Protein AF-A0A3P7KK10-F1 (afdb_monomer_lite)

Radius of gyration: 30.86 Å; chains: 1; bounding box: 73×50×95 Å

Sequence (434 aa):
MRDIYKSFGITVSHNCDEDVDKRKNAYKCNVVYGDITRFERDYLLHNFYKRNILGSRVRRNVIVDEVDSMLLDNGSNMLYLSHNIPGLELLESLFVFIHKHVNMPTFAGGEQFSSQELRKKVLMDMCGLITKKDVGGLVDDDRKNSDIGVIWRLLLKNSIINEDGVVGLPDAADIKSLAKELRNECGTNLAGRVLAMITIVLNRTKEITMPRYLRNFALAHLDEFIDSAQKAMFLKPNDEYVVDLDHTGTSGDLQPLVTIIDRGTGTDLTSSQWSGGLHQFLQLKHGCRLSPLSLKAVFVSNVSYLKGYTRLNGFSGTLGSKEESRSLITLYNADLVRIPTWKAKAFNENAPVLAATVQEWIKEIYNETCDQVLALRSVLIICRSIADVEILHEGLLHSYEAEQKSEKANLKETFENITVYKREFDEFDFSTTG

Foldseek 3Di:
DCVVCVVVVFFAEELPDPDLVSLLVRLVGPYYDDDLLSVFVQVLCCPPVVPCSNPPDAQAEDADEACCCQCPVQQQPKRFDWDFDPQLVLCLLVLVLLLVVCPDPVNVPPDDRDLPVSVVVSLCQQFRADDLVNLQVLDDDPCRPPVSVVLVVLCCVLQQAPPRRGGDDHDPVSLVVSLVSCCVPPNNSSSVVVSVVSVCSVPDDHSRDGDPVCSVVCNVLVSLSNVLLNVLVPDDAFAQWHFDQPLVVPDPRSFTATWGADLVPRDTPRVDADASCNRQSNCVVVVGDGDRHTDRPDMDGSLRSQLSYNYYHYDYPDCDDPVSVVVCCVSNVDDDDDDDDPDDDPDDDDDDDDDPDPLRVLVVVLVVVVVCVVVVHDDDDDDSTSVNLVSSLVSNLVVVVVCVVPDPPSCVVVNVPPPRPPDDPPPPPPVVVD

Organism: Strongylus vulgaris (NCBI:txid40348)

Structure (mmCIF, N/CA/C/O backbone):
data_AF-A0A3P7KK10-F1
#
_entry.id   AF-A0A3P7KK10-F1
#
loop_
_atom_site.group_PDB
_atom_site.id
_atom_site.type_symbol
_atom_site.label_atom_id
_atom_site.label_alt_id
_atom_site.label_comp_id
_atom_site.label_asym_id
_atom_site.label_entity_id
_atom_site.label_seq_id
_atom_site.pdbx_PDB_ins_code
_atom_site.Cartn_x
_atom_site.Cartn_y
_atom_site.Cartn_z
_atom_site.occupancy
_atom_site.B_iso_or_equiv
_atom_site.auth_seq_id
_atom_site.auth_comp_id
_atom_site.auth_asym_id
_atom_site.auth_atom_id
_atom_site.pdbx_PDB_model_num
ATOM 1 N N . MET A 1 1 ? -21.428 -15.539 17.050 1.00 82.38 1 MET A N 1
ATOM 2 C CA . MET A 1 1 ? -22.790 -15.775 16.493 1.00 82.38 1 MET A CA 1
ATOM 3 C C . MET A 1 1 ? -23.010 -17.172 15.896 1.00 82.38 1 MET A C 1
ATOM 5 O O . MET A 1 1 ? -24.150 -17.491 15.573 1.00 82.38 1 MET A O 1
ATOM 9 N N . ARG A 1 2 ? -21.980 -18.022 15.744 1.00 84.12 2 ARG A N 1
ATOM 10 C CA . ARG A 1 2 ? -22.106 -19.339 15.093 1.00 84.12 2 ARG A CA 1
ATOM 11 C C . ARG A 1 2 ? -23.189 -20.225 15.718 1.00 84.12 2 ARG A C 1
ATOM 13 O O . ARG A 1 2 ? -23.966 -20.814 14.974 1.00 84.12 2 ARG A O 1
ATOM 20 N N . ASP A 1 3 ? -23.289 -20.257 17.045 1.00 90.00 3 ASP A N 1
ATOM 21 C CA . ASP A 1 3 ? -24.272 -21.096 17.748 1.00 90.00 3 ASP A CA 1
ATOM 22 C C . ASP A 1 3 ? -25.713 -20.669 17.493 1.00 90.00 3 ASP A C 1
ATOM 24 O O . ASP A 1 3 ? -26.588 -21.517 17.332 1.00 90.00 3 ASP A O 1
ATOM 28 N N . ILE A 1 4 ? -25.946 -19.359 17.369 1.00 93.88 4 ILE A N 1
ATOM 29 C CA . ILE A 1 4 ? -27.257 -18.812 17.009 1.00 93.88 4 ILE A CA 1
ATOM 30 C C . ILE A 1 4 ? -27.638 -19.295 15.611 1.00 93.88 4 ILE A C 1
ATOM 32 O O . ILE A 1 4 ? -28.718 -19.827 15.415 1.00 93.88 4 ILE A O 1
ATOM 36 N N . TYR A 1 5 ? -26.752 -19.179 14.623 1.00 94.06 5 TYR A N 1
ATOM 37 C CA . TYR A 1 5 ? -27.062 -19.678 13.281 1.00 94.06 5 TYR A CA 1
ATOM 38 C C . TYR A 1 5 ? -27.252 -21.198 13.253 1.00 94.06 5 TYR A C 1
ATOM 40 O O . TYR A 1 5 ? -28.167 -21.696 12.594 1.00 94.06 5 TYR A O 1
ATOM 48 N N . LYS A 1 6 ? -26.430 -21.931 14.010 1.00 93.19 6 LYS A N 1
ATOM 49 C CA . LYS A 1 6 ? -26.508 -23.388 14.129 1.00 93.19 6 LYS A CA 1
ATOM 50 C C . LYS A 1 6 ? -27.842 -23.839 14.728 1.00 93.19 6 LYS A C 1
ATOM 52 O O . LYS A 1 6 ? -28.387 -24.830 14.249 1.00 93.19 6 LYS A O 1
ATOM 57 N N . SER A 1 7 ? -28.397 -23.114 15.703 1.00 95.69 7 SER A N 1
ATOM 58 C CA . SER A 1 7 ? -29.705 -23.442 16.289 1.00 95.69 7 SER A CA 1
ATOM 59 C C . SER A 1 7 ? -30.859 -23.312 15.286 1.00 95.69 7 SER A C 1
ATOM 61 O O . SER A 1 7 ? -31.840 -24.044 15.392 1.00 95.69 7 SER A O 1
ATOM 63 N N . PHE A 1 8 ? -30.708 -22.468 14.260 1.00 95.81 8 PHE A N 1
ATOM 64 C CA . PHE A 1 8 ? -31.647 -22.340 13.139 1.00 95.81 8 PHE A CA 1
ATOM 65 C C . PHE A 1 8 ? -31.273 -23.187 11.906 1.00 95.81 8 PHE A C 1
ATOM 67 O O . PHE A 1 8 ? -31.907 -23.056 10.861 1.00 95.81 8 PHE A O 1
ATOM 74 N N . GLY A 1 9 ? -30.246 -24.043 11.988 1.00 94.75 9 GLY A N 1
ATOM 75 C CA . GLY A 1 9 ? -29.795 -24.870 10.861 1.00 94.75 9 GLY A CA 1
ATOM 76 C C . GLY A 1 9 ? -29.136 -24.081 9.719 1.00 94.75 9 GLY A C 1
ATOM 77 O O . GLY A 1 9 ? -29.078 -24.563 8.589 1.00 94.75 9 GLY A O 1
ATOM 78 N N . ILE A 1 10 ? -28.644 -22.871 9.994 1.00 96.19 10 ILE A N 1
ATOM 79 C CA . ILE A 1 10 ? -27.997 -21.989 9.017 1.00 96.19 10 ILE A CA 1
ATOM 80 C C . ILE A 1 10 ? -26.481 -22.201 9.066 1.00 96.19 10 ILE A C 1
ATOM 82 O O . ILE A 1 10 ? -25.850 -22.103 10.119 1.00 96.19 10 ILE A O 1
ATOM 86 N N . THR A 1 11 ? -25.876 -22.464 7.907 1.00 95.75 11 THR A N 1
ATOM 87 C CA . THR A 1 11 ? -24.420 -22.637 7.783 1.00 95.75 11 THR A CA 1
ATOM 88 C C . THR A 1 11 ? -23.706 -21.293 7.655 1.00 95.75 11 THR A C 1
ATOM 90 O O . THR A 1 11 ? -24.142 -20.409 6.909 1.00 95.75 11 THR A O 1
ATOM 93 N N . VAL A 1 12 ? -22.586 -21.143 8.366 1.00 95.12 12 VAL A N 1
ATOM 94 C CA . VAL A 1 12 ? -21.808 -19.897 8.428 1.00 95.12 12 VAL A CA 1
ATOM 95 C C . VAL A 1 12 ? -20.321 -20.189 8.310 1.00 95.12 12 VAL A C 1
ATOM 97 O O . VAL A 1 12 ? -19.832 -21.153 8.896 1.00 95.12 12 VAL A O 1
ATOM 100 N N . SER A 1 13 ? -19.610 -19.342 7.569 1.00 94.56 13 SER A N 1
ATOM 101 C CA . SER A 1 13 ? -18.151 -19.384 7.426 1.00 94.56 13 SER A CA 1
ATOM 102 C C . SER A 1 13 ? -17.586 -17.975 7.177 1.00 94.56 13 SER A C 1
ATOM 104 O O . SER A 1 13 ? -18.336 -16.997 7.225 1.00 94.56 13 SER A O 1
ATOM 106 N N . HIS A 1 14 ? -16.283 -17.858 6.919 1.00 92.75 14 HIS A N 1
ATOM 107 C CA . HIS A 1 14 ? -15.605 -16.605 6.588 1.00 92.75 14 HIS A CA 1
ATOM 108 C C . HIS A 1 14 ? -14.648 -16.772 5.400 1.00 92.75 14 HIS A C 1
ATOM 110 O O . HIS A 1 14 ? -14.146 -17.865 5.148 1.00 92.75 14 HIS A O 1
ATOM 116 N N . ASN A 1 15 ? -14.374 -15.692 4.667 1.00 90.56 15 ASN A N 1
ATOM 117 C CA . ASN A 1 15 ? -13.437 -15.699 3.530 1.00 90.56 15 ASN A CA 1
ATOM 118 C C . ASN A 1 15 ? -11.996 -15.281 3.906 1.00 90.56 15 ASN A C 1
ATOM 120 O O . ASN A 1 15 ? -11.165 -15.052 3.024 1.00 90.56 15 ASN A O 1
ATOM 124 N N . CYS A 1 16 ? -11.714 -15.200 5.210 1.00 86.69 16 CYS A N 1
ATOM 125 C CA . CYS A 1 16 ? -10.441 -14.749 5.771 1.00 86.69 16 CYS A CA 1
ATOM 126 C C . CYS A 1 16 ? -9.250 -15.703 5.594 1.00 86.69 16 CYS A C 1
ATOM 128 O O . CYS A 1 16 ? -8.124 -15.303 5.853 1.00 86.69 16 CYS A O 1
ATOM 130 N N . ASP A 1 17 ? -9.473 -16.936 5.141 1.00 85.75 17 ASP A N 1
ATOM 131 C CA . ASP A 1 17 ? -8.401 -17.926 4.991 1.00 85.75 17 ASP A CA 1
ATOM 132 C C . ASP A 1 17 ? -7.593 -17.709 3.694 1.00 85.75 17 ASP A C 1
ATOM 134 O O . ASP A 1 17 ? -8.157 -17.375 2.645 1.00 85.75 17 ASP A O 1
ATOM 138 N N . GLU A 1 18 ? -6.278 -17.922 3.732 1.00 82.56 18 GLU A N 1
ATOM 139 C CA . GLU A 1 18 ? -5.408 -17.814 2.553 1.00 82.56 18 GLU A CA 1
ATOM 140 C C . GLU A 1 18 ? -5.475 -19.053 1.643 1.00 82.56 18 GLU A C 1
ATOM 142 O O . GLU A 1 18 ? -5.215 -18.959 0.436 1.00 82.56 18 GLU A O 1
ATOM 147 N N . ASP A 1 19 ? -5.973 -20.182 2.152 1.00 86.62 19 ASP A N 1
ATOM 148 C CA . ASP A 1 19 ? -6.240 -21.382 1.363 1.00 86.62 19 ASP A CA 1
ATOM 149 C C . ASP A 1 19 ? -7.463 -21.195 0.443 1.00 86.62 19 ASP A C 1
ATOM 151 O O . ASP A 1 19 ? -8.590 -20.912 0.866 1.00 86.62 19 ASP A O 1
ATOM 155 N N . VAL A 1 20 ? -7.243 -21.380 -0.861 1.00 89.12 20 VAL A N 1
ATOM 156 C CA . VAL A 1 20 ? -8.267 -21.190 -1.899 1.00 89.12 20 VAL A CA 1
ATOM 157 C C . VAL A 1 20 ? -9.437 -22.166 -1.745 1.00 89.12 20 VAL A C 1
ATOM 159 O O . VAL A 1 20 ? -10.584 -21.793 -2.006 1.00 89.12 20 VAL A O 1
ATOM 162 N N . ASP A 1 21 ? -9.181 -23.410 -1.357 1.00 90.81 21 ASP A N 1
ATOM 163 C CA . ASP A 1 21 ? -10.203 -24.447 -1.262 1.00 90.81 21 ASP A CA 1
ATOM 164 C C . ASP A 1 21 ? -11.057 -24.279 -0.006 1.00 90.81 21 ASP A C 1
ATOM 166 O O . ASP A 1 21 ? -12.283 -24.437 -0.072 1.00 90.81 21 ASP A O 1
ATOM 170 N N . LYS A 1 22 ? -10.464 -23.829 1.105 1.00 92.88 22 LYS A N 1
ATOM 171 C CA . LYS A 1 22 ? -11.237 -23.380 2.271 1.00 92.88 22 LYS A CA 1
ATOM 172 C C . LYS A 1 22 ? -12.146 -22.204 1.919 1.00 92.88 22 LYS A C 1
ATOM 174 O O . LYS A 1 22 ? -13.332 -22.246 2.248 1.00 92.88 22 LYS A O 1
ATOM 179 N N . ARG A 1 23 ? -11.662 -21.213 1.156 1.00 93.62 23 ARG A N 1
ATOM 180 C CA . ARG A 1 23 ? -12.510 -20.100 0.682 1.00 93.62 23 ARG A CA 1
ATOM 181 C C . ARG A 1 23 ? -13.638 -20.555 -0.234 1.00 93.62 23 ARG A C 1
ATOM 183 O O . ARG A 1 23 ? -14.780 -20.139 -0.044 1.00 93.62 23 ARG A O 1
ATOM 190 N N . LYS A 1 24 ? -13.369 -21.452 -1.189 1.00 94.38 24 LYS A N 1
ATOM 191 C CA . LYS A 1 24 ? -14.425 -22.057 -2.026 1.00 94.38 24 LYS A CA 1
ATOM 192 C C . LYS A 1 24 ? -15.500 -22.725 -1.172 1.00 94.38 24 LYS A C 1
ATOM 194 O O . LYS A 1 24 ? -16.688 -22.602 -1.467 1.00 94.38 24 LYS A O 1
ATOM 199 N N . ASN A 1 25 ? -15.099 -23.436 -0.119 1.00 93.88 25 ASN A N 1
ATOM 200 C CA . ASN A 1 25 ? -16.034 -24.070 0.804 1.00 93.88 25 ASN A CA 1
ATOM 201 C C . ASN A 1 25 ? -16.808 -23.044 1.644 1.00 93.88 25 ASN A C 1
ATOM 203 O O . ASN A 1 25 ? -18.011 -23.222 1.836 1.00 93.88 25 ASN A O 1
ATOM 207 N N . ALA A 1 26 ? -16.180 -21.939 2.054 1.00 94.75 26 ALA A N 1
ATOM 208 C CA . ALA A 1 26 ? -16.856 -20.854 2.759 1.00 94.75 26 ALA A CA 1
ATOM 209 C C . ALA A 1 26 ? -18.026 -20.287 1.939 1.00 94.75 26 ALA A C 1
ATOM 211 O O . ALA A 1 26 ? -19.140 -20.168 2.448 1.00 94.75 26 ALA A O 1
ATOM 212 N N . TYR A 1 27 ? -17.831 -20.043 0.638 1.00 95.94 27 TYR A N 1
ATOM 213 C CA . TYR A 1 27 ? -18.884 -19.517 -0.242 1.00 95.94 27 TYR A CA 1
ATOM 214 C C . TYR A 1 27 ? -20.062 -20.477 -0.495 1.00 95.94 27 TYR A C 1
ATOM 216 O O . TYR A 1 27 ? -21.104 -20.026 -0.983 1.00 95.94 27 TYR A O 1
ATOM 224 N N . LYS A 1 28 ? -19.953 -21.760 -0.116 1.00 94.75 28 LYS A N 1
ATOM 225 C CA . LYS A 1 28 ? -21.081 -22.713 -0.117 1.00 94.75 28 LYS A CA 1
ATOM 226 C C . LYS A 1 28 ? -22.027 -22.520 1.073 1.00 94.75 28 LYS A C 1
ATOM 228 O O . LYS A 1 28 ? -23.160 -22.991 1.013 1.00 94.75 28 LYS A O 1
ATOM 233 N N . CYS A 1 29 ? -21.583 -21.844 2.135 1.00 94.19 29 CYS A N 1
ATOM 234 C CA . CYS A 1 29 ? -22.404 -21.592 3.317 1.00 94.19 29 CYS A CA 1
ATOM 235 C C . CYS A 1 29 ? -23.537 -20.600 3.021 1.00 94.19 29 CYS A C 1
ATOM 237 O O . CYS A 1 29 ? -23.516 -19.886 2.016 1.00 94.19 29 CYS A O 1
ATOM 239 N N . ASN A 1 30 ? -24.529 -20.518 3.907 1.00 94.94 30 ASN A N 1
ATOM 240 C CA . ASN A 1 30 ? -25.626 -19.558 3.784 1.00 94.94 30 ASN A CA 1
ATOM 241 C C . ASN A 1 30 ? -25.141 -18.128 4.067 1.00 94.94 30 ASN A C 1
ATOM 243 O O . ASN A 1 30 ? -25.410 -17.218 3.281 1.00 94.94 30 ASN A O 1
ATOM 247 N N . VAL A 1 31 ? -24.360 -17.943 5.134 1.00 95.19 31 VAL A N 1
ATOM 248 C CA . VAL A 1 31 ? -23.782 -16.650 5.529 1.00 95.19 31 VAL A CA 1
ATOM 249 C C . VAL A 1 31 ? -22.259 -16.727 5.457 1.00 95.19 31 VAL A C 1
ATOM 251 O O . VAL A 1 31 ? -21.662 -17.726 5.853 1.00 95.19 31 VAL A O 1
ATOM 254 N N . VAL A 1 32 ? -21.635 -15.677 4.924 1.00 95.38 32 VAL A N 1
ATOM 255 C CA . VAL A 1 32 ? -20.174 -15.559 4.847 1.00 95.38 32 VAL A CA 1
ATOM 256 C C . VAL A 1 32 ? -19.783 -14.215 5.433 1.00 95.38 32 VAL A C 1
ATOM 258 O O . VAL A 1 32 ? -20.261 -13.193 4.946 1.00 95.38 32 VAL A O 1
ATOM 261 N N . TYR A 1 33 ? -18.950 -14.243 6.467 1.00 94.81 33 TYR A N 1
ATOM 262 C CA . TYR A 1 33 ? -18.330 -13.065 7.071 1.00 94.81 33 TYR A CA 1
ATOM 263 C C . TYR A 1 33 ? -16.954 -12.795 6.454 1.00 94.81 33 TYR A C 1
ATOM 265 O O . TYR A 1 33 ? -16.360 -13.675 5.825 1.00 94.81 33 TYR A O 1
ATOM 273 N N . GLY A 1 34 ? -16.442 -11.589 6.661 1.00 91.06 34 GLY A N 1
ATOM 274 C CA . GLY A 1 34 ? -15.058 -11.244 6.370 1.00 91.06 34 GLY A CA 1
ATOM 275 C C . GLY A 1 34 ? -14.897 -9.821 5.866 1.00 91.06 34 GLY A C 1
ATOM 276 O O . GLY A 1 34 ? -15.850 -9.041 5.844 1.00 91.06 34 GLY A O 1
ATOM 277 N N . ASP A 1 35 ? -13.677 -9.519 5.448 1.00 86.94 35 ASP A N 1
ATOM 278 C CA . ASP A 1 35 ? -13.263 -8.167 5.093 1.00 86.94 35 ASP A CA 1
ATOM 279 C C . ASP A 1 35 ? -13.626 -7.849 3.638 1.00 86.94 35 ASP A C 1
ATOM 281 O O . ASP A 1 35 ? -13.572 -8.722 2.760 1.00 86.94 35 ASP A O 1
ATOM 285 N N . ILE A 1 36 ? -13.954 -6.584 3.348 1.00 87.56 36 ILE A N 1
ATOM 286 C CA . ILE A 1 36 ? -14.288 -6.156 1.978 1.00 87.56 36 ILE A CA 1
ATOM 287 C C . ILE A 1 36 ? -13.166 -6.470 0.996 1.00 87.56 36 ILE A C 1
ATOM 289 O O . ILE A 1 36 ? -13.431 -7.008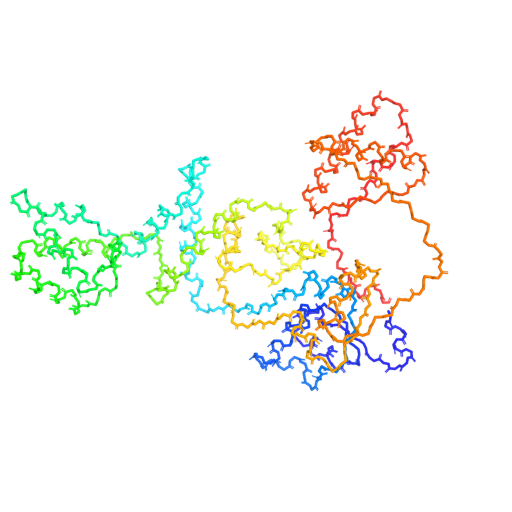 -0.075 1.00 87.56 36 ILE A O 1
ATOM 293 N N . THR A 1 37 ? -11.917 -6.245 1.397 1.00 84.94 37 THR A N 1
ATOM 294 C CA . THR A 1 37 ? -10.738 -6.469 0.560 1.00 84.94 37 THR A CA 1
ATOM 295 C C . THR A 1 37 ? -10.627 -7.937 0.143 1.00 84.94 37 THR A C 1
ATOM 297 O O . THR A 1 37 ? -10.308 -8.262 -1.001 1.00 84.94 37 THR A O 1
ATOM 300 N N . ARG A 1 38 ? -10.979 -8.863 1.040 1.00 89.31 38 ARG A N 1
ATOM 301 C CA . ARG A 1 38 ? -10.982 -10.303 0.761 1.00 89.31 38 ARG A CA 1
ATOM 302 C C . ARG A 1 38 ? -12.150 -10.726 -0.122 1.00 89.31 38 ARG A C 1
ATOM 304 O O . ARG A 1 38 ? -11.976 -11.585 -0.992 1.00 89.31 38 ARG A O 1
ATOM 311 N N . PHE A 1 39 ? -13.313 -10.095 0.040 1.00 92.94 39 PHE A N 1
ATOM 312 C CA . PHE A 1 39 ? -14.448 -10.284 -0.864 1.00 92.94 39 PHE A CA 1
ATOM 313 C C . PHE A 1 39 ? -14.135 -9.786 -2.281 1.00 92.94 39 PHE A C 1
ATOM 315 O O . PHE A 1 39 ? -14.390 -10.494 -3.257 1.00 92.94 39 PHE A O 1
ATOM 322 N N . GLU A 1 40 ? -13.531 -8.607 -2.399 1.00 92.19 40 GLU A N 1
ATOM 323 C CA . GLU A 1 40 ? -13.082 -8.023 -3.662 1.00 92.19 40 GLU A CA 1
ATOM 324 C C . GLU A 1 40 ? -12.008 -8.878 -4.335 1.00 92.19 40 GLU A C 1
ATOM 326 O O . GLU A 1 40 ? -12.130 -9.183 -5.525 1.00 92.19 40 GLU A O 1
ATOM 331 N N . ARG A 1 41 ? -11.007 -9.349 -3.576 1.00 90.75 41 ARG A N 1
ATOM 332 C CA . ARG A 1 41 ? -9.993 -10.304 -4.049 1.00 90.75 41 ARG A CA 1
ATOM 333 C C . ARG A 1 41 ? -10.655 -11.520 -4.689 1.00 90.75 41 ARG A C 1
ATOM 335 O O . ARG A 1 41 ? -10.357 -11.855 -5.835 1.00 90.75 41 ARG A O 1
ATOM 342 N N . ASP A 1 42 ? -11.561 -12.182 -3.972 1.00 93.12 42 ASP A N 1
ATOM 343 C CA . ASP A 1 42 ? -12.202 -13.405 -4.462 1.00 93.12 42 ASP A CA 1
ATOM 344 C C . ASP A 1 42 ? -13.121 -13.139 -5.662 1.00 93.12 42 ASP A C 1
ATOM 346 O O . ASP A 1 42 ? -13.175 -13.950 -6.592 1.00 93.12 42 ASP A O 1
ATOM 350 N N . TYR A 1 43 ? -13.793 -11.985 -5.692 1.00 93.62 43 TYR A N 1
ATOM 351 C CA . TYR A 1 43 ? -14.579 -11.529 -6.836 1.00 93.62 43 TYR A CA 1
ATOM 352 C C . TYR A 1 43 ? -13.721 -11.321 -8.083 1.00 93.62 43 TYR A C 1
ATOM 354 O O . TYR A 1 43 ? -14.078 -11.793 -9.168 1.00 93.62 43 TYR A O 1
ATOM 362 N N . LEU A 1 44 ? -12.579 -10.650 -7.945 1.00 91.75 44 LEU A N 1
ATOM 363 C CA . LEU A 1 44 ? -11.669 -10.411 -9.057 1.00 91.75 44 LEU A CA 1
ATOM 364 C C . LEU A 1 44 ? -11.028 -11.724 -9.540 1.00 91.75 44 LEU A C 1
ATOM 366 O O . LEU A 1 44 ? -11.010 -11.997 -10.743 1.00 91.75 44 LEU A O 1
ATOM 370 N N . LEU A 1 45 ? -10.594 -12.595 -8.623 1.00 90.31 45 LEU A N 1
ATOM 371 C CA . LEU A 1 45 ? -10.053 -13.921 -8.951 1.00 90.31 45 LEU A CA 1
ATOM 372 C C . LEU A 1 45 ? -11.086 -14.825 -9.645 1.00 90.31 45 LEU A C 1
ATOM 374 O O . LEU A 1 45 ? -10.737 -15.597 -10.543 1.00 90.31 45 LEU A O 1
ATOM 378 N N . HIS A 1 46 ? -12.358 -14.738 -9.255 1.00 92.62 46 HIS A N 1
ATOM 379 C CA . HIS A 1 46 ? -13.438 -15.489 -9.888 1.00 92.62 46 HIS A CA 1
ATOM 380 C C . HIS A 1 46 ? -13.735 -14.974 -11.305 1.00 92.62 46 HIS A C 1
ATOM 382 O O . HIS A 1 46 ? -13.795 -15.769 -12.244 1.00 92.62 46 HIS A O 1
ATOM 388 N N . ASN A 1 47 ? -13.881 -13.659 -11.485 1.00 90.19 47 ASN A N 1
ATOM 389 C CA . ASN A 1 47 ? -14.349 -13.091 -12.752 1.00 90.19 47 ASN A CA 1
ATOM 390 C C . ASN A 1 47 ? -13.252 -12.908 -13.800 1.00 90.19 47 ASN A C 1
ATOM 392 O O . ASN A 1 47 ? -13.496 -13.205 -14.973 1.00 90.19 47 ASN A O 1
ATOM 396 N N . PHE A 1 48 ? -12.065 -12.454 -13.397 1.00 87.38 48 PHE A N 1
ATOM 397 C CA . PHE A 1 48 ? -10.964 -12.157 -14.317 1.00 87.38 48 PHE A CA 1
ATOM 398 C C . PHE A 1 48 ? -10.041 -13.360 -14.501 1.00 87.38 48 PHE A C 1
ATOM 400 O O . PHE A 1 48 ? -9.769 -13.750 -15.632 1.00 87.38 48 PHE A O 1
ATOM 407 N N . TYR A 1 49 ? -9.640 -14.013 -13.407 1.00 85.44 49 TYR A N 1
ATOM 408 C CA . TYR A 1 49 ? -8.716 -15.157 -13.454 1.00 85.44 49 TYR A CA 1
ATOM 409 C C . TYR A 1 49 ? -9.402 -16.517 -13.587 1.00 85.44 49 TYR A C 1
ATOM 411 O O . TYR A 1 49 ? -8.726 -17.542 -13.626 1.00 85.44 49 TYR A O 1
ATOM 419 N N . LYS A 1 50 ? -10.741 -16.545 -13.632 1.00 89.75 50 LYS A N 1
ATOM 420 C CA . LYS A 1 50 ? -11.550 -17.763 -13.801 1.00 89.75 50 LYS A CA 1
ATOM 421 C C . LYS A 1 50 ? -11.208 -18.875 -12.799 1.00 89.75 50 LYS A C 1
ATOM 423 O O . LYS A 1 50 ? -11.438 -20.048 -13.070 1.00 89.75 50 LYS A O 1
ATOM 428 N N . ARG A 1 51 ? -10.739 -18.515 -11.593 1.00 88.06 51 ARG A N 1
ATOM 429 C CA . ARG A 1 51 ? -10.397 -19.479 -10.524 1.00 88.06 51 ARG A CA 1
ATOM 430 C C . ARG A 1 51 ? -11.614 -20.140 -9.865 1.00 88.06 51 ARG A C 1
ATOM 432 O O . ARG A 1 51 ? -11.454 -20.978 -8.982 1.00 88.06 51 ARG A O 1
ATOM 439 N N . ASN A 1 52 ? -12.825 -19.749 -10.268 1.00 91.94 52 ASN A N 1
ATOM 440 C CA . ASN A 1 52 ? -14.096 -20.294 -9.795 1.00 91.94 52 ASN A CA 1
ATOM 441 C C . ASN A 1 52 ? -14.248 -20.305 -8.255 1.00 91.94 52 ASN A C 1
ATOM 443 O O . ASN A 1 52 ? -14.786 -21.248 -7.683 1.00 91.94 52 ASN A O 1
ATOM 447 N N . ILE A 1 53 ? -13.776 -19.253 -7.569 1.00 93.50 53 ILE A N 1
ATOM 448 C CA . ILE A 1 53 ? -13.778 -19.202 -6.092 1.00 93.50 53 ILE A CA 1
ATOM 449 C C . ILE A 1 53 ? -15.205 -19.128 -5.530 1.00 93.50 53 ILE A C 1
ATOM 451 O O . ILE A 1 53 ? -15.557 -19.875 -4.625 1.00 93.50 53 ILE A O 1
ATOM 455 N N . LEU A 1 54 ? -16.049 -18.270 -6.109 1.00 94.44 54 LEU A N 1
ATOM 456 C CA . LEU A 1 54 ? -17.440 -18.084 -5.679 1.00 94.44 54 LEU A CA 1
ATOM 457 C C . LEU A 1 54 ? -18.384 -19.241 -6.071 1.00 94.44 54 LEU A C 1
ATOM 459 O O . LEU A 1 54 ? -19.530 -19.270 -5.623 1.00 94.44 54 LEU A O 1
ATOM 463 N N . GLY A 1 55 ? -17.945 -20.185 -6.913 1.00 91.31 55 GLY A N 1
ATOM 464 C CA . GLY A 1 55 ? -18.812 -21.232 -7.458 1.00 91.31 55 GLY A CA 1
ATOM 465 C C . GLY A 1 55 ? -20.044 -20.649 -8.162 1.00 91.31 55 GLY A C 1
ATOM 466 O O . GLY A 1 55 ? -19.927 -19.783 -9.023 1.00 91.31 55 GLY A O 1
ATOM 467 N N . SER A 1 56 ? -21.236 -21.101 -7.769 1.00 90.56 56 SER A N 1
ATOM 468 C CA . SER A 1 56 ? -22.523 -20.598 -8.276 1.00 90.56 56 SER A CA 1
ATOM 469 C C . SER A 1 56 ? -23.114 -19.447 -7.449 1.00 90.56 56 SER A C 1
ATOM 471 O O . SER A 1 56 ? -24.267 -19.063 -7.665 1.00 90.56 56 SER A O 1
ATOM 473 N N . ARG A 1 57 ? -22.389 -18.928 -6.448 1.00 92.25 57 ARG A N 1
ATOM 474 C CA . ARG A 1 57 ? -22.887 -17.863 -5.572 1.00 92.25 57 ARG A CA 1
ATOM 475 C C . ARG A 1 57 ? -22.968 -16.546 -6.339 1.00 92.25 57 ARG A C 1
ATOM 477 O O . ARG A 1 57 ? -22.018 -16.123 -6.988 1.00 92.25 57 ARG A O 1
ATOM 484 N N . VAL A 1 58 ? -24.103 -15.865 -6.201 1.00 90.94 58 VAL A N 1
ATOM 485 C CA . VAL A 1 58 ? -24.375 -14.571 -6.842 1.00 90.94 58 VAL A CA 1
ATOM 486 C C . VAL A 1 58 ? -24.493 -13.486 -5.772 1.00 90.94 58 VAL A C 1
ATOM 488 O O . VAL A 1 58 ? -25.024 -13.740 -4.687 1.00 90.94 58 VAL A O 1
ATOM 491 N N . ARG A 1 59 ? -24.022 -12.270 -6.064 1.00 93.06 59 ARG A N 1
ATOM 492 C CA . ARG A 1 59 ? -24.071 -11.117 -5.149 1.00 93.06 59 ARG A CA 1
ATOM 493 C C . ARG A 1 59 ? -25.505 -10.597 -4.985 1.00 93.06 59 ARG A C 1
ATOM 495 O O . ARG A 1 59 ? -25.954 -9.734 -5.730 1.00 93.06 59 ARG A O 1
ATOM 502 N N . ARG A 1 60 ? -26.242 -11.156 -4.019 1.00 93.25 60 ARG A N 1
ATOM 503 C CA . ARG A 1 60 ? -27.633 -10.767 -3.718 1.00 93.25 60 ARG A CA 1
ATOM 504 C C . ARG A 1 60 ? -27.735 -9.774 -2.572 1.00 93.25 60 ARG A C 1
ATOM 506 O O . ARG A 1 60 ? -28.179 -8.661 -2.796 1.00 93.25 60 ARG A O 1
ATOM 513 N N . ASN A 1 61 ? -27.321 -10.171 -1.372 1.00 95.12 61 ASN A N 1
ATOM 514 C CA . ASN A 1 61 ? -27.449 -9.356 -0.166 1.00 95.12 61 ASN A CA 1
ATOM 515 C C . ASN A 1 61 ? -26.072 -9.130 0.455 1.00 95.12 61 ASN A C 1
ATOM 517 O O . ASN A 1 61 ? -25.298 -10.083 0.566 1.00 95.12 61 ASN A O 1
ATOM 521 N N . VAL A 1 62 ? -25.806 -7.899 0.879 1.00 94.69 62 VAL A N 1
ATOM 522 C CA . VAL A 1 62 ? -24.657 -7.539 1.713 1.00 94.69 62 VAL A CA 1
ATOM 523 C C . VAL A 1 62 ? -25.135 -6.710 2.900 1.00 94.69 62 VAL A C 1
ATOM 525 O O . VAL A 1 62 ? -26.083 -5.927 2.780 1.00 94.69 62 VAL A O 1
ATOM 528 N N . ILE A 1 63 ? -24.502 -6.939 4.047 1.00 94.56 63 ILE A N 1
ATOM 529 C CA . ILE A 1 63 ? -24.631 -6.113 5.241 1.00 94.56 63 ILE A CA 1
ATOM 530 C C . ILE A 1 63 ? -23.228 -5.609 5.548 1.00 94.56 63 ILE A C 1
ATOM 532 O O . ILE A 1 63 ? -22.319 -6.417 5.723 1.00 94.56 63 ILE A O 1
ATOM 536 N N . VAL A 1 64 ? -23.068 -4.294 5.532 1.00 91.38 64 VAL A N 1
ATOM 537 C CA . VAL A 1 64 ? -21.798 -3.607 5.741 1.00 91.38 64 VAL A CA 1
ATOM 538 C C . VAL A 1 64 ? -21.801 -3.022 7.151 1.00 91.38 64 VAL A C 1
ATOM 540 O O . VAL A 1 64 ? -22.737 -2.310 7.515 1.00 91.38 64 VAL A O 1
ATOM 543 N N . ASP A 1 65 ? -20.791 -3.372 7.937 1.00 90.19 65 ASP A N 1
ATOM 544 C CA . ASP A 1 65 ? -20.514 -2.751 9.234 1.00 90.19 65 ASP A CA 1
ATOM 545 C C . ASP A 1 65 ? -19.631 -1.511 9.019 1.00 90.19 65 ASP A C 1
ATOM 547 O O . ASP A 1 65 ? -18.869 -1.483 8.053 1.00 90.19 65 ASP A O 1
ATOM 551 N N . GLU A 1 66 ? -19.772 -0.487 9.858 1.00 86.44 66 GLU A N 1
ATOM 552 C CA . GLU A 1 66 ? -19.114 0.828 9.735 1.00 86.44 66 GLU A CA 1
ATOM 553 C C . GLU A 1 66 ? -19.139 1.407 8.303 1.00 86.44 66 GLU A C 1
ATOM 555 O O . GLU A 1 66 ? -18.129 1.676 7.644 1.00 86.44 66 GLU A O 1
ATOM 560 N N . VAL A 1 67 ? -20.361 1.565 7.780 1.00 85.31 67 VAL A N 1
ATOM 561 C CA . VAL A 1 67 ? -20.632 2.016 6.400 1.00 85.31 67 VAL A CA 1
ATOM 562 C C . VAL A 1 67 ? -19.994 3.361 6.055 1.00 85.31 67 VAL A C 1
ATOM 564 O O . VAL A 1 67 ? -19.580 3.561 4.915 1.00 85.31 67 VAL A O 1
ATOM 567 N N . ASP A 1 68 ? -19.959 4.290 7.003 1.00 81.19 68 ASP A N 1
ATOM 568 C CA . ASP A 1 68 ? -19.291 5.587 6.889 1.00 81.19 68 ASP A CA 1
ATOM 569 C C . ASP A 1 68 ? -17.814 5.402 6.539 1.00 81.19 68 ASP A C 1
ATOM 571 O O . ASP A 1 68 ? -17.377 5.871 5.484 1.00 81.19 68 ASP A O 1
ATOM 575 N N . SER A 1 69 ? -17.087 4.609 7.325 1.00 79.62 69 SER A N 1
ATOM 576 C CA . SER A 1 69 ? -15.674 4.346 7.073 1.00 79.62 69 SER A CA 1
ATOM 577 C C . SER A 1 69 ? -15.448 3.640 5.738 1.00 79.62 69 SER A C 1
ATOM 579 O O . SER A 1 69 ? -14.496 3.947 5.026 1.00 79.62 69 SER A O 1
ATOM 581 N N . MET A 1 70 ? -16.321 2.711 5.337 1.00 78.94 70 MET A N 1
ATOM 582 C CA . MET A 1 70 ? -16.124 1.944 4.097 1.00 78.94 70 MET A CA 1
ATOM 583 C C . MET A 1 70 ? -16.527 2.697 2.822 1.00 78.94 70 MET A C 1
ATOM 585 O O . MET A 1 70 ? -15.913 2.494 1.772 1.00 78.94 70 MET A O 1
ATOM 589 N N . LEU A 1 71 ? -17.572 3.528 2.881 1.00 79.12 71 LEU A N 1
ATOM 590 C CA . LEU A 1 71 ? -18.165 4.170 1.702 1.00 79.12 71 LEU A CA 1
ATOM 591 C C . LEU A 1 71 ? -17.817 5.649 1.550 1.00 79.12 71 LEU A C 1
ATOM 593 O O . LEU A 1 71 ? -17.855 6.134 0.416 1.00 79.12 71 LEU A O 1
ATOM 597 N N . LEU A 1 72 ? -17.519 6.354 2.644 1.00 76.75 72 LEU A N 1
ATOM 598 C CA . LEU A 1 72 ? -17.056 7.740 2.612 1.00 76.75 72 LEU A CA 1
ATOM 599 C C . LEU A 1 72 ? -15.534 7.774 2.694 1.00 76.75 72 LEU A C 1
ATOM 601 O O . LEU A 1 72 ? -14.899 8.079 1.684 1.00 76.75 72 LEU A O 1
ATOM 605 N N . ASP A 1 73 ? -14.961 7.376 3.831 1.00 74.44 73 ASP A N 1
ATOM 606 C CA . ASP A 1 73 ? -13.521 7.527 4.085 1.00 74.44 73 ASP A CA 1
ATOM 607 C C . ASP A 1 73 ? -12.701 6.667 3.116 1.00 74.44 73 ASP A C 1
ATOM 609 O O . ASP A 1 73 ? -11.839 7.155 2.386 1.00 74.44 73 ASP A O 1
ATOM 613 N N . ASN A 1 74 ? -13.062 5.387 3.022 1.00 70.75 74 ASN A N 1
ATOM 614 C CA . ASN A 1 74 ? -12.421 4.406 2.153 1.00 70.75 74 ASN A CA 1
ATOM 615 C C . ASN A 1 74 ? -13.191 4.163 0.848 1.00 70.75 74 ASN A C 1
ATOM 617 O O . ASN A 1 74 ? -12.901 3.205 0.130 1.00 70.75 74 ASN A O 1
ATOM 621 N N . GLY A 1 75 ? -14.161 5.010 0.491 1.00 65.44 75 GLY A N 1
ATOM 622 C CA . GLY A 1 75 ? -14.974 4.804 -0.714 1.00 65.44 75 GLY A CA 1
ATOM 623 C C . GLY A 1 75 ? -14.144 4.806 -2.004 1.00 65.44 75 GLY A C 1
ATOM 624 O O . GLY A 1 75 ? -14.397 4.030 -2.928 1.00 65.44 75 GLY A O 1
ATOM 625 N N . SER A 1 76 ? -13.111 5.651 -2.050 1.00 71.94 76 SER A N 1
ATOM 626 C CA . SER A 1 76 ? -12.188 5.749 -3.189 1.00 71.94 76 SER A CA 1
ATOM 627 C C . SER A 1 76 ? -11.091 4.682 -3.199 1.00 71.94 76 SER A C 1
ATOM 629 O O . SER A 1 76 ? -10.361 4.584 -4.190 1.00 71.94 76 SER A O 1
ATOM 631 N N . ASN A 1 77 ? -10.993 3.857 -2.150 1.00 76.44 77 ASN A N 1
ATOM 632 C CA . ASN A 1 77 ? -10.000 2.794 -2.107 1.00 76.44 77 ASN A CA 1
ATOM 633 C C . ASN A 1 77 ? -10.273 1.801 -3.236 1.00 76.44 77 ASN A C 1
ATOM 635 O O . ASN A 1 77 ? -11.393 1.323 -3.442 1.00 76.44 77 ASN A O 1
ATOM 639 N N . MET A 1 78 ? -9.217 1.528 -3.995 1.00 78.50 78 MET A N 1
ATOM 640 C CA . MET A 1 78 ? -9.217 0.568 -5.086 1.00 78.50 78 MET A CA 1
ATOM 641 C C . MET A 1 78 ? -8.352 -0.612 -4.685 1.00 78.50 78 MET A C 1
ATOM 643 O O . MET A 1 78 ? -7.151 -0.453 -4.449 1.00 78.50 78 MET A O 1
ATOM 647 N N . LEU A 1 79 ? -8.948 -1.799 -4.660 1.00 81.44 79 LEU A N 1
ATOM 648 C CA . LEU A 1 79 ? -8.200 -3.031 -4.527 1.00 81.44 79 LEU A CA 1
ATOM 649 C C . LEU A 1 79 ? -7.673 -3.446 -5.895 1.00 81.44 79 LEU A C 1
ATOM 651 O O . LEU A 1 79 ? -8.431 -3.615 -6.852 1.00 81.44 79 LEU A O 1
ATOM 655 N N . TYR A 1 80 ? -6.360 -3.633 -5.970 1.00 81.12 80 TYR A N 1
ATOM 656 C CA . TYR A 1 80 ? -5.667 -4.116 -7.155 1.00 81.12 80 TYR A CA 1
ATOM 657 C C . TYR A 1 80 ? -5.235 -5.560 -6.938 1.00 81.12 80 TYR A C 1
ATOM 659 O O . TYR A 1 80 ? -4.602 -5.871 -5.932 1.00 81.12 80 TYR A O 1
ATOM 667 N N . LEU A 1 81 ? -5.503 -6.433 -7.909 1.00 79.88 81 LEU A N 1
ATOM 668 C CA . LEU A 1 81 ? -4.846 -7.734 -7.946 1.00 79.88 81 LEU A CA 1
ATOM 669 C C . LEU A 1 81 ? -3.475 -7.591 -8.603 1.00 79.88 81 LEU A C 1
ATOM 671 O O . LEU A 1 81 ? -3.357 -7.586 -9.832 1.00 79.88 81 LEU A O 1
ATOM 675 N N . SER A 1 82 ? -2.437 -7.508 -7.777 1.00 72.50 82 SER A N 1
ATOM 676 C CA . SER A 1 82 ? -1.055 -7.627 -8.227 1.00 72.50 82 SER A CA 1
ATOM 677 C C . SER A 1 82 ? -0.790 -9.050 -8.722 1.00 72.50 82 SER A C 1
ATOM 679 O O . SER A 1 82 ? -1.167 -10.038 -8.093 1.00 72.50 82 SER A O 1
ATOM 681 N N . HIS A 1 83 ? -0.163 -9.160 -9.891 1.00 72.00 83 HIS A N 1
ATOM 682 C CA . HIS A 1 83 ? 0.372 -10.421 -10.392 1.00 72.00 83 HIS A CA 1
ATOM 683 C C . HIS A 1 83 ? 1.841 -10.237 -10.733 1.00 72.00 83 HIS A C 1
ATOM 685 O O . HIS A 1 83 ? 2.226 -9.227 -11.328 1.00 72.00 83 HIS A O 1
ATOM 691 N N . ASN A 1 84 ? 2.640 -11.239 -10.376 1.00 72.69 84 ASN A N 1
ATOM 692 C CA . ASN A 1 84 ? 4.030 -11.310 -10.795 1.00 72.69 84 ASN A CA 1
ATOM 693 C C . ASN A 1 84 ? 4.054 -11.566 -12.299 1.00 72.69 84 ASN A C 1
ATOM 695 O O . ASN A 1 84 ? 3.494 -12.557 -12.776 1.00 72.69 84 ASN A O 1
ATOM 699 N N . ILE A 1 85 ? 4.686 -10.663 -13.039 1.00 79.25 85 ILE A N 1
ATOM 700 C CA . ILE A 1 85 ? 4.903 -10.835 -14.470 1.00 79.25 85 ILE A CA 1
ATOM 701 C C . ILE A 1 85 ? 6.326 -11.351 -14.650 1.00 79.25 85 ILE A C 1
ATOM 703 O O . ILE A 1 85 ? 7.260 -10.640 -14.269 1.00 79.25 85 ILE A O 1
ATOM 707 N N . PRO A 1 86 ? 6.501 -12.552 -15.231 1.00 81.12 86 PRO A N 1
ATOM 708 C CA . PRO A 1 86 ? 7.824 -13.083 -15.521 1.00 81.12 86 PRO A CA 1
ATOM 709 C C . PRO A 1 86 ? 8.658 -12.087 -16.331 1.00 81.12 86 PRO A C 1
ATOM 711 O O . PRO A 1 86 ? 8.177 -11.506 -17.306 1.00 81.12 86 PRO A O 1
ATOM 714 N N . GLY A 1 87 ? 9.909 -11.905 -15.932 1.00 83.94 87 GLY A N 1
ATOM 715 C CA . GLY A 1 87 ? 10.855 -10.966 -16.517 1.00 83.94 87 GLY A CA 1
ATOM 716 C C . GLY A 1 87 ? 10.953 -9.631 -15.778 1.00 83.94 87 GLY A C 1
ATOM 717 O O . GLY A 1 87 ? 11.999 -8.996 -15.878 1.00 83.94 87 GLY A O 1
ATOM 718 N N . LEU A 1 88 ? 9.947 -9.194 -15.008 1.00 88.19 88 LEU A N 1
ATOM 719 C CA . LEU A 1 88 ? 10.045 -7.925 -14.264 1.00 88.19 88 LEU A CA 1
ATOM 720 C C . LEU A 1 88 ? 11.017 -7.993 -13.079 1.00 88.19 88 LEU A C 1
ATOM 722 O O . LEU A 1 88 ? 11.520 -6.958 -12.646 1.00 88.19 88 LEU A O 1
ATOM 726 N N . GLU A 1 89 ? 11.358 -9.191 -12.607 1.00 88.56 89 GLU A N 1
ATOM 727 C CA . GLU A 1 89 ? 12.472 -9.428 -11.685 1.00 88.56 89 GLU A CA 1
ATOM 728 C C . GLU A 1 89 ? 13.820 -8.935 -12.242 1.00 88.56 89 GLU A C 1
ATOM 730 O O . GLU A 1 89 ? 14.685 -8.504 -11.488 1.00 88.56 89 GLU A O 1
ATOM 735 N N . LEU A 1 90 ? 13.979 -8.881 -13.570 1.00 90.81 90 LEU A N 1
ATOM 736 C CA . LEU A 1 90 ? 15.205 -8.417 -14.231 1.00 90.81 90 LEU A CA 1
ATOM 737 C C . LEU A 1 90 ? 15.381 -6.886 -14.176 1.00 90.81 90 LEU A C 1
ATOM 739 O O . LEU A 1 90 ? 16.336 -6.354 -14.740 1.00 90.81 90 LEU A O 1
ATOM 743 N N . LEU A 1 91 ? 14.466 -6.167 -13.515 1.00 92.00 91 LEU A N 1
ATOM 744 C CA . LEU A 1 91 ? 14.615 -4.749 -13.173 1.00 92.00 91 LEU A CA 1
ATOM 745 C C . LEU A 1 91 ? 15.393 -4.528 -11.868 1.00 92.00 91 LEU A C 1
ATOM 747 O O . LEU A 1 91 ? 15.699 -3.384 -11.540 1.00 92.00 91 LEU A O 1
ATOM 751 N N . GLU A 1 92 ? 15.759 -5.587 -11.142 1.00 92.44 92 GLU A N 1
ATOM 752 C CA . GLU A 1 92 ? 16.487 -5.501 -9.870 1.00 92.44 92 GLU A CA 1
ATOM 753 C C . GLU A 1 92 ? 17.740 -4.616 -9.961 1.00 92.44 92 GLU A C 1
ATOM 755 O O . GLU A 1 92 ? 17.894 -3.695 -9.161 1.00 92.44 92 GLU A O 1
ATOM 760 N N . SER A 1 93 ? 18.581 -4.794 -10.989 1.00 93.06 93 SER A N 1
ATOM 761 C CA . SER A 1 93 ? 19.791 -3.972 -11.158 1.00 93.06 93 SER A CA 1
ATOM 762 C C . SER A 1 93 ? 19.483 -2.477 -11.311 1.00 93.06 93 SER A C 1
ATOM 764 O O . SER A 1 93 ? 20.256 -1.637 -10.859 1.00 93.06 93 SER A O 1
ATOM 766 N N . LEU A 1 94 ? 18.345 -2.137 -11.933 1.00 94.25 94 LEU A N 1
ATOM 767 C CA . LEU A 1 94 ? 17.910 -0.749 -12.099 1.00 94.25 94 LEU A CA 1
ATOM 768 C C . LEU A 1 94 ? 17.496 -0.155 -10.750 1.00 94.25 94 LEU A C 1
ATOM 770 O O . LEU A 1 94 ? 17.920 0.949 -10.414 1.00 94.25 94 LEU A O 1
ATOM 774 N N . PHE A 1 95 ? 16.706 -0.889 -9.962 1.00 95.06 95 PHE A N 1
ATOM 775 C CA . PHE A 1 95 ? 16.295 -0.435 -8.633 1.00 95.06 95 PHE A CA 1
ATOM 776 C C . PHE A 1 95 ? 17.487 -0.299 -7.685 1.00 95.06 95 PHE A C 1
ATOM 778 O O . PHE A 1 95 ? 17.606 0.720 -7.008 1.00 95.06 95 PHE A O 1
ATOM 785 N N . VAL A 1 96 ? 18.415 -1.260 -7.694 1.00 94.31 96 VAL A N 1
ATOM 786 C CA . VAL A 1 96 ? 19.659 -1.193 -6.912 1.00 94.31 96 VAL A CA 1
ATOM 787 C C . VAL A 1 96 ? 20.486 0.033 -7.307 1.00 94.31 96 VAL A C 1
ATOM 789 O O . VAL A 1 96 ? 20.938 0.769 -6.429 1.00 94.31 96 VAL A O 1
ATOM 792 N N . PHE A 1 97 ? 20.645 0.303 -8.607 1.00 94.25 97 PHE A N 1
ATOM 793 C CA . PHE A 1 97 ? 21.385 1.469 -9.095 1.00 94.25 97 PHE A CA 1
ATOM 794 C C . PHE A 1 97 ? 20.745 2.790 -8.643 1.00 94.25 97 PHE A C 1
ATOM 796 O O . PHE A 1 97 ? 21.433 3.664 -8.111 1.00 94.25 97 PHE A O 1
ATOM 803 N N . ILE A 1 98 ? 19.424 2.929 -8.805 1.00 93.88 98 ILE A N 1
ATOM 804 C CA . ILE A 1 98 ? 18.678 4.116 -8.361 1.00 93.88 98 ILE A CA 1
ATOM 805 C C . ILE A 1 98 ? 18.836 4.297 -6.845 1.00 93.88 98 ILE A C 1
ATOM 807 O O . ILE A 1 98 ? 19.226 5.373 -6.397 1.00 93.88 98 ILE A O 1
ATOM 811 N N . HIS A 1 99 ? 18.609 3.243 -6.058 1.00 92.81 99 HIS A N 1
ATOM 812 C CA . HIS A 1 99 ? 18.702 3.283 -4.598 1.00 92.81 99 HIS A CA 1
ATOM 813 C C . HIS A 1 99 ? 20.105 3.663 -4.105 1.00 92.81 99 HIS A C 1
ATOM 815 O O . HIS A 1 99 ? 20.250 4.532 -3.244 1.00 92.81 99 HIS A O 1
ATOM 821 N N . LYS A 1 100 ? 21.149 3.072 -4.701 1.00 91.62 100 LYS A N 1
ATOM 822 C CA . LYS A 1 100 ? 22.555 3.399 -4.422 1.00 91.62 100 LYS A CA 1
ATOM 823 C C . LYS A 1 100 ? 22.827 4.888 -4.613 1.00 91.62 100 LYS A C 1
ATOM 825 O O . LYS A 1 100 ? 23.471 5.495 -3.764 1.00 91.62 100 LYS A O 1
ATOM 830 N N . HIS A 1 101 ? 22.346 5.481 -5.705 1.00 89.06 101 HIS A N 1
ATOM 831 C CA . HIS A 1 101 ? 22.590 6.893 -5.996 1.00 89.06 101 HIS A CA 1
ATOM 832 C C . HIS A 1 101 ? 21.750 7.852 -5.153 1.00 89.06 101 HIS A C 1
ATOM 834 O O . HIS A 1 101 ? 22.268 8.902 -4.780 1.00 89.06 101 HIS A O 1
ATOM 840 N N . VAL A 1 102 ? 20.507 7.499 -4.817 1.00 87.50 102 VAL A N 1
ATOM 841 C CA . VAL A 1 102 ? 19.669 8.301 -3.907 1.00 87.50 102 VAL A CA 1
ATOM 842 C C . VAL A 1 102 ? 20.320 8.420 -2.525 1.00 87.50 102 VAL A C 1
ATOM 844 O O . VAL A 1 102 ? 20.301 9.496 -1.938 1.00 87.50 102 VAL A O 1
ATOM 847 N N . ASN A 1 103 ? 20.971 7.357 -2.046 1.00 83.25 103 ASN A N 1
ATOM 848 C CA . ASN A 1 103 ? 21.629 7.331 -0.737 1.00 83.25 103 ASN A CA 1
ATOM 849 C C . ASN A 1 103 ? 23.071 7.878 -0.730 1.00 83.25 103 ASN A C 1
ATOM 851 O O . ASN A 1 103 ? 23.728 7.855 0.312 1.00 83.25 103 ASN A O 1
ATOM 855 N N . MET A 1 104 ? 23.608 8.354 -1.861 1.00 80.19 104 MET A N 1
ATOM 856 C CA . MET A 1 104 ? 24.948 8.952 -1.870 1.00 80.19 104 MET A CA 1
ATOM 857 C C . MET A 1 104 ? 24.952 10.317 -1.159 1.00 80.19 104 MET A C 1
ATOM 859 O O . MET A 1 104 ? 24.022 11.103 -1.333 1.00 80.19 104 MET A O 1
ATOM 863 N N . PRO A 1 105 ? 26.031 10.674 -0.433 1.00 64.25 105 PRO A N 1
ATOM 864 C CA . PRO A 1 105 ? 26.112 11.925 0.329 1.00 64.25 105 PRO A CA 1
ATOM 865 C C . PRO A 1 105 ? 25.958 13.190 -0.529 1.00 64.25 105 PRO A C 1
ATOM 867 O O . PRO A 1 105 ? 25.473 14.201 -0.034 1.00 64.25 105 PRO A O 1
ATOM 870 N N . THR A 1 106 ? 26.283 13.124 -1.826 1.00 59.41 106 THR A N 1
ATOM 871 C CA . THR A 1 106 ? 26.036 14.200 -2.807 1.00 59.41 106 THR A CA 1
ATOM 872 C C . THR A 1 106 ? 24.552 14.567 -2.935 1.00 59.41 106 THR A C 1
ATOM 874 O O . THR A 1 106 ? 24.242 15.686 -3.316 1.00 59.41 106 THR A O 1
ATOM 877 N N . PHE A 1 107 ? 23.649 13.636 -2.613 1.00 55.75 107 PHE A N 1
ATOM 878 C CA . PHE A 1 107 ? 22.194 13.800 -2.664 1.00 55.75 107 PHE A CA 1
ATOM 879 C C . PHE A 1 107 ? 21.530 13.802 -1.275 1.00 55.75 107 PHE A C 1
ATOM 881 O O . PHE A 1 107 ? 20.366 14.174 -1.162 1.00 55.75 107 PHE A O 1
ATOM 888 N N . ALA A 1 108 ? 22.257 13.400 -0.224 1.00 51.84 108 ALA A N 1
ATOM 889 C CA . ALA A 1 108 ? 21.771 13.379 1.158 1.00 51.84 108 ALA A CA 1
ATOM 890 C C . ALA A 1 108 ? 22.026 14.699 1.919 1.00 51.84 108 ALA A C 1
ATOM 892 O O . ALA A 1 108 ? 21.416 14.939 2.961 1.00 51.84 108 ALA A O 1
ATOM 893 N N . GLY A 1 109 ? 22.927 15.557 1.421 1.00 48.72 109 GLY A N 1
ATOM 894 C CA . GLY A 1 109 ? 23.095 16.923 1.920 1.00 48.72 109 GLY A CA 1
ATOM 895 C C . GLY A 1 109 ? 21.938 17.797 1.441 1.00 48.72 109 GLY A C 1
ATOM 896 O O . GLY A 1 109 ? 21.658 17.805 0.252 1.00 48.72 109 GLY A O 1
ATOM 897 N N . GLY A 1 110 ? 21.266 18.505 2.352 1.00 48.03 110 GLY A N 1
ATOM 898 C CA . GLY A 1 110 ? 19.996 19.226 2.152 1.00 48.03 110 GLY A CA 1
ATOM 899 C C . GLY A 1 110 ? 19.948 20.373 1.125 1.00 48.03 110 GLY A C 1
ATOM 900 O O . GLY A 1 110 ? 19.112 21.262 1.268 1.00 48.03 110 GLY A O 1
ATOM 901 N N . GLU A 1 111 ? 20.795 20.372 0.097 1.00 47.69 111 GLU A N 1
ATOM 902 C CA . GLU A 1 111 ? 20.573 21.128 -1.135 1.00 47.69 111 GLU A CA 1
ATOM 903 C C . GLU A 1 111 ? 19.663 20.313 -2.070 1.00 47.69 111 GLU A C 1
ATOM 905 O O . GLU A 1 111 ? 19.753 19.090 -2.136 1.00 47.69 111 GLU A O 1
ATOM 910 N N . GLN A 1 112 ? 18.726 20.991 -2.738 1.00 57.38 112 GLN A N 1
ATOM 911 C CA . GLN A 1 112 ? 17.642 20.402 -3.535 1.00 57.38 112 GLN A CA 1
ATOM 912 C C . GLN A 1 112 ? 18.080 19.167 -4.338 1.00 57.38 112 GLN A C 1
ATOM 914 O O . GLN A 1 112 ? 18.832 19.274 -5.307 1.00 57.38 112 GLN A O 1
ATOM 919 N N . PHE A 1 113 ? 17.549 17.998 -3.969 1.00 64.31 113 PHE A N 1
ATOM 920 C CA . PHE A 1 113 ? 17.700 16.780 -4.753 1.00 64.31 113 PHE A CA 1
ATOM 921 C C . PHE A 1 113 ? 17.248 17.047 -6.195 1.00 64.31 113 PHE A C 1
ATOM 923 O O . PHE A 1 113 ? 16.083 17.360 -6.447 1.00 64.31 113 PHE A O 1
ATOM 930 N N . SER A 1 114 ? 18.155 16.900 -7.161 1.00 74.38 114 SER A N 1
ATOM 931 C CA . SER A 1 114 ? 17.820 17.055 -8.575 1.00 74.38 114 SER A CA 1
ATOM 932 C C . SER A 1 114 ? 17.418 15.710 -9.179 1.00 74.38 114 SER A C 1
ATOM 934 O O . SER A 1 114 ? 18.275 14.926 -9.601 1.00 74.38 114 SER A O 1
ATOM 936 N N . SER A 1 115 ? 16.106 15.449 -9.284 1.00 81.75 115 SER A N 1
ATOM 937 C CA . SER A 1 115 ? 15.570 14.282 -10.015 1.00 81.75 115 SER A CA 1
ATOM 938 C C . SER A 1 115 ? 16.127 14.200 -11.438 1.00 81.75 115 SER A C 1
ATOM 940 O O . SER A 1 115 ? 16.382 13.113 -11.953 1.00 81.75 115 SER A O 1
ATOM 942 N N . GLN A 1 116 ? 16.404 15.352 -12.054 1.00 83.62 116 GLN A N 1
ATOM 943 C CA . GLN A 1 116 ? 16.978 15.444 -13.394 1.00 83.62 116 GLN A CA 1
ATOM 944 C C . GLN A 1 116 ? 18.426 14.941 -13.458 1.00 83.62 116 GLN A C 1
ATOM 946 O O . GLN A 1 116 ? 18.813 14.303 -14.440 1.00 83.62 116 GLN A O 1
ATOM 951 N N . GLU A 1 117 ? 19.236 15.190 -12.426 1.00 85.31 117 GLU A N 1
ATOM 952 C CA . GLU A 1 117 ? 20.616 14.704 -12.390 1.00 85.31 117 GLU A CA 1
ATOM 953 C C . GLU A 1 117 ? 20.663 13.183 -12.219 1.00 85.31 117 GLU A C 1
ATOM 955 O O . GLU A 1 117 ? 21.400 12.505 -12.942 1.00 85.31 117 GLU A O 1
ATOM 960 N N . LEU A 1 118 ? 19.839 12.633 -11.320 1.00 87.75 118 LEU A N 1
ATOM 961 C CA . LEU A 1 118 ? 19.724 11.186 -11.159 1.00 87.75 118 LEU A CA 1
ATOM 962 C C . LEU A 1 118 ? 19.212 10.531 -12.444 1.00 87.75 118 LEU A C 1
ATOM 964 O O . LEU A 1 118 ? 19.819 9.573 -12.924 1.00 87.75 118 LEU A O 1
ATOM 968 N N . ARG A 1 119 ? 18.169 11.098 -13.061 1.00 89.06 119 ARG A N 1
ATOM 969 C CA . ARG A 1 119 ? 17.662 10.645 -14.361 1.00 89.06 119 ARG A CA 1
ATOM 970 C C . ARG A 1 119 ? 18.779 10.597 -15.399 1.00 89.06 119 ARG A C 1
ATOM 972 O O . ARG A 1 119 ? 18.948 9.584 -16.071 1.00 89.06 119 ARG A O 1
ATOM 979 N N . LYS A 1 120 ? 19.591 11.651 -15.501 1.00 86.75 120 LYS A N 1
ATOM 980 C CA . LYS A 1 120 ? 20.718 11.703 -16.441 1.00 86.75 120 LYS A CA 1
ATOM 981 C C . LYS A 1 120 ? 21.756 10.609 -16.170 1.00 86.75 120 LYS A C 1
ATOM 983 O O . LYS A 1 120 ? 22.222 9.989 -17.124 1.00 86.75 120 LYS A O 1
ATOM 988 N N . LYS A 1 121 ? 22.096 10.344 -14.902 1.00 88.19 121 LYS A N 1
ATOM 989 C CA . LYS A 1 121 ? 23.021 9.261 -14.510 1.00 88.19 121 LYS A CA 1
ATOM 990 C C . LYS A 1 121 ? 22.474 7.887 -14.900 1.00 88.19 121 LYS A C 1
ATOM 992 O O . LYS A 1 121 ? 23.188 7.107 -15.524 1.00 88.19 121 LYS A O 1
ATOM 997 N N . VAL A 1 122 ? 21.197 7.630 -14.619 1.00 89.88 122 VAL A N 1
ATOM 998 C CA . VAL A 1 122 ? 20.526 6.374 -14.989 1.00 89.88 122 VAL A CA 1
ATOM 999 C C . VAL A 1 122 ? 20.492 6.194 -16.511 1.00 89.88 122 VAL A C 1
ATOM 1001 O O . VAL A 1 122 ? 20.873 5.143 -17.018 1.00 89.88 122 VAL A O 1
ATOM 1004 N N . LEU A 1 123 ? 20.119 7.232 -17.268 1.00 87.81 123 LEU A N 1
ATOM 1005 C CA . LEU A 1 123 ? 20.101 7.189 -18.736 1.00 87.81 123 LEU A CA 1
ATOM 1006 C C . LEU A 1 123 ? 21.495 6.955 -19.333 1.00 87.81 123 LEU A C 1
ATOM 1008 O O . LEU A 1 123 ? 21.639 6.201 -20.301 1.00 87.81 123 LEU A O 1
ATOM 1012 N N . MET A 1 124 ? 22.523 7.571 -18.747 1.00 86.06 124 MET A N 1
ATOM 1013 C CA . MET A 1 124 ? 23.913 7.382 -19.151 1.00 86.06 124 MET A CA 1
ATOM 1014 C C . MET A 1 124 ? 24.373 5.932 -18.936 1.00 86.06 124 MET A C 1
ATOM 1016 O O . MET A 1 124 ? 24.981 5.355 -19.839 1.00 86.06 124 MET A O 1
ATOM 1020 N N . ASP A 1 125 ? 24.044 5.313 -17.800 1.00 89.25 125 ASP A N 1
ATOM 1021 C CA . ASP A 1 125 ? 24.403 3.913 -17.541 1.00 89.25 125 ASP A CA 1
ATOM 1022 C C . ASP A 1 125 ? 23.577 2.933 -18.396 1.00 89.25 125 ASP A C 1
ATOM 1024 O O . ASP A 1 125 ? 24.153 2.092 -19.089 1.00 89.25 125 ASP A O 1
ATOM 1028 N N . MET A 1 126 ? 22.251 3.105 -18.493 1.00 84.69 126 MET A N 1
ATOM 1029 C CA . MET A 1 126 ? 21.356 2.217 -19.259 1.00 84.69 126 MET A CA 1
ATOM 1030 C C . MET A 1 126 ? 21.591 2.285 -20.777 1.00 84.69 126 MET A C 1
ATOM 1032 O O . MET A 1 126 ? 21.844 1.279 -21.459 1.00 84.69 126 MET A O 1
ATOM 1036 N N . CYS A 1 127 ? 21.497 3.495 -21.332 1.00 80.56 127 CYS A N 1
ATOM 1037 C CA . CYS A 1 127 ? 21.414 3.745 -22.773 1.00 80.56 127 CYS A CA 1
ATOM 1038 C C . CYS A 1 127 ? 22.731 4.302 -23.314 1.00 80.56 127 CYS A C 1
ATOM 1040 O O . CYS A 1 127 ? 23.287 3.754 -24.267 1.00 80.56 127 CYS A O 1
ATOM 1042 N N . GLY A 1 128 ? 23.355 5.209 -22.567 1.00 82.19 128 GLY A N 1
ATOM 1043 C CA . GLY A 1 128 ? 24.547 5.936 -22.986 1.00 82.19 128 GLY A CA 1
ATOM 1044 C C . GLY A 1 128 ? 24.130 7.323 -23.428 1.00 82.19 128 GLY A C 1
ATOM 1045 O O . GLY A 1 128 ? 23.070 7.487 -24.029 1.00 82.19 128 GLY A O 1
ATOM 1046 N N . LEU A 1 129 ? 24.945 8.318 -23.105 1.00 83.31 129 LEU A N 1
ATOM 1047 C CA . LEU A 1 129 ? 24.668 9.708 -23.430 1.00 83.31 129 LEU A CA 1
ATOM 1048 C C . LEU A 1 129 ? 25.791 10.234 -24.318 1.00 83.31 129 LEU A C 1
ATOM 1050 O O . LEU A 1 129 ? 26.957 10.147 -23.943 1.00 83.31 129 LEU A O 1
ATOM 1054 N N . ILE A 1 130 ? 25.430 10.769 -25.479 1.00 82.75 130 ILE A N 1
ATOM 1055 C CA . ILE A 1 130 ? 26.334 11.507 -26.357 1.00 82.75 130 ILE A CA 1
ATOM 1056 C C . ILE A 1 130 ? 25.919 12.968 -26.276 1.00 82.75 130 ILE A C 1
ATOM 1058 O O . ILE A 1 130 ? 24.818 13.339 -26.673 1.00 82.75 130 ILE A O 1
ATOM 1062 N N . THR A 1 131 ? 26.797 13.818 -25.761 1.00 83.25 131 THR A N 1
ATOM 1063 C CA . THR A 1 131 ? 26.557 15.257 -25.692 1.00 83.25 131 THR A CA 1
ATOM 1064 C C . THR A 1 131 ? 27.178 15.974 -26.886 1.00 83.25 131 THR A C 1
ATOM 1066 O O . THR A 1 131 ? 28.124 15.498 -27.516 1.00 83.25 131 THR A O 1
ATOM 1069 N N . LYS A 1 132 ? 26.703 17.191 -27.177 1.00 80.19 132 LYS A N 1
ATOM 1070 C CA . LYS A 1 132 ? 27.333 18.057 -28.189 1.00 80.19 132 LYS A CA 1
ATOM 1071 C C . LYS A 1 132 ? 28.803 18.369 -27.870 1.00 80.19 132 LYS A C 1
ATOM 1073 O O . LYS A 1 132 ? 29.564 18.652 -28.789 1.00 80.19 132 LYS A O 1
ATOM 1078 N N . LYS A 1 133 ? 29.208 18.296 -26.592 1.00 80.94 133 LYS A N 1
ATOM 1079 C CA . LYS A 1 133 ? 30.612 18.443 -26.175 1.00 80.94 133 LYS A CA 1
ATOM 1080 C C . LYS A 1 133 ? 31.452 17.245 -26.611 1.00 80.94 133 LYS A C 1
ATOM 1082 O O . LYS A 1 133 ? 32.547 17.451 -27.120 1.00 80.94 133 LYS A O 1
ATOM 1087 N N . ASP A 1 134 ? 30.916 16.033 -26.483 1.00 80.75 134 ASP A N 1
ATOM 1088 C CA . ASP A 1 134 ? 31.599 14.807 -26.911 1.00 80.75 134 ASP A CA 1
ATOM 1089 C C . ASP A 1 134 ? 31.812 14.811 -28.428 1.00 80.75 134 ASP A C 1
ATOM 1091 O O . ASP A 1 134 ? 32.908 14.526 -28.900 1.00 80.75 134 ASP A O 1
ATOM 1095 N N . VAL A 1 135 ? 30.802 15.249 -29.191 1.00 80.06 135 VAL A N 1
ATOM 1096 C CA . VAL A 1 135 ? 30.921 15.445 -30.647 1.00 80.06 135 VAL A CA 1
ATOM 1097 C C . VAL A 1 135 ? 31.934 16.545 -30.979 1.00 80.06 135 VAL A C 1
ATOM 1099 O O . VAL A 1 135 ? 32.750 16.377 -31.882 1.00 80.06 135 VAL A O 1
ATOM 1102 N N . GLY A 1 136 ? 31.920 17.655 -30.236 1.00 77.62 136 GLY A N 1
ATOM 1103 C CA . GLY A 1 136 ? 32.869 18.754 -30.419 1.00 77.62 136 GLY A CA 1
ATOM 1104 C C . GLY A 1 136 ? 34.322 18.376 -30.134 1.00 77.62 136 GLY A C 1
ATOM 1105 O O . GLY A 1 136 ? 35.214 18.924 -30.772 1.00 77.62 136 GLY A O 1
ATOM 1106 N N . GLY A 1 137 ? 34.566 17.406 -29.249 1.00 77.94 137 GLY A N 1
ATOM 1107 C CA . GLY A 1 137 ? 35.901 16.859 -28.989 1.00 77.94 137 GLY A CA 1
ATOM 1108 C C . GLY A 1 137 ? 36.481 16.026 -30.140 1.00 77.94 137 GLY A C 1
ATOM 1109 O O . GLY A 1 137 ? 37.671 15.728 -30.129 1.00 77.94 137 GLY A O 1
ATOM 1110 N N . LEU A 1 138 ? 35.668 15.650 -31.136 1.00 75.50 138 LEU A N 1
ATOM 1111 C CA . LEU A 1 138 ? 36.099 14.855 -32.295 1.00 75.50 138 LEU A CA 1
ATOM 1112 C C . LEU A 1 138 ? 36.519 15.712 -33.502 1.00 75.50 138 LEU A C 1
ATOM 1114 O O . LEU A 1 138 ? 37.138 15.179 -34.433 1.00 75.50 138 LEU A O 1
ATOM 1118 N N . VAL A 1 139 ? 36.155 17.001 -33.497 1.00 73.56 139 VAL A N 1
ATOM 1119 C CA . VAL A 1 139 ? 36.322 17.952 -34.606 1.00 73.56 139 VAL A CA 1
ATOM 1120 C C . VAL A 1 139 ? 37.520 18.870 -34.337 1.00 73.56 139 VAL A C 1
ATOM 1122 O O . VAL A 1 139 ? 37.629 19.455 -33.260 1.00 73.56 139 VAL A O 1
ATOM 1125 N N . ASP A 1 140 ? 38.403 19.016 -35.326 1.00 65.50 140 ASP A N 1
ATOM 1126 C CA . ASP A 1 140 ? 39.584 19.886 -35.241 1.00 65.50 140 ASP A CA 1
ATOM 1127 C C . ASP A 1 140 ? 39.180 21.388 -35.305 1.00 65.50 140 ASP A C 1
ATOM 1129 O O . ASP A 1 140 ? 38.129 21.740 -35.852 1.00 65.50 140 ASP A O 1
ATOM 1133 N N . ASP A 1 141 ? 39.993 22.284 -34.722 1.00 59.25 141 ASP A N 1
ATOM 1134 C CA . ASP A 1 141 ? 39.647 23.686 -34.388 1.00 59.25 141 ASP A CA 1
ATOM 1135 C C . ASP A 1 141 ? 39.051 24.537 -35.532 1.00 59.25 141 ASP A C 1
ATOM 1137 O O . ASP A 1 141 ? 38.167 25.361 -35.291 1.00 59.25 141 ASP A O 1
ATOM 1141 N N . ASP A 1 142 ? 39.436 24.280 -36.784 1.00 58.16 142 ASP A N 1
ATOM 1142 C CA . ASP A 1 142 ? 39.108 25.136 -37.933 1.00 58.16 142 ASP A CA 1
ATOM 1143 C C . ASP A 1 142 ? 37.669 24.985 -38.488 1.00 58.16 142 ASP A C 1
ATOM 1145 O O . ASP A 1 142 ? 37.250 25.791 -39.321 1.00 58.16 142 ASP A O 1
ATOM 1149 N N . ARG A 1 143 ? 36.879 23.977 -38.062 1.00 59.50 143 ARG A N 1
ATOM 1150 C CA . ARG A 1 143 ? 35.509 23.703 -38.593 1.00 59.50 143 ARG A CA 1
ATOM 1151 C C . ARG A 1 143 ? 34.416 23.478 -37.537 1.00 59.50 143 ARG A C 1
ATOM 1153 O O . ARG A 1 143 ? 33.329 22.983 -37.847 1.00 59.50 143 ARG A O 1
ATOM 1160 N N . LYS A 1 144 ? 34.672 23.862 -36.284 1.00 62.00 144 LYS A N 1
ATOM 1161 C CA . LYS A 1 144 ? 33.913 23.417 -35.099 1.00 62.00 144 LYS A CA 1
ATOM 1162 C C . LYS A 1 144 ? 32.381 23.525 -35.192 1.00 62.00 144 LYS A C 1
ATOM 1164 O O . LYS A 1 144 ? 31.703 22.548 -34.909 1.00 62.00 144 LYS A O 1
ATOM 1169 N N . ASN A 1 145 ? 31.791 24.648 -35.606 1.00 59.34 145 ASN A N 1
ATOM 1170 C CA . ASN A 1 145 ? 30.332 24.815 -35.453 1.00 59.34 145 ASN A CA 1
ATOM 1171 C C . ASN A 1 145 ? 29.474 24.197 -36.573 1.00 59.34 145 ASN A C 1
ATOM 1173 O O . ASN A 1 145 ? 28.350 23.771 -36.301 1.00 59.34 145 ASN A O 1
ATOM 1177 N N . SER A 1 146 ? 29.977 24.127 -37.810 1.00 66.38 146 SER A N 1
ATOM 1178 C CA . SER A 1 146 ? 29.215 23.575 -38.944 1.00 66.38 146 SER A CA 1
ATOM 1179 C C . SER A 1 146 ? 29.129 22.050 -38.859 1.00 66.38 146 SER A C 1
ATOM 1181 O O . SER A 1 146 ? 28.041 21.478 -38.946 1.00 66.38 146 SER A O 1
ATOM 1183 N N . ASP A 1 147 ? 30.261 21.395 -38.597 1.00 74.50 147 ASP A N 1
ATOM 1184 C CA . ASP A 1 147 ? 30.358 19.935 -38.630 1.00 74.50 147 ASP A CA 1
ATOM 1185 C C . ASP A 1 147 ? 29.699 19.285 -37.400 1.00 74.50 147 ASP A C 1
ATOM 1187 O O . ASP A 1 147 ? 29.041 18.255 -37.537 1.00 74.50 147 ASP A O 1
ATOM 1191 N N . ILE A 1 148 ? 29.749 19.918 -36.215 1.00 80.12 148 ILE A N 1
ATOM 1192 C CA . ILE A 1 148 ? 29.015 19.444 -35.021 1.00 80.12 148 ILE A CA 1
ATOM 1193 C C . ILE A 1 148 ? 27.505 19.424 -35.284 1.00 80.12 148 ILE A C 1
ATOM 1195 O O . ILE A 1 148 ? 26.826 18.455 -34.939 1.00 80.12 148 ILE A O 1
ATOM 1199 N N . GLY A 1 149 ? 26.967 20.483 -35.900 1.00 80.69 149 GLY A N 1
ATOM 1200 C CA . GLY A 1 149 ? 25.543 20.573 -36.224 1.00 80.69 149 GLY A CA 1
ATOM 1201 C C . GLY A 1 149 ? 25.108 19.530 -37.255 1.00 80.69 149 GLY A C 1
ATOM 1202 O O . GLY A 1 149 ? 24.031 18.947 -37.122 1.00 80.69 149 GLY A O 1
ATOM 1203 N N . VAL A 1 150 ? 25.956 19.262 -38.252 1.00 83.50 150 VAL A N 1
ATOM 1204 C CA . VAL A 1 150 ? 25.730 18.219 -39.262 1.00 83.50 150 VAL A CA 1
ATOM 1205 C C . VAL A 1 150 ? 25.742 16.829 -38.627 1.00 83.50 150 VAL A C 1
ATOM 1207 O O . VAL A 1 150 ? 24.775 16.087 -38.788 1.00 83.50 150 VAL A O 1
ATOM 1210 N N . ILE A 1 151 ? 26.766 16.502 -37.833 1.00 83.19 151 ILE A N 1
ATOM 1211 C CA . ILE A 1 151 ? 26.868 15.207 -37.145 1.00 83.19 151 ILE A CA 1
ATOM 1212 C C . ILE A 1 151 ? 25.669 15.000 -36.218 1.00 83.19 151 ILE A C 1
ATOM 1214 O O . ILE A 1 151 ? 25.035 13.949 -36.269 1.00 83.19 151 ILE A O 1
ATOM 1218 N N . TRP A 1 152 ? 25.306 16.005 -35.416 1.00 85.44 152 TRP A N 1
ATOM 1219 C CA . TRP A 1 152 ? 24.154 15.914 -34.516 1.00 85.44 152 TRP A CA 1
ATOM 1220 C C . TRP A 1 152 ? 22.852 15.635 -35.278 1.00 85.44 152 TRP A C 1
ATOM 1222 O O . TRP A 1 152 ? 22.068 14.773 -34.884 1.00 85.44 152 TRP A O 1
ATOM 1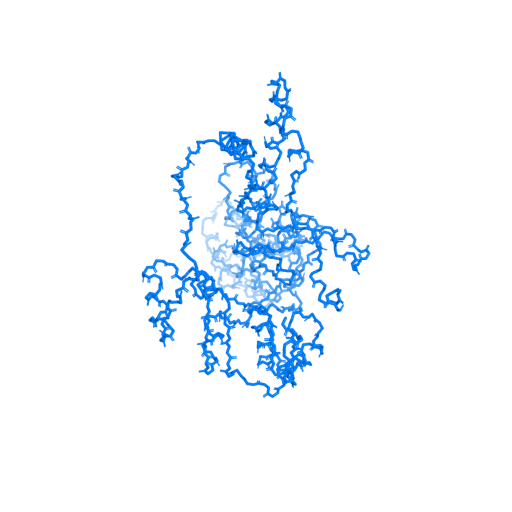232 N N . ARG A 1 153 ? 22.645 16.309 -36.416 1.00 86.50 153 ARG A N 1
ATOM 1233 C CA . ARG A 1 153 ? 21.480 16.090 -37.283 1.00 86.50 153 ARG A CA 1
ATOM 1234 C C . ARG A 1 153 ? 21.459 14.680 -37.874 1.00 86.50 153 ARG A C 1
ATOM 1236 O O . ARG A 1 153 ? 20.400 14.063 -37.912 1.00 86.50 153 ARG A O 1
ATOM 1243 N N . LEU A 1 154 ? 22.606 14.164 -38.316 1.00 84.94 154 LEU A N 1
ATOM 1244 C CA . LEU A 1 154 ? 22.722 12.815 -38.881 1.00 84.94 154 LEU A CA 1
ATOM 1245 C C . LEU A 1 154 ? 22.477 11.723 -37.832 1.00 84.94 154 LEU A C 1
ATOM 1247 O O . LEU A 1 154 ? 21.838 10.715 -38.143 1.00 84.94 154 LEU A O 1
ATOM 1251 N N . LEU A 1 155 ? 22.923 11.937 -36.589 1.00 84.31 155 LEU A N 1
ATOM 1252 C CA . LEU A 1 155 ? 22.656 11.027 -35.472 1.00 84.31 155 LEU A CA 1
ATOM 1253 C C . LEU A 1 155 ? 21.159 10.970 -35.126 1.00 84.31 155 LEU A C 1
ATOM 1255 O O . LEU A 1 155 ? 20.635 9.877 -34.917 1.00 84.31 155 LEU A O 1
ATOM 1259 N N . LEU A 1 156 ? 20.467 12.116 -35.125 1.00 85.56 156 LEU A N 1
ATOM 1260 C CA . LEU A 1 156 ? 19.012 12.178 -34.933 1.00 85.56 156 LEU A CA 1
ATOM 1261 C C . LEU A 1 156 ? 18.255 11.515 -36.093 1.00 85.56 156 LEU A C 1
ATOM 1263 O O . LEU A 1 156 ? 17.361 10.702 -35.873 1.00 85.56 156 LEU A O 1
ATOM 1267 N N . LYS A 1 157 ? 18.641 11.828 -37.338 1.00 86.44 157 LYS A N 1
ATOM 1268 C CA . LYS A 1 157 ? 17.991 11.322 -38.558 1.00 86.44 157 LYS A CA 1
ATOM 1269 C C . LYS A 1 157 ? 18.029 9.795 -38.656 1.00 86.44 157 LYS A C 1
ATOM 1271 O O . LYS A 1 157 ? 17.050 9.198 -39.084 1.00 86.44 157 LYS A O 1
ATOM 1276 N N . ASN A 1 158 ? 19.144 9.177 -38.265 1.00 84.38 158 ASN A N 1
ATOM 1277 C CA . ASN A 1 158 ? 19.312 7.720 -38.283 1.00 84.38 158 ASN A CA 1
ATOM 1278 C C . ASN A 1 158 ? 18.875 7.059 -36.956 1.00 84.38 158 ASN A C 1
ATOM 1280 O O . ASN A 1 158 ? 19.249 5.919 -36.703 1.00 84.38 158 ASN A O 1
ATOM 1284 N N . SER A 1 159 ? 18.143 7.772 -36.086 1.00 81.06 159 SER A N 1
ATOM 1285 C CA . SER A 1 159 ? 17.633 7.265 -34.798 1.00 81.06 159 SER A CA 1
ATOM 1286 C C . SER A 1 159 ? 18.709 6.673 -33.871 1.00 81.06 159 SER A C 1
ATOM 1288 O O . SER A 1 159 ? 18.433 5.817 -33.030 1.00 81.06 159 SER A O 1
ATOM 1290 N N . ILE A 1 160 ? 19.949 7.152 -34.001 1.00 83.69 160 ILE A N 1
ATOM 1291 C CA . ILE A 1 160 ? 21.084 6.719 -33.178 1.00 83.69 160 ILE A CA 1
ATOM 1292 C C . ILE A 1 160 ? 20.997 7.351 -31.793 1.00 83.69 160 ILE A C 1
ATOM 1294 O O . ILE A 1 160 ? 21.306 6.698 -30.799 1.00 83.69 160 ILE A O 1
ATOM 1298 N N . ILE A 1 161 ? 20.568 8.614 -31.737 1.00 84.50 161 ILE A N 1
ATOM 1299 C CA . ILE A 1 161 ? 20.291 9.355 -30.505 1.00 84.50 161 ILE A CA 1
ATOM 1300 C C . ILE A 1 161 ? 18.896 9.981 -30.567 1.00 84.50 161 ILE A C 1
ATOM 1302 O O . ILE A 1 161 ? 18.393 10.257 -31.657 1.00 84.50 161 ILE A O 1
ATOM 1306 N N . ASN A 1 162 ? 18.290 10.235 -29.408 1.00 80.81 162 ASN A N 1
ATOM 1307 C CA . ASN A 1 162 ? 17.124 11.115 -29.291 1.00 80.81 162 ASN A CA 1
ATOM 1308 C C . ASN A 1 162 ? 17.550 12.593 -29.126 1.00 80.81 162 ASN A C 1
ATOM 1310 O O . ASN A 1 162 ? 18.742 12.906 -29.096 1.00 80.81 162 ASN A O 1
ATOM 1314 N N . GLU A 1 163 ? 16.582 13.509 -29.005 1.00 77.88 163 GLU A N 1
ATOM 1315 C CA . GLU A 1 163 ? 16.841 14.953 -28.837 1.00 77.88 163 GLU A CA 1
ATOM 1316 C C . GLU A 1 163 ? 17.717 15.278 -27.615 1.00 77.88 163 GLU A C 1
ATOM 1318 O O . GLU A 1 163 ? 18.535 16.199 -27.666 1.00 77.88 163 GLU A O 1
ATOM 1323 N N . ASP A 1 164 ? 17.621 14.458 -26.566 1.00 71.94 164 ASP A N 1
ATOM 1324 C CA . ASP A 1 164 ? 18.397 14.574 -25.329 1.00 71.94 164 ASP A CA 1
ATOM 1325 C C . ASP A 1 164 ? 19.815 13.979 -25.430 1.00 71.94 164 ASP A C 1
ATOM 1327 O O . ASP A 1 164 ? 20.589 14.044 -24.472 1.00 71.94 164 ASP A O 1
ATOM 1331 N N . GLY A 1 165 ? 20.185 13.388 -26.573 1.00 76.44 165 GLY A N 1
ATOM 1332 C CA . GLY A 1 165 ? 21.479 12.731 -26.774 1.00 76.44 165 GLY A CA 1
ATOM 1333 C C . GLY A 1 165 ? 21.569 11.316 -26.192 1.00 76.44 165 GLY A C 1
ATOM 1334 O O . GLY A 1 165 ? 22.659 10.747 -26.116 1.00 76.44 165 GLY A O 1
ATOM 1335 N N . VAL A 1 166 ? 20.448 10.731 -25.768 1.00 81.50 166 VAL A N 1
ATOM 1336 C CA . VAL A 1 166 ? 20.370 9.348 -25.285 1.00 81.50 166 VAL A CA 1
ATOM 1337 C C . VAL A 1 166 ? 20.496 8.404 -26.471 1.00 81.50 166 VAL A C 1
ATOM 1339 O O . VAL A 1 166 ? 19.725 8.491 -27.427 1.00 81.50 166 VAL A O 1
ATOM 1342 N N . VAL A 1 167 ? 21.460 7.489 -26.399 1.00 82.31 167 VAL A N 1
ATOM 1343 C CA . VAL A 1 167 ? 21.709 6.504 -27.452 1.00 82.31 167 VAL A CA 1
ATOM 1344 C C . VAL A 1 167 ? 20.562 5.498 -27.503 1.00 82.31 167 VAL A C 1
ATOM 1346 O O . VAL A 1 167 ? 20.233 4.854 -26.503 1.00 82.31 167 VAL A O 1
ATOM 1349 N N . GLY A 1 168 ? 19.965 5.362 -28.683 1.00 75.88 168 GLY A N 1
ATOM 1350 C CA . GLY A 1 168 ? 18.890 4.421 -28.961 1.00 75.88 168 GLY A CA 1
ATOM 1351 C C . GLY A 1 168 ? 19.360 2.965 -29.037 1.00 75.88 168 GLY A C 1
ATOM 1352 O O . GLY A 1 168 ? 20.373 2.552 -28.465 1.00 75.88 168 GLY A O 1
ATOM 1353 N N . LEU A 1 169 ? 18.598 2.155 -29.765 1.00 69.94 169 LEU A N 1
ATOM 1354 C CA . LEU A 1 169 ? 18.940 0.774 -30.111 1.00 69.94 169 LEU A CA 1
ATOM 1355 C C . LEU A 1 169 ? 19.175 0.697 -31.625 1.00 69.94 169 LEU A C 1
ATOM 1357 O O . LEU A 1 169 ? 18.282 0.244 -32.331 1.00 69.94 169 LEU A O 1
ATOM 1361 N N . PRO A 1 170 ? 20.325 1.173 -32.135 1.00 73.88 170 PRO A N 1
ATOM 1362 C CA . PRO A 1 170 ? 20.564 1.164 -33.569 1.00 73.88 170 PRO A CA 1
ATOM 1363 C C . PRO A 1 170 ? 20.785 -0.268 -34.061 1.00 73.88 170 PRO A C 1
ATOM 1365 O O . PRO A 1 170 ? 21.620 -1.004 -33.519 1.00 73.88 170 PRO A O 1
ATOM 1368 N N . ASP A 1 171 ? 20.064 -0.648 -35.108 1.00 78.12 171 ASP A N 1
ATOM 1369 C CA . ASP A 1 171 ? 20.287 -1.903 -35.807 1.00 78.12 171 ASP A CA 1
ATOM 1370 C C . ASP A 1 171 ? 21.515 -1.795 -36.725 1.00 78.12 171 ASP A C 1
ATOM 1372 O O . ASP A 1 171 ? 22.021 -0.716 -37.050 1.00 78.12 171 ASP A O 1
ATOM 1376 N N . ALA A 1 172 ? 22.016 -2.940 -37.197 1.00 79.56 172 ALA A N 1
ATOM 1377 C CA . ALA A 1 172 ? 23.154 -2.971 -38.120 1.00 79.56 172 ALA A CA 1
ATOM 1378 C C . ALA A 1 172 ? 22.889 -2.171 -39.415 1.00 79.56 172 ALA A C 1
ATOM 1380 O O . ALA A 1 172 ? 23.826 -1.663 -40.037 1.00 79.56 172 ALA A O 1
ATOM 1381 N N . ALA A 1 173 ? 21.618 -2.043 -39.812 1.00 81.75 173 ALA A N 1
ATOM 1382 C CA . ALA A 1 173 ? 21.189 -1.219 -40.936 1.00 81.75 173 ALA A CA 1
ATOM 1383 C C . ALA A 1 173 ? 21.363 0.283 -40.651 1.00 81.75 173 ALA A C 1
ATOM 1385 O O . ALA A 1 173 ? 21.916 0.993 -41.495 1.00 81.75 173 ALA A O 1
ATOM 1386 N N . ASP A 1 174 ? 20.988 0.738 -39.454 1.00 81.38 174 ASP A N 1
ATOM 1387 C CA . ASP A 1 174 ? 21.066 2.145 -39.042 1.00 81.38 174 ASP A CA 1
ATOM 1388 C C . ASP A 1 174 ? 22.519 2.613 -38.976 1.00 81.38 174 ASP A C 1
ATOM 1390 O O . ASP A 1 174 ? 22.879 3.658 -39.520 1.00 81.38 174 ASP A O 1
ATOM 1394 N N . ILE A 1 175 ? 23.399 1.781 -38.409 1.00 81.69 175 ILE A N 1
ATOM 1395 C CA . ILE A 1 175 ? 24.840 2.063 -38.339 1.00 81.69 175 ILE A CA 1
ATOM 1396 C C . ILE A 1 175 ? 25.449 2.126 -39.747 1.00 81.69 175 ILE A C 1
ATOM 1398 O O . ILE A 1 175 ? 26.295 2.978 -40.028 1.00 81.69 175 ILE A O 1
ATOM 1402 N N . LYS A 1 176 ? 25.015 1.252 -40.665 1.00 84.50 176 LYS A N 1
ATOM 1403 C CA . LYS A 1 176 ? 25.497 1.237 -42.053 1.00 84.50 176 LYS A CA 1
ATOM 1404 C C . LYS A 1 176 ? 25.011 2.457 -42.843 1.00 84.50 176 LYS A C 1
ATOM 1406 O O . LYS A 1 176 ? 25.791 3.004 -43.627 1.00 84.50 176 LYS A O 1
ATOM 1411 N N . SER A 1 177 ? 23.764 2.880 -42.631 1.00 85.62 177 SER A N 1
ATOM 1412 C CA . SER A 1 177 ? 23.193 4.105 -43.203 1.00 85.62 177 SER A CA 1
ATOM 1413 C C . SER A 1 177 ? 23.958 5.334 -42.715 1.00 85.62 177 SER A C 1
ATOM 1415 O O . SER A 1 177 ? 24.536 6.061 -43.529 1.00 85.62 177 SER A O 1
ATOM 1417 N N . LEU A 1 178 ? 24.109 5.475 -41.393 1.00 85.81 178 LEU A N 1
ATOM 1418 C CA . LEU A 1 178 ? 24.888 6.542 -40.770 1.00 85.81 178 LEU A CA 1
ATOM 1419 C C . LEU A 1 178 ? 26.323 6.577 -41.319 1.00 85.81 178 LEU A C 1
ATOM 1421 O O . LEU A 1 178 ? 26.823 7.634 -41.693 1.00 85.81 178 LEU A O 1
ATOM 1425 N N . ALA A 1 179 ? 26.992 5.427 -41.422 1.00 84.75 179 ALA A N 1
ATOM 1426 C CA . ALA A 1 179 ? 28.364 5.352 -41.919 1.00 84.75 179 ALA A CA 1
ATOM 1427 C C . ALA A 1 179 ? 28.512 5.782 -43.390 1.00 84.75 179 ALA A C 1
ATOM 1429 O O . ALA A 1 179 ? 29.609 6.170 -43.799 1.00 84.75 179 ALA A O 1
ATOM 1430 N N . LYS A 1 180 ? 27.455 5.669 -44.205 1.00 87.00 180 LYS A N 1
ATOM 1431 C CA . LYS A 1 180 ? 27.439 6.148 -45.594 1.00 87.00 180 LYS A CA 1
ATOM 1432 C C . LYS A 1 180 ? 27.214 7.659 -45.637 1.00 87.00 180 LYS A C 1
ATOM 1434 O O . LYS A 1 180 ? 27.953 8.354 -46.326 1.00 87.00 180 LYS A O 1
ATOM 1439 N N . GLU A 1 181 ? 26.245 8.159 -44.875 1.00 85.94 181 GLU A N 1
ATOM 1440 C CA . GLU A 1 181 ? 25.928 9.590 -44.812 1.00 85.94 181 GLU A CA 1
ATOM 1441 C C . GLU A 1 181 ? 27.079 10.405 -44.202 1.00 85.94 181 GLU A C 1
ATOM 1443 O O . GLU A 1 181 ? 27.513 11.387 -44.799 1.00 85.94 181 GLU A O 1
ATOM 1448 N N . LEU A 1 182 ? 27.678 9.936 -43.101 1.00 84.62 182 LEU A N 1
ATOM 1449 C CA . LEU A 1 182 ? 28.842 10.582 -42.480 1.00 84.62 182 LEU A CA 1
ATOM 1450 C C . LEU A 1 182 ? 30.055 10.633 -43.414 1.00 84.62 182 LEU A C 1
ATOM 1452 O O . LEU A 1 182 ? 30.787 11.620 -43.419 1.00 84.62 182 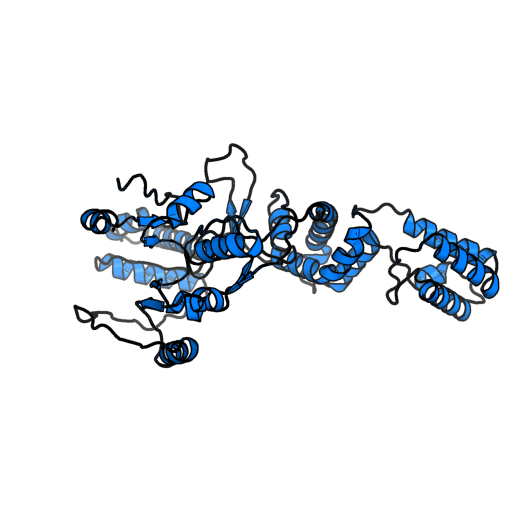LEU A O 1
ATOM 1456 N N . ARG A 1 183 ? 30.284 9.587 -44.219 1.00 85.19 183 ARG A N 1
ATOM 1457 C CA . ARG A 1 183 ? 31.387 9.577 -45.193 1.00 85.19 183 ARG A CA 1
ATOM 1458 C C . ARG A 1 183 ? 31.179 10.594 -46.309 1.00 85.19 183 ARG A C 1
ATOM 1460 O O . ARG A 1 183 ? 32.160 11.181 -46.757 1.00 85.19 183 ARG A O 1
ATOM 1467 N N . ASN A 1 184 ? 29.932 10.796 -46.725 1.00 83.81 184 ASN A N 1
ATOM 1468 C CA . ASN A 1 184 ? 29.581 11.741 -47.777 1.00 83.81 184 ASN A CA 1
ATOM 1469 C C . ASN A 1 184 ? 29.634 13.197 -47.294 1.00 83.81 184 ASN A C 1
ATOM 1471 O O . ASN A 1 184 ? 30.113 14.050 -48.033 1.00 83.81 184 ASN A O 1
ATOM 1475 N N . GLU A 1 185 ? 29.159 13.484 -46.077 1.00 80.94 185 GLU A N 1
ATOM 1476 C CA . GLU A 1 185 ? 29.043 14.862 -45.574 1.00 80.94 185 GLU A CA 1
ATOM 1477 C C . GLU A 1 185 ? 30.276 15.341 -44.789 1.00 80.94 185 GLU A C 1
ATOM 1479 O O . GLU A 1 185 ? 30.642 16.509 -44.880 1.00 80.94 185 GLU A O 1
ATOM 1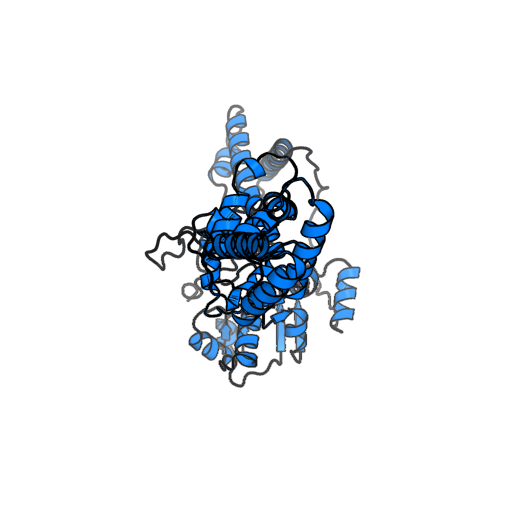484 N N . CYS A 1 186 ? 30.944 14.456 -44.042 1.00 75.31 186 CYS A N 1
ATOM 1485 C CA . CYS A 1 186 ? 31.997 14.823 -43.082 1.00 75.31 186 CYS A CA 1
ATOM 1486 C C . CYS A 1 186 ? 33.380 14.219 -43.404 1.00 75.31 186 CYS A C 1
ATOM 1488 O O . CYS A 1 186 ? 34.363 14.506 -42.719 1.00 75.31 186 CYS A O 1
ATOM 1490 N N . GLY A 1 187 ? 33.479 13.377 -44.438 1.00 79.88 187 GLY A N 1
ATOM 1491 C CA . GLY A 1 187 ? 34.711 12.685 -44.827 1.00 79.88 187 GLY A CA 1
ATOM 1492 C C . GLY A 1 187 ? 35.016 11.421 -44.009 1.00 79.88 187 GLY A C 1
ATOM 1493 O O . GLY A 1 187 ? 34.447 11.157 -42.949 1.00 79.88 187 GLY A O 1
ATOM 1494 N N . THR A 1 188 ? 35.934 10.593 -44.514 1.00 79.69 188 THR A N 1
ATOM 1495 C CA . THR A 1 188 ? 36.202 9.237 -43.992 1.00 79.69 188 THR A CA 1
ATOM 1496 C C . THR A 1 188 ? 36.823 9.211 -42.595 1.00 79.69 188 THR A C 1
ATOM 1498 O O . THR A 1 188 ? 36.456 8.354 -41.792 1.00 79.69 188 THR A O 1
ATOM 1501 N N . ASN A 1 189 ? 37.717 10.152 -42.280 1.00 80.19 189 ASN A N 1
ATOM 1502 C CA . ASN A 1 189 ? 38.391 10.212 -40.979 1.00 80.19 189 ASN A CA 1
ATOM 1503 C C . ASN A 1 189 ? 37.428 10.593 -39.847 1.00 80.19 189 ASN A C 1
ATOM 1505 O O . ASN A 1 189 ? 37.393 9.919 -38.817 1.00 80.19 189 ASN A O 1
ATOM 1509 N N . LEU A 1 190 ? 36.612 11.634 -40.043 1.00 80.81 190 LEU A N 1
ATOM 1510 C CA . LEU A 1 190 ? 35.644 12.084 -39.041 1.00 80.81 190 LEU A CA 1
ATOM 1511 C C . LEU A 1 190 ? 34.506 11.066 -38.876 1.00 80.81 190 LEU A C 1
ATOM 1513 O O . LEU A 1 190 ? 34.136 10.743 -37.750 1.00 80.81 190 LEU A O 1
ATOM 1517 N N . ALA A 1 191 ? 34.040 10.457 -39.974 1.00 82.31 191 ALA A N 1
ATOM 1518 C CA . ALA A 1 191 ? 33.102 9.336 -39.917 1.00 82.31 191 ALA A CA 1
ATOM 1519 C C . ALA A 1 191 ? 33.650 8.158 -39.088 1.00 82.31 191 ALA A C 1
ATOM 1521 O O . ALA A 1 191 ? 32.929 7.596 -38.265 1.00 82.31 191 ALA A O 1
ATOM 1522 N N . GLY A 1 192 ? 34.932 7.811 -39.257 1.00 83.06 192 GLY A N 1
ATOM 1523 C CA . GLY A 1 192 ? 35.601 6.778 -38.461 1.00 83.06 192 GLY A CA 1
ATOM 1524 C C . GLY A 1 192 ? 35.651 7.114 -36.967 1.00 83.06 192 GLY A C 1
ATOM 1525 O O . GLY A 1 192 ? 35.322 6.263 -36.142 1.00 83.06 192 GLY A O 1
ATOM 1526 N N . ARG A 1 193 ? 35.985 8.364 -36.617 1.00 84.12 193 ARG A N 1
ATOM 1527 C CA . ARG A 1 193 ? 35.996 8.854 -35.225 1.00 84.12 193 ARG A CA 1
ATOM 1528 C C . ARG A 1 193 ? 34.607 8.793 -34.575 1.00 84.12 193 ARG A C 1
ATOM 1530 O O . ARG A 1 193 ? 34.482 8.313 -33.451 1.00 84.12 193 ARG A O 1
ATOM 1537 N N . VAL A 1 194 ? 33.558 9.215 -35.286 1.00 83.69 194 VAL A N 1
ATOM 1538 C CA . VAL A 1 194 ? 32.168 9.180 -34.788 1.00 83.69 194 VAL A CA 1
ATOM 1539 C C . VAL A 1 194 ? 31.684 7.742 -34.583 1.00 83.69 194 VAL A C 1
ATOM 1541 O O . VAL A 1 194 ? 31.097 7.431 -33.547 1.00 83.69 194 VAL A O 1
ATOM 1544 N N . LEU A 1 195 ? 31.970 6.834 -35.521 1.00 85.19 195 LEU A N 1
ATOM 1545 C CA . LEU A 1 195 ? 31.618 5.416 -35.379 1.00 85.19 195 LEU A CA 1
ATOM 1546 C C . LEU A 1 195 ? 32.376 4.746 -34.224 1.00 85.19 195 LEU A C 1
ATOM 1548 O O . LEU A 1 195 ? 31.792 3.939 -33.497 1.00 85.19 195 LEU A O 1
ATOM 1552 N N . ALA A 1 196 ? 33.648 5.100 -34.017 1.00 85.12 196 ALA A N 1
ATOM 1553 C CA . ALA A 1 196 ? 34.427 4.627 -32.877 1.00 85.12 196 ALA A CA 1
ATOM 1554 C C . ALA A 1 196 ? 33.829 5.113 -31.548 1.00 85.12 196 ALA A C 1
ATOM 1556 O O . ALA A 1 196 ? 33.636 4.301 -30.648 1.00 85.12 196 ALA A O 1
ATOM 1557 N N . MET A 1 197 ? 33.449 6.393 -31.449 1.00 85.75 197 MET A N 1
ATOM 1558 C CA . MET A 1 197 ? 32.750 6.937 -30.277 1.00 85.75 197 MET A CA 1
ATOM 1559 C C . MET A 1 197 ? 31.463 6.156 -29.983 1.00 85.75 197 MET A C 1
ATOM 1561 O O . MET A 1 197 ? 31.270 5.703 -28.858 1.00 85.75 197 MET A O 1
ATOM 1565 N N . ILE A 1 198 ? 30.605 5.941 -30.988 1.00 82.94 198 ILE A N 1
ATOM 1566 C CA . ILE A 1 198 ? 29.364 5.165 -30.818 1.00 82.94 198 ILE A CA 1
ATOM 1567 C C . ILE A 1 198 ? 29.681 3.746 -30.333 1.00 82.94 198 ILE A C 1
ATOM 1569 O O . ILE A 1 198 ? 29.041 3.251 -29.411 1.00 82.94 198 ILE A O 1
ATOM 1573 N N . THR A 1 199 ? 30.699 3.103 -30.908 1.00 83.94 199 THR A N 1
ATOM 1574 C CA . THR A 1 199 ? 31.114 1.744 -30.530 1.00 83.94 199 THR A CA 1
ATOM 1575 C C . THR A 1 199 ? 31.599 1.678 -29.080 1.00 83.94 199 THR A C 1
ATOM 1577 O O . THR A 1 199 ? 31.219 0.763 -28.352 1.00 83.94 199 THR A O 1
ATOM 1580 N N . ILE A 1 200 ? 32.392 2.659 -28.640 1.00 85.69 200 ILE A N 1
ATOM 1581 C CA . ILE A 1 200 ? 32.861 2.775 -27.251 1.00 85.69 200 ILE A CA 1
ATOM 1582 C C . ILE A 1 200 ? 31.670 2.945 -26.309 1.00 85.69 200 ILE A C 1
ATOM 1584 O O . ILE A 1 200 ? 31.570 2.236 -25.310 1.00 85.69 200 ILE A O 1
ATOM 1588 N N . VAL A 1 201 ? 30.736 3.840 -26.644 1.00 84.00 201 VAL A N 1
ATOM 1589 C CA . VAL A 1 201 ? 29.542 4.065 -25.826 1.00 84.00 201 VAL A CA 1
ATOM 1590 C C . VAL A 1 201 ? 28.690 2.798 -25.764 1.00 84.00 201 VAL A C 1
ATOM 1592 O O . VAL A 1 201 ? 28.248 2.434 -24.680 1.00 84.00 201 VAL A O 1
ATOM 1595 N N . LEU A 1 202 ? 28.475 2.086 -26.872 1.00 80.00 202 LEU A N 1
ATOM 1596 C CA . LEU A 1 202 ? 27.653 0.869 -26.900 1.00 80.00 202 LEU A CA 1
ATOM 1597 C C . LEU A 1 202 ? 28.269 -0.301 -26.117 1.00 80.00 202 LEU A C 1
ATOM 1599 O O . LEU A 1 202 ? 27.523 -1.031 -25.461 1.00 80.00 202 LEU A O 1
ATOM 1603 N N . ASN A 1 203 ? 29.597 -0.448 -26.153 1.00 82.69 203 ASN A N 1
ATOM 1604 C CA . ASN A 1 203 ? 30.339 -1.543 -25.512 1.00 82.69 203 ASN A CA 1
ATOM 1605 C C . ASN A 1 203 ? 30.877 -1.202 -24.112 1.00 82.69 203 ASN A C 1
ATOM 1607 O O . ASN A 1 203 ? 31.671 -1.961 -23.557 1.00 82.69 203 ASN A O 1
ATOM 1611 N N . ARG A 1 204 ? 30.468 -0.066 -23.536 1.00 83.31 204 ARG A N 1
ATOM 1612 C CA . ARG A 1 204 ? 30.843 0.319 -22.171 1.00 83.31 204 ARG A CA 1
ATOM 1613 C C . ARG A 1 204 ? 30.394 -0.733 -21.151 1.00 83.31 204 ARG A C 1
ATOM 1615 O O . ARG A 1 204 ? 29.357 -1.377 -21.321 1.00 83.31 204 ARG A O 1
ATOM 1622 N N . THR A 1 205 ? 31.133 -0.840 -20.054 1.00 83.69 205 THR A N 1
ATOM 1623 C CA . THR A 1 205 ? 30.682 -1.563 -18.860 1.00 83.69 205 THR A CA 1
ATOM 1624 C C . THR A 1 205 ? 29.471 -0.848 -18.266 1.00 83.69 205 THR A C 1
ATOM 1626 O O . THR A 1 205 ? 29.502 0.374 -18.122 1.00 83.69 205 THR A O 1
ATOM 1629 N N . LYS A 1 206 ? 28.414 -1.595 -17.946 1.00 84.94 206 LYS A N 1
ATOM 1630 C CA . LYS A 1 206 ? 27.168 -1.063 -17.375 1.00 84.94 206 LYS A CA 1
ATOM 1631 C C . LYS A 1 206 ? 26.930 -1.695 -16.017 1.00 84.94 206 LYS A C 1
ATOM 1633 O O . LYS A 1 206 ? 27.110 -2.907 -15.894 1.00 84.94 206 LYS A O 1
ATOM 1638 N N . GLU A 1 207 ? 26.512 -0.898 -15.040 1.00 88.12 207 GLU A N 1
ATOM 1639 C CA . GLU A 1 207 ? 26.017 -1.439 -13.771 1.00 88.12 207 GLU A CA 1
ATOM 1640 C C . GLU A 1 207 ? 24.594 -1.999 -13.942 1.00 88.12 207 GLU A C 1
ATOM 1642 O O . GLU A 1 207 ? 24.260 -3.028 -13.355 1.00 88.12 207 GLU A O 1
ATOM 1647 N N . ILE A 1 208 ? 23.768 -1.375 -14.790 1.00 90.38 208 ILE A N 1
ATOM 1648 C CA . ILE A 1 208 ? 22.389 -1.805 -15.037 1.00 90.38 208 ILE A CA 1
ATOM 1649 C C . ILE A 1 208 ? 22.363 -2.904 -16.106 1.00 90.38 208 ILE A C 1
ATOM 1651 O O . ILE A 1 208 ? 22.563 -2.670 -17.305 1.00 90.38 208 ILE A O 1
ATOM 1655 N N . THR A 1 209 ? 22.063 -4.125 -15.669 1.00 87.75 209 THR A N 1
ATOM 1656 C CA . THR A 1 209 ? 21.984 -5.331 -16.493 1.00 87.75 209 THR A CA 1
ATOM 1657 C C . THR A 1 209 ? 20.530 -5.735 -16.709 1.00 87.75 209 THR A C 1
ATOM 1659 O O . THR A 1 209 ? 19.933 -6.468 -15.931 1.00 87.75 209 THR A O 1
ATOM 1662 N N . MET A 1 210 ? 19.945 -5.288 -17.824 1.00 86.38 210 MET A N 1
ATOM 1663 C CA . MET A 1 210 ? 18.565 -5.640 -18.166 1.00 86.38 210 MET A CA 1
ATOM 1664 C C . MET A 1 210 ? 18.388 -6.054 -19.634 1.00 86.38 210 MET A C 1
ATOM 1666 O O . MET A 1 210 ? 19.073 -5.524 -20.522 1.00 86.38 210 MET A O 1
ATOM 1670 N N . PRO A 1 211 ? 17.441 -6.962 -19.933 1.00 87.00 211 PRO A N 1
ATOM 1671 C CA . PRO A 1 211 ? 17.110 -7.325 -21.303 1.00 87.00 211 PRO A CA 1
ATOM 1672 C C . PRO A 1 211 ? 16.620 -6.141 -22.139 1.00 87.00 211 PRO A C 1
ATOM 1674 O O . PRO A 1 211 ? 15.933 -5.240 -21.656 1.00 87.00 211 PRO A O 1
ATOM 1677 N N . ARG A 1 212 ? 16.900 -6.190 -23.448 1.00 83.19 212 ARG A N 1
ATOM 1678 C CA . ARG A 1 212 ? 16.509 -5.131 -24.396 1.00 83.19 212 ARG A CA 1
ATOM 1679 C C . ARG A 1 212 ? 15.000 -4.869 -24.412 1.00 83.19 212 ARG A C 1
ATOM 1681 O O . ARG A 1 212 ? 14.603 -3.715 -24.514 1.00 83.19 212 ARG A O 1
ATOM 1688 N N . TYR A 1 213 ? 14.176 -5.909 -24.275 1.00 85.69 213 TYR A N 1
ATOM 1689 C CA . TYR A 1 213 ? 12.716 -5.786 -24.340 1.00 85.69 213 TYR A CA 1
ATOM 1690 C C . TYR A 1 213 ? 12.108 -5.015 -23.155 1.00 85.69 213 TYR A C 1
ATOM 1692 O O . TYR A 1 213 ? 11.043 -4.428 -23.307 1.00 85.69 213 TYR A O 1
ATOM 1700 N N . LEU A 1 214 ? 12.790 -4.944 -22.004 1.00 88.50 214 LEU A N 1
ATOM 1701 C CA . LEU A 1 214 ? 12.335 -4.162 -20.846 1.00 88.50 214 LEU A CA 1
ATOM 1702 C C . LEU A 1 214 ? 12.792 -2.704 -20.887 1.00 88.50 214 LEU A C 1
ATOM 1704 O O . LEU A 1 214 ? 12.346 -1.902 -20.071 1.00 88.50 214 LEU A O 1
ATOM 1708 N N . ARG A 1 215 ? 13.685 -2.334 -21.814 1.00 86.06 215 ARG A N 1
ATOM 1709 C CA . ARG A 1 215 ? 14.286 -0.994 -21.834 1.00 86.06 215 ARG A CA 1
ATOM 1710 C C . ARG A 1 215 ? 13.234 0.097 -21.994 1.00 86.06 215 ARG A C 1
ATOM 1712 O O . ARG A 1 215 ? 13.239 1.052 -21.231 1.00 86.06 215 ARG A O 1
ATOM 1719 N N . ASN A 1 216 ? 12.325 -0.058 -22.954 1.00 87.25 216 ASN A N 1
ATOM 1720 C CA . ASN A 1 216 ? 11.280 0.937 -23.203 1.00 87.25 216 ASN A CA 1
ATOM 1721 C C . ASN A 1 216 ? 10.334 1.071 -22.005 1.00 87.25 216 ASN A C 1
ATOM 1723 O O . ASN A 1 216 ? 9.942 2.180 -21.665 1.00 87.25 216 ASN A O 1
ATOM 1727 N N . PHE A 1 217 ? 10.029 -0.045 -21.337 1.00 89.75 217 PHE A N 1
ATOM 1728 C CA . PHE A 1 217 ? 9.246 -0.042 -20.106 1.00 89.75 217 PHE A CA 1
ATOM 1729 C C . PHE A 1 217 ? 9.966 0.734 -18.992 1.00 89.75 217 PHE A C 1
ATOM 1731 O O . PHE A 1 217 ? 9.406 1.674 -18.440 1.00 89.75 217 PHE A O 1
ATOM 1738 N N . ALA A 1 218 ? 11.234 0.417 -18.715 1.00 90.69 218 ALA A N 1
ATOM 1739 C CA . ALA A 1 218 ? 12.005 1.130 -17.698 1.00 90.69 218 ALA A CA 1
ATOM 1740 C C . ALA A 1 218 ? 12.152 2.627 -18.001 1.00 90.69 218 ALA A C 1
ATOM 1742 O O . ALA A 1 218 ? 12.058 3.432 -17.086 1.00 90.69 218 ALA A O 1
ATOM 1743 N N . LEU A 1 219 ? 12.339 3.010 -19.269 1.00 88.50 219 LEU A N 1
ATOM 1744 C CA . LEU A 1 219 ? 12.405 4.417 -19.673 1.00 88.50 219 LEU A CA 1
ATOM 1745 C C . LEU A 1 219 ? 11.075 5.149 -19.461 1.00 88.50 219 LEU A C 1
ATOM 1747 O O . LEU A 1 219 ? 11.086 6.298 -19.025 1.00 88.50 219 LEU A O 1
ATOM 1751 N N . ALA A 1 220 ? 9.949 4.494 -19.752 1.00 90.38 220 ALA A N 1
ATOM 1752 C CA . ALA A 1 220 ? 8.619 5.069 -19.568 1.00 90.38 220 ALA A CA 1
ATOM 1753 C C . ALA A 1 220 ? 8.268 5.286 -18.086 1.00 90.38 220 ALA A C 1
ATOM 1755 O O . ALA A 1 220 ? 7.595 6.259 -17.763 1.00 90.38 220 ALA A O 1
ATOM 1756 N N . HIS A 1 221 ? 8.753 4.415 -17.196 1.00 92.00 221 HIS A N 1
ATOM 1757 C CA . HIS A 1 221 ? 8.490 4.473 -15.752 1.00 92.00 221 HIS A CA 1
ATOM 1758 C C . HIS A 1 221 ? 9.639 5.080 -14.928 1.00 92.00 221 HIS A C 1
ATOM 1760 O O . HIS A 1 221 ? 9.579 5.091 -13.702 1.00 92.00 221 HIS A O 1
ATOM 1766 N N . LEU A 1 222 ? 10.694 5.594 -15.570 1.00 92.69 222 LEU A N 1
ATOM 1767 C CA . LEU A 1 222 ? 11.908 6.028 -14.872 1.00 92.69 222 LEU A CA 1
ATOM 1768 C C . LEU A 1 222 ? 11.651 7.161 -13.870 1.00 92.69 222 LEU A C 1
ATOM 1770 O O . LEU A 1 222 ? 12.195 7.127 -12.769 1.00 92.69 222 LEU A O 1
ATOM 1774 N N . ASP A 1 223 ? 10.830 8.147 -14.235 1.00 92.12 223 ASP A N 1
ATOM 1775 C CA . ASP A 1 223 ? 10.515 9.267 -13.339 1.00 92.12 223 ASP A CA 1
ATOM 1776 C C . ASP A 1 223 ? 9.722 8.785 -12.117 1.00 92.12 223 ASP A C 1
ATOM 1778 O O . ASP A 1 223 ? 10.086 9.096 -10.987 1.00 92.12 223 ASP A O 1
ATOM 1782 N N . GLU A 1 224 ? 8.734 7.908 -12.329 1.00 93.56 224 GLU A N 1
ATOM 1783 C CA . GLU A 1 224 ? 7.958 7.277 -11.252 1.00 93.56 224 GLU A CA 1
ATOM 1784 C C . GLU A 1 224 ? 8.855 6.465 -10.299 1.00 93.56 224 GLU A C 1
ATOM 1786 O O . GLU A 1 224 ? 8.674 6.509 -9.080 1.00 93.56 224 GLU A O 1
ATOM 1791 N N . PHE A 1 225 ? 9.851 5.750 -10.835 1.00 95.06 225 PHE A N 1
ATOM 1792 C CA . PHE A 1 225 ? 10.816 5.001 -10.028 1.00 95.06 225 PHE A CA 1
ATOM 1793 C C . PHE A 1 225 ? 11.727 5.924 -9.214 1.00 95.06 225 PHE A C 1
ATOM 1795 O O . PHE A 1 225 ? 11.992 5.639 -8.048 1.00 95.06 225 PHE A O 1
ATOM 1802 N N . ILE A 1 226 ? 12.195 7.031 -9.794 1.00 93.06 226 ILE A N 1
ATOM 1803 C CA . ILE A 1 226 ? 13.023 8.015 -9.085 1.00 93.06 226 ILE A CA 1
ATOM 1804 C C . ILE A 1 226 ? 12.229 8.660 -7.944 1.00 93.06 226 ILE A C 1
ATOM 1806 O O . ILE A 1 226 ? 12.711 8.686 -6.810 1.00 93.06 226 ILE A O 1
ATOM 1810 N N . ASP A 1 227 ? 11.005 9.108 -8.216 1.00 92.50 227 ASP A N 1
ATOM 1811 C CA . ASP A 1 227 ? 10.130 9.723 -7.214 1.00 92.50 227 ASP A CA 1
ATOM 1812 C C . ASP A 1 227 ? 9.783 8.726 -6.095 1.00 92.50 227 ASP A C 1
ATOM 1814 O O . ASP A 1 227 ? 9.779 9.063 -4.908 1.00 92.50 227 ASP A O 1
ATOM 1818 N N . SER A 1 228 ? 9.561 7.456 -6.446 1.00 94.38 228 SER A N 1
ATOM 1819 C CA . SER A 1 228 ? 9.314 6.390 -5.471 1.00 94.38 228 SER A CA 1
ATOM 1820 C C . SER A 1 228 ? 10.537 6.087 -4.606 1.00 94.38 228 SER A C 1
ATOM 1822 O O . SER A 1 228 ? 10.394 5.875 -3.401 1.00 94.38 228 SER A O 1
ATOM 1824 N N . ALA A 1 229 ? 11.742 6.110 -5.177 1.00 93.38 229 ALA A N 1
ATOM 1825 C CA . ALA A 1 229 ? 12.979 5.932 -4.422 1.00 93.38 229 ALA A CA 1
ATOM 1826 C C . ALA A 1 229 ? 13.209 7.075 -3.423 1.00 93.38 229 ALA A C 1
ATOM 1828 O O . ALA A 1 229 ? 13.566 6.828 -2.270 1.00 93.38 229 ALA A O 1
ATOM 1829 N N . GLN A 1 230 ? 12.940 8.318 -3.833 1.00 89.38 230 GLN A N 1
ATOM 1830 C CA . GLN A 1 230 ? 12.970 9.473 -2.932 1.00 89.38 230 GLN A CA 1
ATOM 1831 C C . GLN A 1 230 ? 11.953 9.320 -1.807 1.00 89.38 230 GLN A C 1
ATOM 1833 O O . GLN A 1 230 ? 12.294 9.459 -0.634 1.00 89.38 230 GLN A O 1
ATOM 1838 N N . LYS A 1 231 ? 10.701 8.996 -2.149 1.00 91.62 231 LYS A N 1
ATOM 1839 C CA . LYS A 1 231 ? 9.642 8.809 -1.159 1.00 91.62 231 LYS A CA 1
ATOM 1840 C C . LYS A 1 231 ? 10.023 7.728 -0.143 1.00 91.62 231 LYS A C 1
ATOM 1842 O O . LYS A 1 231 ? 9.875 7.950 1.057 1.00 91.62 231 LYS A O 1
ATOM 1847 N N . ALA A 1 232 ? 10.582 6.605 -0.595 1.00 92.62 232 ALA A N 1
ATOM 1848 C CA . ALA A 1 232 ? 11.075 5.544 0.282 1.00 92.62 232 ALA A CA 1
ATOM 1849 C C . ALA A 1 232 ? 12.138 6.041 1.280 1.00 92.62 232 ALA A C 1
ATOM 1851 O O . ALA A 1 232 ? 12.143 5.608 2.434 1.00 92.62 232 ALA A O 1
ATOM 1852 N N . MET A 1 233 ? 13.005 6.981 0.885 1.00 87.81 233 MET A N 1
ATOM 1853 C CA . MET A 1 233 ? 14.017 7.569 1.773 1.00 87.81 233 MET A CA 1
ATOM 1854 C C . MET A 1 233 ? 13.378 8.268 2.981 1.00 87.81 233 MET A C 1
ATOM 1856 O O . MET A 1 233 ? 13.806 8.050 4.116 1.00 87.81 233 MET A O 1
ATOM 1860 N N . PHE A 1 234 ? 12.306 9.031 2.758 1.00 88.12 234 PHE A N 1
ATOM 1861 C CA . PHE A 1 234 ? 11.631 9.807 3.804 1.00 88.12 234 PHE A CA 1
ATOM 1862 C C . PHE A 1 234 ? 10.644 8.996 4.653 1.00 88.12 234 PHE A C 1
ATOM 1864 O O . PHE A 1 234 ? 10.374 9.367 5.794 1.00 88.12 234 PHE A O 1
ATOM 1871 N N . LEU A 1 235 ? 10.125 7.881 4.133 1.00 90.00 235 LEU A N 1
ATOM 1872 C CA . LEU A 1 235 ? 9.180 7.024 4.850 1.00 90.00 235 LEU A CA 1
ATOM 1873 C C . LEU A 1 235 ? 9.829 6.329 6.057 1.00 90.00 235 LEU A C 1
ATOM 1875 O O . LEU A 1 235 ? 10.789 5.565 5.912 1.00 90.00 235 LEU A O 1
ATOM 1879 N N . LYS A 1 236 ? 9.282 6.546 7.252 1.00 87.69 236 LYS A N 1
ATOM 1880 C CA . LYS A 1 236 ? 9.781 5.949 8.499 1.00 87.69 236 LYS A CA 1
ATOM 1881 C C . LYS A 1 236 ? 9.034 4.651 8.837 1.00 87.69 236 LYS A C 1
ATOM 1883 O O . LYS A 1 236 ? 7.842 4.569 8.541 1.00 87.69 236 LYS A O 1
ATOM 1888 N N . PRO A 1 237 ? 9.718 3.652 9.426 1.00 86.50 237 PRO A N 1
ATOM 1889 C CA . PRO A 1 237 ? 9.039 2.489 9.991 1.00 86.50 237 PRO A CA 1
ATOM 1890 C C . PRO A 1 237 ? 8.130 2.914 11.159 1.00 86.50 237 PRO A C 1
ATOM 1892 O O . PRO A 1 237 ? 8.317 3.994 11.722 1.00 86.50 237 PRO A O 1
ATOM 1895 N N . ASN A 1 238 ? 7.163 2.065 11.513 1.00 83.75 238 ASN A N 1
ATOM 1896 C CA . ASN A 1 238 ? 6.173 2.249 12.587 1.00 83.75 238 ASN A CA 1
ATOM 1897 C C . ASN A 1 238 ? 5.160 3.396 12.354 1.00 83.75 238 ASN A C 1
ATOM 1899 O O . ASN A 1 238 ? 4.466 3.817 13.282 1.00 83.75 238 ASN A O 1
ATOM 1903 N N . ASP A 1 239 ? 5.046 3.884 11.114 1.00 83.81 239 ASP A N 1
ATOM 1904 C CA . ASP A 1 239 ? 3.994 4.814 10.670 1.00 83.81 239 ASP A CA 1
ATOM 1905 C C . ASP A 1 239 ? 3.151 4.172 9.554 1.00 83.81 239 ASP A C 1
ATOM 1907 O O . ASP A 1 239 ? 2.125 3.558 9.826 1.00 83.81 239 ASP A O 1
ATOM 1911 N N . GLU A 1 240 ? 3.609 4.231 8.297 1.00 84.25 240 GLU A N 1
ATOM 1912 C CA . GLU A 1 240 ? 2.889 3.644 7.146 1.00 84.25 240 GLU A CA 1
ATOM 1913 C C . GLU A 1 240 ? 3.204 2.154 6.906 1.00 84.25 240 GLU A C 1
ATOM 1915 O O . GLU A 1 240 ? 2.516 1.482 6.136 1.00 84.25 240 GLU A O 1
ATOM 1920 N N . TYR A 1 241 ? 4.269 1.637 7.517 1.00 88.69 241 TYR A N 1
ATOM 1921 C CA . TYR A 1 241 ? 4.673 0.233 7.446 1.00 88.69 241 TYR A CA 1
ATOM 1922 C C . TYR A 1 241 ? 5.495 -0.167 8.660 1.00 88.69 241 TYR A C 1
ATOM 1924 O O . TYR A 1 241 ? 6.106 0.673 9.323 1.00 88.69 241 TYR A O 1
ATOM 1932 N N . VAL A 1 242 ? 5.582 -1.474 8.864 1.00 84.19 242 VAL A N 1
ATOM 1933 C CA . VAL A 1 242 ? 6.524 -2.123 9.773 1.00 84.19 242 VAL A CA 1
ATOM 1934 C C . VAL A 1 242 ? 7.519 -2.961 8.979 1.00 84.19 242 VAL A C 1
ATOM 1936 O O . VAL A 1 242 ? 7.240 -3.405 7.861 1.00 84.19 242 VAL A O 1
ATOM 1939 N N . VAL A 1 243 ? 8.707 -3.129 9.551 1.00 83.94 243 VAL A N 1
ATOM 1940 C CA . VAL A 1 243 ? 9.732 -4.041 9.043 1.00 83.94 243 VAL A CA 1
ATOM 1941 C C . VAL A 1 243 ? 9.789 -5.193 10.023 1.00 83.94 243 VAL A C 1
ATOM 1943 O O . VAL A 1 243 ? 10.262 -5.029 11.143 1.00 83.94 243 VAL A O 1
ATOM 1946 N N . ASP A 1 244 ? 9.244 -6.321 9.606 1.00 70.50 244 ASP A N 1
ATOM 1947 C CA . ASP A 1 244 ? 9.076 -7.507 10.430 1.00 70.50 244 ASP A CA 1
ATOM 1948 C C . ASP A 1 244 ? 10.202 -8.510 10.128 1.00 70.50 244 ASP A C 1
ATOM 1950 O O . ASP A 1 244 ? 10.491 -8.782 8.963 1.00 70.50 244 ASP A O 1
ATOM 1954 N N . LEU A 1 245 ? 10.850 -9.049 11.162 1.00 61.56 245 LEU A N 1
ATOM 1955 C CA . LEU A 1 245 ? 11.754 -10.198 11.063 1.00 61.56 245 LEU A CA 1
ATOM 1956 C C . LEU A 1 245 ? 10.943 -11.469 11.345 1.00 61.56 245 LEU A C 1
ATOM 1958 O O . LEU A 1 245 ? 11.005 -11.990 12.452 1.00 61.56 245 LEU A O 1
ATOM 1962 N N . ASP A 1 246 ? 10.176 -11.926 10.356 1.00 55.06 246 ASP A N 1
ATOM 1963 C CA . ASP A 1 246 ? 9.296 -13.104 10.427 1.00 55.06 246 ASP A CA 1
ATOM 1964 C C . ASP A 1 246 ? 8.712 -13.408 11.830 1.00 55.06 246 ASP A C 1
ATOM 1966 O O . ASP A 1 246 ? 8.987 -14.440 12.446 1.00 55.06 246 ASP A O 1
ATOM 1970 N N . HIS A 1 247 ? 7.875 -12.507 12.351 1.00 44.56 247 HIS A N 1
ATOM 1971 C CA . HIS A 1 247 ? 7.141 -12.698 13.606 1.00 44.56 247 HIS A CA 1
ATOM 1972 C C . HIS A 1 247 ? 6.022 -13.744 13.510 1.00 44.56 247 HIS A C 1
ATOM 1974 O O . HIS A 1 247 ? 5.397 -14.064 14.519 1.00 44.56 247 HIS A O 1
ATOM 1980 N N . THR A 1 248 ? 5.763 -14.316 12.328 1.00 47.50 248 THR A N 1
ATOM 1981 C CA . THR A 1 248 ? 4.705 -15.323 12.164 1.00 47.50 248 THR A CA 1
ATOM 1982 C C . THR A 1 248 ? 5.085 -16.681 12.751 1.00 47.50 248 THR A C 1
ATOM 1984 O O . THR A 1 248 ? 4.219 -17.535 12.924 1.00 47.50 248 THR A O 1
ATOM 1987 N N . GLY A 1 249 ? 6.381 -16.926 12.998 1.00 45.59 249 GLY A N 1
ATOM 1988 C CA . GLY A 1 249 ? 6.888 -18.232 13.427 1.00 45.59 249 GLY A CA 1
ATOM 1989 C C . GLY A 1 249 ? 6.605 -19.368 12.432 1.00 45.59 249 GLY A C 1
ATOM 1990 O O . GLY A 1 249 ? 6.836 -20.534 12.753 1.00 45.59 249 GLY A O 1
ATOM 1991 N N . THR A 1 250 ? 6.089 -19.055 11.234 1.00 47.00 250 THR A N 1
ATOM 1992 C CA . THR A 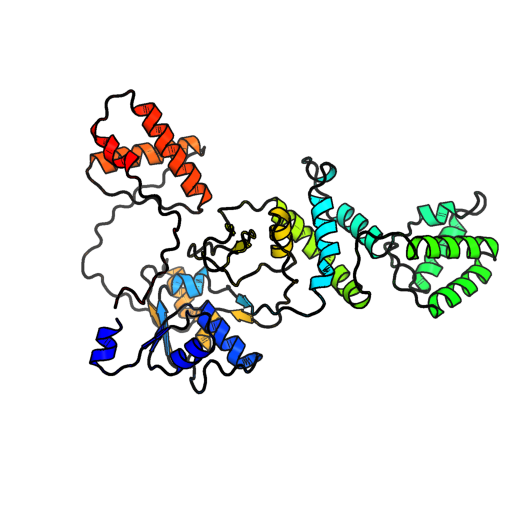1 250 ? 5.700 -20.050 10.224 1.00 47.00 250 THR A CA 1
ATOM 1993 C C . THR A 1 250 ? 6.840 -20.424 9.285 1.00 47.00 250 THR A C 1
ATOM 1995 O O . THR A 1 250 ? 6.769 -21.468 8.633 1.00 47.00 250 THR A O 1
ATOM 1998 N N . SER A 1 251 ? 7.912 -19.632 9.240 1.00 45.84 251 SER A N 1
ATOM 1999 C CA . SER A 1 251 ? 9.112 -19.929 8.469 1.00 45.84 251 SER A CA 1
ATOM 2000 C C . SER A 1 251 ? 10.368 -19.763 9.335 1.00 45.84 251 SER A C 1
ATOM 2002 O O . SER A 1 251 ? 10.437 -18.957 10.254 1.00 45.84 251 SER A O 1
ATOM 2004 N N . GLY A 1 252 ? 11.371 -20.613 9.097 1.00 47.97 252 GLY A N 1
ATOM 2005 C CA . GLY A 1 252 ? 12.681 -20.521 9.760 1.00 47.97 252 GLY A CA 1
ATOM 2006 C C . GLY A 1 252 ? 13.592 -19.456 9.140 1.00 47.97 252 GLY A C 1
ATOM 2007 O O . GLY A 1 252 ? 14.745 -19.315 9.551 1.00 47.97 252 GLY A O 1
ATOM 2008 N N . ASP A 1 253 ? 13.096 -18.740 8.129 1.00 53.00 253 ASP A N 1
ATOM 2009 C CA . ASP A 1 253 ? 13.842 -17.732 7.391 1.00 53.00 253 ASP A CA 1
ATOM 2010 C C . ASP A 1 253 ? 13.672 -16.365 8.065 1.00 53.00 253 ASP A C 1
ATOM 2012 O O . ASP A 1 253 ? 12.682 -15.674 7.855 1.00 53.00 253 ASP A O 1
ATOM 2016 N N . LEU A 1 254 ? 14.693 -15.947 8.819 1.00 58.72 254 LEU A N 1
ATOM 2017 C CA . LEU A 1 254 ? 14.845 -14.623 9.452 1.00 58.72 254 LEU A CA 1
ATOM 2018 C C . LEU A 1 254 ? 15.011 -13.471 8.428 1.00 58.72 254 LEU A C 1
ATOM 2020 O O . LEU A 1 254 ? 15.865 -12.597 8.595 1.00 58.72 254 LEU A O 1
ATOM 2024 N N . GLN A 1 255 ? 14.275 -13.487 7.315 1.00 64.56 255 GLN A N 1
ATOM 2025 C CA . GLN A 1 255 ? 14.367 -12.450 6.290 1.00 64.56 255 GLN A CA 1
ATOM 2026 C C . GLN A 1 255 ? 13.439 -11.284 6.642 1.00 64.56 255 GLN A C 1
ATOM 2028 O O . GLN A 1 255 ? 12.239 -11.501 6.803 1.00 64.56 255 GLN A O 1
ATOM 2033 N N . PRO A 1 256 ? 13.956 -10.043 6.721 1.00 74.12 256 PRO A N 1
ATOM 2034 C CA . PRO A 1 256 ? 13.119 -8.887 6.999 1.00 74.12 256 PRO A CA 1
ATOM 2035 C C . PRO A 1 256 ? 12.098 -8.684 5.871 1.00 74.12 256 PRO A C 1
ATOM 2037 O O . PRO A 1 256 ? 12.458 -8.719 4.688 1.00 74.12 256 PRO A O 1
ATOM 2040 N N . LEU A 1 257 ? 10.841 -8.434 6.233 1.00 81.94 257 LEU A N 1
ATOM 2041 C CA . LEU A 1 257 ? 9.712 -8.196 5.340 1.00 81.94 257 LEU A CA 1
ATOM 2042 C C . LEU A 1 257 ? 9.082 -6.829 5.631 1.00 81.94 257 LEU A C 1
ATOM 2044 O O . LEU A 1 257 ? 8.848 -6.458 6.776 1.00 81.94 257 LEU A O 1
ATOM 2048 N N . VAL A 1 258 ? 8.774 -6.080 4.573 1.00 87.31 258 VAL A N 1
ATOM 2049 C CA . VAL A 1 258 ? 8.045 -4.809 4.674 1.00 87.31 258 VAL A CA 1
ATOM 2050 C C . VAL A 1 258 ? 6.543 -5.087 4.606 1.00 87.31 258 VAL A C 1
ATOM 2052 O O . VAL A 1 258 ? 6.052 -5.494 3.553 1.00 87.31 258 VAL A O 1
ATOM 2055 N N . THR A 1 259 ? 5.815 -4.802 5.686 1.00 84.62 259 THR A N 1
ATOM 2056 C CA . THR A 1 259 ? 4.354 -4.971 5.769 1.00 84.62 259 THR A CA 1
ATOM 2057 C C . THR A 1 259 ? 3.668 -3.614 5.875 1.00 84.62 259 THR A C 1
ATOM 2059 O O . THR A 1 259 ? 4.000 -2.805 6.739 1.00 84.62 259 THR A O 1
ATOM 2062 N N . ILE A 1 260 ? 2.715 -3.350 4.978 1.00 85.88 260 ILE A N 1
ATOM 2063 C CA . ILE A 1 260 ? 1.969 -2.083 4.919 1.00 85.88 260 ILE A CA 1
ATOM 2064 C C . ILE A 1 260 ? 0.914 -2.055 6.026 1.00 85.88 260 ILE A C 1
ATOM 2066 O O . ILE A 1 260 ? 0.217 -3.050 6.222 1.00 85.88 260 ILE A O 1
ATOM 2070 N N . ILE A 1 261 ? 0.753 -0.902 6.677 1.00 78.56 261 ILE A N 1
ATOM 2071 C CA . ILE A 1 261 ? -0.313 -0.665 7.655 1.00 78.56 261 ILE A CA 1
ATOM 2072 C C . ILE A 1 261 ? -1.405 0.193 7.016 1.00 78.56 261 ILE A C 1
ATOM 2074 O O . ILE A 1 261 ? -1.134 1.257 6.451 1.00 78.56 261 ILE A O 1
ATOM 2078 N N . ASP A 1 262 ? -2.657 -0.252 7.116 1.00 74.25 262 ASP A N 1
ATOM 2079 C CA . ASP A 1 262 ? -3.802 0.598 6.802 1.00 74.25 262 ASP A CA 1
ATOM 2080 C C . ASP A 1 262 ? -3.959 1.684 7.875 1.00 74.25 262 ASP A C 1
ATOM 2082 O O . ASP A 1 262 ? -4.181 1.388 9.045 1.00 74.25 262 ASP A O 1
ATOM 2086 N N . ARG A 1 263 ? -3.888 2.958 7.480 1.00 69.06 263 ARG A N 1
ATOM 2087 C CA . ARG A 1 263 ? -4.006 4.100 8.400 1.00 69.06 263 ARG A CA 1
ATOM 2088 C C . ARG A 1 263 ? -5.374 4.222 9.061 1.00 69.06 263 ARG A C 1
ATOM 2090 O O . ARG A 1 263 ? -5.450 4.791 10.143 1.00 69.06 263 ARG A O 1
ATOM 2097 N N . GLY A 1 264 ? -6.438 3.760 8.403 1.00 63.78 264 GLY A N 1
ATOM 2098 C CA . GLY A 1 264 ? -7.791 3.884 8.948 1.00 63.78 264 GLY A CA 1
ATOM 2099 C C . GLY A 1 264 ? -8.057 2.866 10.051 1.00 63.78 264 GLY A C 1
ATOM 2100 O O . GLY A 1 264 ? -8.626 3.196 11.086 1.00 63.78 264 GLY A O 1
ATOM 2101 N N . THR A 1 265 ? -7.625 1.626 9.829 1.00 65.31 265 THR A N 1
ATOM 2102 C CA . THR A 1 265 ? -7.940 0.495 10.713 1.00 65.31 265 THR A CA 1
ATOM 2103 C C . THR A 1 265 ? -6.765 0.035 11.573 1.00 65.31 265 THR A C 1
ATOM 2105 O O . THR A 1 265 ? -6.957 -0.734 12.510 1.00 65.31 265 THR A O 1
ATOM 2108 N N . GLY A 1 266 ? -5.542 0.464 11.254 1.00 67.06 266 GLY A N 1
ATOM 2109 C CA . GLY A 1 266 ? -4.314 -0.026 11.873 1.00 67.06 266 GLY A CA 1
ATOM 2110 C C . GLY A 1 266 ? -3.984 -1.479 11.523 1.00 67.06 266 GLY A C 1
ATOM 2111 O O . GLY A 1 266 ? -3.145 -2.064 12.205 1.00 67.06 266 GLY A O 1
ATOM 2112 N N . THR A 1 267 ? -4.640 -2.074 10.514 1.00 69.19 267 THR A N 1
ATOM 2113 C CA . THR A 1 267 ? -4.483 -3.490 10.129 1.00 69.19 267 THR A CA 1
ATOM 2114 C C . THR A 1 267 ? -3.310 -3.731 9.177 1.00 69.19 267 THR A C 1
ATOM 2116 O O . THR A 1 267 ? -2.930 -2.855 8.399 1.00 69.19 267 THR A O 1
ATOM 2119 N N . ASP A 1 268 ? -2.743 -4.943 9.223 1.00 72.31 268 ASP A N 1
ATOM 2120 C CA . ASP A 1 268 ? -1.649 -5.357 8.343 1.00 72.31 268 ASP A CA 1
ATOM 2121 C C . ASP A 1 268 ? -2.187 -5.792 6.996 1.00 72.31 268 ASP A C 1
ATOM 2123 O O . ASP A 1 268 ? -3.010 -6.703 6.876 1.00 72.31 268 ASP A O 1
ATOM 2127 N N . LEU A 1 269 ? -1.621 -5.208 5.955 1.00 75.50 269 LEU A N 1
ATOM 2128 C CA . LEU A 1 269 ? -1.881 -5.594 4.585 1.00 75.50 269 LEU A CA 1
ATOM 2129 C C . LEU A 1 269 ? -0.724 -6.468 4.080 1.00 75.50 269 LEU A C 1
ATOM 2131 O O . LEU A 1 269 ? -0.008 -6.094 3.154 1.00 75.50 269 LEU A O 1
ATOM 2135 N N . THR A 1 270 ? -0.549 -7.651 4.682 1.00 73.69 270 THR A N 1
ATOM 2136 C CA . THR A 1 270 ? 0.580 -8.581 4.433 1.00 73.69 270 THR A CA 1
ATOM 2137 C C . THR A 1 270 ? 0.724 -9.022 2.976 1.00 73.69 270 THR A C 1
ATOM 2139 O O . THR A 1 270 ? 1.824 -9.268 2.492 1.00 73.69 270 THR A O 1
ATOM 2142 N N . SER A 1 271 ? -0.387 -9.103 2.246 1.00 73.62 271 SER A N 1
ATOM 2143 C CA . SER A 1 271 ? -0.411 -9.464 0.822 1.00 73.62 271 SER A CA 1
ATOM 2144 C C . SER A 1 271 ? -0.353 -8.258 -0.121 1.00 73.62 271 SER A C 1
ATOM 2146 O O . SER A 1 271 ? -0.376 -8.426 -1.343 1.00 73.62 271 SER A O 1
ATOM 2148 N N . SER A 1 272 ? -0.298 -7.038 0.417 1.00 79.81 272 SER A N 1
ATOM 2149 C CA . SER A 1 272 ? -0.317 -5.809 -0.371 1.00 79.81 272 SER A CA 1
ATOM 2150 C C . SER A 1 272 ? 1.081 -5.262 -0.615 1.00 79.81 272 SER A C 1
ATOM 2152 O O . SER A 1 272 ? 1.977 -5.352 0.218 1.00 79.81 272 SER A O 1
ATOM 2154 N N . GLN A 1 273 ? 1.251 -4.636 -1.777 1.00 86.00 273 GLN A N 1
ATOM 2155 C CA . GLN A 1 273 ? 2.480 -3.952 -2.159 1.00 86.00 273 GLN A CA 1
ATOM 2156 C C . GLN A 1 273 ? 2.153 -2.571 -2.718 1.00 86.00 273 GLN A C 1
ATOM 2158 O O . GLN A 1 273 ? 1.174 -2.392 -3.450 1.00 86.00 273 GLN A O 1
ATOM 2163 N N . TRP A 1 274 ? 3.005 -1.592 -2.424 1.00 87.50 274 TRP A N 1
ATOM 2164 C CA . TRP A 1 274 ? 2.960 -0.307 -3.111 1.00 87.50 274 TRP A CA 1
ATOM 2165 C C . TRP A 1 274 ? 3.440 -0.433 -4.560 1.00 87.50 274 TRP A C 1
ATOM 2167 O O . TRP A 1 274 ? 4.351 -1.197 -4.869 1.00 87.50 274 TRP A O 1
ATOM 2177 N N . SER A 1 275 ? 2.828 0.346 -5.451 1.00 87.06 275 SER A N 1
ATOM 2178 C CA . SER A 1 275 ? 3.184 0.397 -6.874 1.00 87.06 275 SER A CA 1
ATOM 2179 C C . SER A 1 275 ? 4.331 1.361 -7.170 1.00 87.06 275 SER A C 1
ATOM 2181 O O . SER A 1 275 ? 4.852 2.013 -6.268 1.00 87.06 275 SER A O 1
ATOM 2183 N N . GLY A 1 276 ? 4.706 1.459 -8.450 1.00 87.25 276 GLY A N 1
ATOM 2184 C CA . GLY A 1 276 ? 5.701 2.425 -8.922 1.00 87.25 276 GLY A CA 1
ATOM 2185 C C . GLY A 1 276 ? 7.118 2.123 -8.439 1.00 87.25 276 GLY A C 1
ATOM 2186 O O . GLY A 1 276 ? 7.960 3.007 -8.401 1.00 87.25 276 GLY A O 1
ATOM 2187 N N . GLY A 1 277 ? 7.392 0.889 -8.010 1.00 91.06 277 GLY A N 1
ATOM 2188 C CA . GLY A 1 277 ? 8.678 0.529 -7.412 1.00 91.06 277 GLY A CA 1
ATOM 2189 C C . GLY A 1 277 ? 8.823 0.933 -5.941 1.00 91.06 277 GLY A C 1
ATOM 2190 O O . GLY A 1 277 ? 9.812 0.559 -5.319 1.00 91.06 277 GLY A O 1
ATOM 2191 N N . LEU A 1 278 ? 7.864 1.660 -5.344 1.00 93.69 278 LEU A N 1
ATOM 2192 C CA . LEU A 1 278 ? 7.975 2.158 -3.963 1.00 93.69 278 LEU A CA 1
ATOM 2193 C C . LEU A 1 278 ? 8.210 1.032 -2.950 1.00 93.69 278 LEU A C 1
ATOM 2195 O O . LEU A 1 278 ? 9.060 1.161 -2.071 1.00 93.69 278 LEU A O 1
ATOM 2199 N N . HIS A 1 279 ? 7.497 -0.087 -3.096 1.00 92.75 279 HIS A N 1
ATOM 2200 C CA . HIS A 1 279 ? 7.685 -1.243 -2.223 1.00 92.75 279 HIS A CA 1
ATOM 2201 C C . HIS A 1 279 ? 9.083 -1.857 -2.392 1.00 92.75 279 HIS A C 1
ATOM 2203 O O . HIS A 1 279 ? 9.737 -2.159 -1.400 1.00 92.75 279 HIS A O 1
ATOM 2209 N N . GLN A 1 280 ? 9.585 -1.957 -3.628 1.00 93.88 280 GLN A N 1
ATOM 2210 C CA . GLN A 1 280 ? 10.936 -2.451 -3.918 1.00 93.88 280 GLN A CA 1
ATOM 2211 C C . GLN A 1 280 ? 12.020 -1.539 -3.323 1.00 93.88 280 GLN A C 1
ATOM 2213 O O . GLN A 1 280 ? 13.006 -2.027 -2.775 1.00 93.88 280 GLN A O 1
ATOM 2218 N N . PHE A 1 281 ? 11.837 -0.217 -3.366 1.00 95.38 281 PHE A N 1
ATOM 2219 C CA . PHE A 1 281 ? 12.780 0.720 -2.750 1.00 95.38 281 PHE A CA 1
ATOM 2220 C C . PHE A 1 281 ? 12.758 0.680 -1.219 1.00 95.38 281 PHE A C 1
ATOM 2222 O O . PHE A 1 281 ? 13.805 0.859 -0.599 1.00 95.38 281 PHE A O 1
ATOM 2229 N N . LEU A 1 282 ? 11.604 0.413 -0.602 1.00 93.38 282 LEU A N 1
ATOM 2230 C CA . LEU A 1 282 ? 11.522 0.166 0.840 1.00 93.38 282 LEU A CA 1
ATOM 2231 C C . LEU A 1 282 ? 12.166 -1.167 1.230 1.00 93.38 282 LEU A C 1
ATOM 2233 O O . LEU A 1 282 ? 12.877 -1.217 2.229 1.00 93.38 282 LEU A O 1
ATOM 2237 N N . GLN A 1 283 ? 11.991 -2.216 0.420 1.00 92.75 283 GLN A N 1
ATOM 2238 C CA . GLN A 1 283 ? 12.707 -3.482 0.596 1.00 92.75 283 GLN A CA 1
ATOM 2239 C C . GLN A 1 283 ? 14.226 -3.256 0.550 1.00 92.75 283 GLN A C 1
ATOM 2241 O O . GLN A 1 283 ? 14.931 -3.668 1.465 1.00 92.75 283 GLN A O 1
ATOM 2246 N N . LEU A 1 284 ? 14.721 -2.511 -0.445 1.00 93.19 284 LEU A N 1
ATOM 2247 C CA . LEU A 1 284 ? 16.137 -2.134 -0.541 1.00 93.19 284 LEU A CA 1
ATOM 2248 C C . LEU A 1 284 ? 16.623 -1.339 0.677 1.00 93.19 284 LEU A C 1
ATOM 2250 O O . LEU A 1 284 ? 17.688 -1.638 1.212 1.00 93.19 284 LEU A O 1
ATOM 2254 N N . LYS A 1 285 ? 15.829 -0.366 1.144 1.00 92.06 285 LYS A N 1
ATOM 2255 C CA . LYS A 1 285 ? 16.149 0.470 2.314 1.00 92.06 285 LYS A CA 1
ATOM 2256 C C . LYS A 1 285 ? 16.413 -0.350 3.575 1.00 92.06 285 LYS A C 1
ATOM 2258 O O . LYS A 1 285 ? 17.277 0.027 4.361 1.00 92.06 285 LYS A O 1
ATOM 2263 N N . HIS A 1 286 ? 15.680 -1.445 3.755 1.00 89.94 286 HIS A N 1
ATOM 2264 C CA . HIS A 1 286 ? 15.758 -2.298 4.943 1.00 89.94 286 HIS A CA 1
ATOM 2265 C C . HIS A 1 286 ? 16.536 -3.598 4.718 1.00 89.94 286 HIS A C 1
ATOM 2267 O O . HIS A 1 286 ? 16.556 -4.461 5.589 1.00 89.94 286 HIS A O 1
ATOM 2273 N N . GLY A 1 287 ? 17.194 -3.750 3.563 1.00 87.62 287 GLY A N 1
AT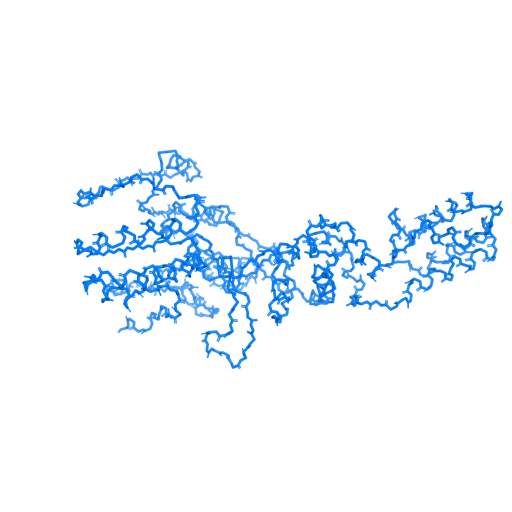OM 2274 C CA . GLY A 1 287 ? 17.963 -4.955 3.238 1.00 87.62 287 GLY A CA 1
ATOM 2275 C C . GLY A 1 287 ? 17.103 -6.208 3.030 1.00 87.62 287 GLY A C 1
ATOM 2276 O O . GLY A 1 287 ? 17.603 -7.325 3.154 1.00 87.62 287 GLY A O 1
ATOM 2277 N N . CYS A 1 288 ? 15.817 -6.040 2.724 1.00 87.81 288 CYS A N 1
ATOM 2278 C CA . CYS A 1 288 ? 14.900 -7.128 2.413 1.00 87.81 288 CYS A CA 1
ATOM 2279 C C . CYS A 1 288 ? 15.169 -7.693 1.015 1.00 87.81 288 CYS A C 1
ATOM 2281 O O . CYS A 1 288 ? 15.643 -6.999 0.110 1.00 87.81 288 CYS A O 1
ATOM 2283 N N . ARG A 1 289 ? 14.774 -8.950 0.798 1.00 86.50 289 ARG A N 1
ATOM 2284 C CA . ARG A 1 289 ? 14.768 -9.547 -0.540 1.00 86.50 289 ARG A CA 1
ATOM 2285 C C . ARG A 1 289 ? 13.798 -8.791 -1.451 1.00 86.50 289 ARG A C 1
ATOM 2287 O O . ARG A 1 289 ? 12.651 -8.552 -1.075 1.00 86.50 289 ARG A O 1
ATOM 2294 N N . LEU A 1 290 ? 14.235 -8.462 -2.668 1.00 89.12 290 LEU A N 1
ATOM 2295 C CA . LEU A 1 290 ? 13.376 -7.766 -3.619 1.00 89.12 290 LEU A CA 1
ATOM 2296 C C . LEU A 1 290 ? 12.311 -8.703 -4.171 1.00 89.12 290 LEU A C 1
ATOM 2298 O O . LEU A 1 290 ? 12.586 -9.783 -4.697 1.00 89.12 290 LEU A O 1
ATOM 2302 N N . SER A 1 291 ? 11.078 -8.228 -4.095 1.00 88.69 291 SER A N 1
ATOM 2303 C CA . SER A 1 291 ? 9.962 -8.797 -4.833 1.00 88.69 291 SER A CA 1
ATOM 2304 C C . SER A 1 291 ? 9.943 -8.269 -6.275 1.00 88.69 291 SER A C 1
ATOM 2306 O O . SER A 1 291 ? 10.275 -7.098 -6.497 1.00 88.69 291 SER A O 1
ATOM 2308 N N . PRO A 1 292 ? 9.530 -9.082 -7.266 1.00 86.94 292 PRO A N 1
ATOM 2309 C CA . PRO A 1 292 ? 9.337 -8.601 -8.631 1.00 86.94 292 PRO A CA 1
ATOM 2310 C C . PRO A 1 292 ? 8.357 -7.424 -8.667 1.00 86.94 292 PRO A C 1
ATOM 2312 O O . PRO A 1 292 ? 7.398 -7.384 -7.894 1.00 86.94 292 PRO A O 1
ATOM 2315 N N . LEU A 1 293 ? 8.565 -6.480 -9.589 1.00 88.50 293 LEU A N 1
ATOM 2316 C CA . LEU A 1 293 ? 7.592 -5.413 -9.811 1.00 88.50 293 LEU A CA 1
ATOM 2317 C C . LEU A 1 293 ? 6.261 -6.033 -10.261 1.00 88.50 293 LEU A C 1
ATOM 2319 O O . LEU A 1 293 ? 6.221 -6.809 -11.217 1.00 88.50 293 LEU A O 1
ATOM 2323 N N . SER A 1 294 ? 5.167 -5.675 -9.594 1.00 82.00 294 SER A N 1
ATOM 2324 C CA . SER A 1 294 ? 3.824 -6.098 -9.985 1.00 82.00 294 SER A CA 1
ATOM 2325 C C . SER A 1 294 ? 3.132 -5.020 -10.819 1.00 82.00 294 SER A C 1
ATOM 2327 O O . SER A 1 294 ? 3.249 -3.824 -10.543 1.00 82.00 294 SER A O 1
ATOM 2329 N N . LEU A 1 295 ? 2.394 -5.432 -11.856 1.00 77.62 295 LEU A N 1
ATOM 2330 C CA . LEU A 1 295 ? 1.555 -4.516 -12.634 1.00 77.62 295 LEU A CA 1
ATOM 2331 C C . LEU A 1 295 ? 0.100 -4.580 -12.177 1.00 77.62 295 LEU A C 1
ATOM 2333 O O . LEU A 1 295 ? -0.462 -5.643 -11.908 1.00 77.62 295 LEU A O 1
ATOM 2337 N N . LYS A 1 296 ? -0.520 -3.403 -12.146 1.00 76.19 296 LYS A N 1
ATOM 2338 C CA . LYS A 1 296 ? -1.913 -3.183 -11.767 1.00 76.19 296 LYS A CA 1
ATOM 2339 C C . LYS A 1 296 ? -2.818 -3.272 -12.997 1.00 76.19 296 LYS A C 1
ATOM 2341 O O . LYS A 1 296 ? -3.162 -2.256 -13.586 1.00 76.19 296 LYS A O 1
ATOM 2346 N N . ALA A 1 297 ? -3.185 -4.486 -13.402 1.00 73.00 297 ALA A N 1
ATOM 2347 C CA . ALA A 1 297 ? -4.061 -4.686 -14.564 1.00 73.00 297 ALA A CA 1
ATOM 2348 C C . ALA A 1 297 ? -5.550 -4.806 -14.198 1.00 73.00 297 ALA A C 1
ATOM 2350 O O . ALA A 1 297 ? -6.414 -4.442 -14.991 1.00 73.00 297 ALA A O 1
ATOM 2351 N N . VAL A 1 298 ? -5.857 -5.329 -13.008 1.00 83.62 298 VAL A N 1
ATOM 2352 C CA . VAL A 1 298 ? -7.227 -5.646 -12.587 1.00 83.62 298 VAL A CA 1
ATOM 2353 C C . VAL A 1 298 ? -7.503 -5.000 -11.239 1.00 83.62 298 VAL A C 1
ATOM 2355 O O . VAL A 1 298 ? -6.763 -5.233 -10.281 1.00 83.62 298 VAL A O 1
ATOM 2358 N N . PHE A 1 299 ? -8.572 -4.210 -11.166 1.00 87.44 299 PHE A N 1
ATOM 2359 C CA . PHE A 1 299 ? -8.960 -3.506 -9.951 1.00 87.44 299 PHE A CA 1
ATOM 2360 C C . PHE A 1 299 ? -10.471 -3.359 -9.810 1.00 87.44 299 PHE A C 1
ATOM 2362 O O . PHE A 1 299 ? -11.220 -3.435 -10.787 1.00 87.44 299 PHE A O 1
ATOM 2369 N N . VAL A 1 300 ? -10.912 -3.140 -8.576 1.00 89.56 300 VAL A N 1
ATOM 2370 C CA . VAL A 1 300 ? -12.283 -2.749 -8.241 1.00 89.56 300 VAL A CA 1
ATOM 2371 C C . VAL A 1 300 ? -12.240 -1.766 -7.075 1.00 89.56 300 VAL A C 1
ATOM 2373 O O . VAL A 1 300 ? -11.363 -1.866 -6.224 1.00 89.56 300 VAL A O 1
ATOM 2376 N N . SER A 1 301 ? -13.142 -0.786 -7.064 1.00 88.81 301 SER A N 1
ATOM 2377 C CA . SER A 1 301 ? -13.332 0.084 -5.901 1.00 88.81 301 SER A CA 1
ATOM 2378 C C . SER A 1 301 ? -14.417 -0.454 -4.979 1.00 88.81 301 SER A C 1
ATOM 2380 O O . SER A 1 301 ? -15.387 -1.041 -5.477 1.00 88.81 301 SER A O 1
ATOM 2382 N N . ASN A 1 302 ? -14.323 -0.125 -3.687 1.00 88.00 302 ASN A N 1
ATOM 2383 C CA . ASN A 1 302 ? -15.328 -0.468 -2.674 1.00 88.00 302 ASN A CA 1
ATOM 2384 C C . ASN A 1 302 ? -16.750 -0.128 -3.149 1.00 88.00 302 ASN A C 1
ATOM 2386 O O . ASN A 1 302 ? -17.650 -0.971 -3.134 1.00 88.00 302 ASN A O 1
ATOM 2390 N N . VAL A 1 303 ? -16.945 1.089 -3.676 1.00 85.69 303 VAL A N 1
ATOM 2391 C CA . VAL A 1 303 ? -18.241 1.544 -4.210 1.00 85.69 303 VAL A CA 1
ATOM 2392 C C . VAL A 1 303 ? -18.732 0.654 -5.352 1.00 85.69 303 VAL A C 1
ATOM 2394 O O . VAL A 1 303 ? -19.887 0.227 -5.358 1.00 85.69 303 VAL A O 1
ATOM 2397 N N . SER A 1 304 ? -17.876 0.376 -6.338 1.00 88.81 304 SER A N 1
ATOM 2398 C CA . SER A 1 304 ? -18.258 -0.400 -7.527 1.00 88.81 304 SER A CA 1
ATOM 2399 C C . SER A 1 304 ? -18.544 -1.856 -7.175 1.00 88.81 304 SER A C 1
ATOM 2401 O O . SER A 1 304 ? -19.474 -2.466 -7.711 1.00 88.81 304 SER A O 1
ATOM 2403 N N . TYR A 1 305 ? -17.758 -2.415 -6.254 1.00 91.44 305 TYR A N 1
ATOM 2404 C CA . TYR A 1 305 ? -17.951 -3.761 -5.750 1.00 91.44 305 TYR A CA 1
ATOM 2405 C C . TYR A 1 305 ? -19.289 -3.890 -5.017 1.00 91.44 305 TYR A C 1
ATOM 2407 O O . TYR A 1 305 ? -20.096 -4.765 -5.345 1.00 91.44 305 TYR A O 1
ATOM 2415 N N . LEU A 1 306 ? -19.569 -2.986 -4.080 1.00 90.56 306 LEU A N 1
ATOM 2416 C CA . LEU A 1 306 ? -20.780 -3.020 -3.266 1.00 90.56 306 LEU A CA 1
ATOM 2417 C C . LEU A 1 306 ? -22.048 -2.706 -4.073 1.00 90.56 306 LEU A C 1
ATOM 2419 O O . LEU A 1 306 ? -23.057 -3.391 -3.903 1.00 90.56 306 LEU A O 1
ATOM 2423 N N . LYS A 1 307 ? -21.990 -1.779 -5.042 1.00 89.00 307 LYS A N 1
ATOM 2424 C CA . LYS A 1 307 ? -23.109 -1.496 -5.966 1.00 89.00 307 LYS A CA 1
ATOM 2425 C C . LYS A 1 307 ? -23.518 -2.687 -6.831 1.00 89.00 307 LYS A C 1
ATOM 2427 O O . LYS A 1 307 ? -24.618 -2.698 -7.372 1.00 89.00 307 LYS A O 1
ATOM 2432 N N . GLY A 1 308 ? -22.660 -3.695 -6.978 1.00 91.06 308 GLY A N 1
ATOM 2433 C CA . GLY A 1 308 ? -23.018 -4.902 -7.717 1.00 91.06 308 GLY A CA 1
ATOM 2434 C C . GLY A 1 308 ? -23.818 -5.935 -6.914 1.00 91.06 308 GLY A C 1
ATOM 2435 O O . GLY A 1 308 ? -24.105 -7.003 -7.455 1.00 91.06 308 GLY A O 1
ATOM 2436 N N . TYR A 1 309 ? -24.165 -5.655 -5.653 1.00 93.25 309 TYR A N 1
ATOM 2437 C CA . TYR A 1 309 ? -25.143 -6.436 -4.893 1.00 93.25 309 TYR A CA 1
ATOM 2438 C C . TYR A 1 309 ? -26.569 -5.950 -5.166 1.00 93.25 309 TYR A C 1
ATOM 2440 O O . TYR A 1 309 ? -26.818 -4.756 -5.285 1.00 93.25 309 TYR A O 1
ATOM 2448 N N . THR A 1 310 ? -27.531 -6.875 -5.217 1.00 93.25 310 THR A N 1
ATOM 2449 C CA . THR A 1 310 ? -28.954 -6.531 -5.404 1.00 93.25 310 THR A CA 1
ATOM 2450 C C . THR A 1 310 ? -29.534 -5.733 -4.231 1.00 93.25 310 THR A C 1
ATOM 2452 O O . THR A 1 310 ? -30.374 -4.864 -4.437 1.00 93.25 310 THR A O 1
ATOM 2455 N N . ARG A 1 311 ? -29.123 -6.049 -3.000 1.00 92.75 311 ARG A N 1
ATOM 2456 C CA . ARG A 1 311 ? -29.517 -5.352 -1.773 1.00 92.75 311 ARG A CA 1
ATOM 2457 C C . ARG A 1 311 ? -28.278 -5.038 -0.952 1.00 92.75 311 ARG A C 1
ATOM 2459 O O . ARG A 1 311 ? -27.558 -5.952 -0.541 1.00 92.75 311 ARG A O 1
ATOM 2466 N N . LEU A 1 312 ? -28.080 -3.754 -0.695 1.00 92.00 312 LEU A N 1
ATOM 2467 C CA . LEU A 1 312 ? -27.022 -3.226 0.148 1.00 92.00 312 LEU A CA 1
ATOM 2468 C C . LEU A 1 312 ? -27.662 -2.653 1.404 1.00 92.00 312 LEU A C 1
ATOM 2470 O O . LEU A 1 312 ? -28.500 -1.763 1.321 1.00 92.00 312 LEU A O 1
ATOM 2474 N N . ASN A 1 313 ? -27.278 -3.196 2.551 1.00 92.31 313 ASN A N 1
ATOM 2475 C CA . ASN A 1 313 ? -27.655 -2.674 3.854 1.00 92.31 313 ASN A CA 1
ATOM 2476 C C . ASN A 1 313 ? -26.377 -2.407 4.627 1.00 92.31 313 ASN A C 1
ATOM 2478 O O . ASN A 1 313 ? -25.350 -3.036 4.373 1.00 92.31 313 ASN A O 1
ATOM 2482 N N . GLY A 1 314 ? -26.457 -1.540 5.617 1.00 90.06 314 GLY A N 1
ATOM 2483 C CA . GLY A 1 314 ? -25.383 -1.435 6.571 1.00 90.06 314 GLY A CA 1
ATOM 2484 C C . GLY A 1 314 ? -25.742 -0.545 7.736 1.00 90.06 314 GLY A C 1
ATOM 2485 O O . GLY A 1 314 ? -26.811 0.068 7.769 1.00 90.06 314 GLY A O 1
ATOM 2486 N N . PHE A 1 315 ? -24.857 -0.547 8.712 1.00 90.94 315 PHE A N 1
ATOM 2487 C CA . PHE A 1 315 ? -25.001 0.189 9.949 1.00 90.94 315 PHE A CA 1
ATOM 2488 C C . PHE A 1 315 ? -23.659 0.816 10.313 1.00 90.94 315 PHE A C 1
ATOM 2490 O O . PHE A 1 315 ? -22.615 0.412 9.815 1.00 90.94 315 PHE A O 1
ATOM 2497 N N . SER A 1 316 ? -23.715 1.865 11.117 1.00 87.69 316 SER A N 1
ATOM 2498 C CA . SER A 1 316 ? -22.542 2.557 11.637 1.00 87.69 316 SER A CA 1
ATOM 2499 C C . SER A 1 316 ? -22.946 3.262 12.924 1.00 87.69 316 SER A C 1
ATOM 2501 O O . SER A 1 316 ? -24.091 3.726 13.055 1.00 87.69 316 SER A O 1
ATOM 2503 N N . GLY A 1 317 ? -22.019 3.325 13.877 1.00 82.00 317 GLY A N 1
ATOM 2504 C CA . GLY A 1 317 ? -22.203 4.102 15.102 1.00 82.00 317 GLY A CA 1
ATOM 2505 C C . GLY A 1 317 ? -22.194 5.614 14.849 1.00 82.00 317 GLY A C 1
ATOM 2506 O O . GLY A 1 317 ? -22.786 6.380 15.617 1.00 82.00 317 GLY A O 1
ATOM 2507 N N . THR A 1 318 ? -21.562 6.046 13.758 1.00 75.06 318 THR A N 1
ATOM 2508 C CA . THR A 1 318 ? -21.190 7.436 13.494 1.00 75.06 318 THR A CA 1
ATOM 2509 C C . THR A 1 318 ? -21.396 7.813 12.032 1.00 75.06 318 THR A C 1
ATOM 2511 O O . THR A 1 318 ? -20.459 8.118 11.325 1.00 75.06 318 THR A O 1
ATOM 2514 N N . LEU A 1 319 ? -22.639 7.958 11.564 1.00 70.88 319 LEU A N 1
ATOM 2515 C CA . LEU A 1 319 ? -22.913 8.435 10.186 1.00 70.88 319 LEU A CA 1
ATOM 2516 C C . LEU A 1 319 ? -22.568 9.921 9.920 1.00 70.88 319 LEU A C 1
ATOM 2518 O O . LEU A 1 319 ? -23.158 10.561 9.042 1.00 70.88 319 LEU A O 1
ATOM 2522 N N . GLY A 1 320 ? -21.636 10.465 10.699 1.00 71.50 320 GLY A N 1
ATOM 2523 C CA . GLY A 1 320 ? -21.074 11.786 10.544 1.00 71.50 320 GLY A CA 1
ATOM 2524 C C . GLY A 1 320 ? -22.057 12.924 10.795 1.00 71.50 320 GLY A C 1
ATOM 2525 O O . GLY A 1 320 ? -23.141 12.781 11.384 1.00 71.50 320 GLY A O 1
ATOM 2526 N N . SER A 1 321 ? -21.638 14.089 10.323 1.00 76.69 321 SER A N 1
ATOM 2527 C CA . SER A 1 321 ? -22.433 15.298 10.162 1.00 76.69 321 SER A CA 1
ATOM 2528 C C . SER A 1 321 ? -23.687 15.057 9.304 1.00 76.69 321 SER A C 1
ATOM 2530 O O . SER A 1 321 ? -23.850 14.045 8.612 1.00 76.69 321 SER A O 1
ATOM 2532 N N . LYS A 1 322 ? -24.626 16.012 9.324 1.00 79.44 322 LYS A N 1
ATOM 2533 C CA . LYS A 1 322 ? -25.850 15.913 8.507 1.00 79.44 322 LYS A CA 1
ATOM 2534 C C . LYS A 1 322 ? -25.524 15.919 7.010 1.00 79.44 322 LYS A C 1
ATOM 2536 O O . LYS A 1 322 ? -26.285 15.372 6.212 1.00 79.44 322 LYS A O 1
ATOM 2541 N N . GLU A 1 323 ? -24.420 16.543 6.637 1.00 80.94 323 GLU A N 1
ATOM 2542 C CA . GLU A 1 323 ? -23.910 16.695 5.283 1.00 80.94 323 GLU A CA 1
ATOM 2543 C C . GLU A 1 323 ? -23.367 15.363 4.737 1.00 80.94 323 GLU A C 1
ATOM 2545 O O . GLU A 1 323 ? -23.735 14.955 3.631 1.00 80.94 323 GLU A O 1
ATOM 2550 N N . GLU A 1 324 ? -22.578 14.638 5.533 1.00 77.88 324 GLU A N 1
ATOM 2551 C CA . GLU A 1 324 ? -22.054 13.303 5.196 1.00 77.88 324 GLU A CA 1
ATOM 2552 C C . GLU A 1 324 ? -23.187 12.283 5.047 1.00 77.88 324 GLU A C 1
ATOM 2554 O O . GLU A 1 324 ? -23.294 11.599 4.025 1.00 77.88 324 GLU A O 1
ATOM 2559 N N . SER A 1 325 ? -24.120 12.278 6.005 1.00 81.44 325 SER A N 1
ATOM 2560 C CA . SER A 1 325 ? -25.341 11.468 5.943 1.00 81.44 325 SER A CA 1
ATOM 2561 C C . SER A 1 325 ? -26.150 11.722 4.656 1.00 81.44 325 SER A C 1
ATOM 2563 O O . SER A 1 325 ? -26.603 10.778 4.006 1.00 81.44 325 SER A O 1
ATOM 2565 N N . ARG A 1 326 ? -26.330 12.989 4.244 1.00 84.06 326 ARG A N 1
ATOM 2566 C CA . ARG A 1 326 ? -27.040 13.332 2.992 1.00 84.06 326 ARG A CA 1
ATOM 2567 C C . ARG A 1 326 ? -26.290 12.868 1.746 1.00 84.06 326 ARG A C 1
ATOM 2569 O O . ARG A 1 326 ? -26.922 12.446 0.775 1.00 84.06 326 ARG A O 1
ATOM 2576 N N . SER A 1 327 ? -24.965 12.950 1.769 1.00 80.94 327 SER A N 1
ATOM 2577 C CA . SER A 1 327 ? -24.119 12.515 0.658 1.00 80.94 327 SER A CA 1
ATOM 2578 C C . SER A 1 327 ? -24.236 11.005 0.442 1.00 80.94 327 SER A C 1
ATOM 2580 O O . SER A 1 327 ? -24.440 10.577 -0.691 1.00 80.94 327 SER A O 1
ATOM 2582 N N . LEU A 1 328 ? -24.237 10.205 1.516 1.00 79.44 328 LEU A N 1
ATOM 2583 C CA . LEU A 1 328 ? -24.478 8.756 1.452 1.00 79.44 328 LEU A CA 1
ATOM 2584 C C . LEU A 1 328 ? -25.842 8.409 0.844 1.00 79.44 328 LEU A C 1
ATOM 2586 O O . LEU A 1 328 ? -25.911 7.603 -0.086 1.00 79.44 328 LEU A O 1
ATOM 2590 N N . ILE A 1 329 ? -26.913 9.055 1.323 1.00 84.06 329 ILE A N 1
ATOM 2591 C CA . ILE A 1 329 ? -28.277 8.866 0.798 1.00 84.06 329 ILE A CA 1
ATOM 2592 C C . ILE A 1 329 ? -28.304 9.131 -0.710 1.00 84.06 329 ILE A C 1
ATOM 2594 O O . ILE A 1 329 ? -28.852 8.340 -1.474 1.00 84.06 329 ILE A O 1
ATOM 2598 N N . THR A 1 330 ? -27.661 10.215 -1.147 1.00 84.19 330 THR A N 1
ATOM 2599 C CA . THR A 1 330 ? -27.646 10.624 -2.557 1.00 84.19 330 THR A CA 1
ATOM 2600 C C . THR A 1 330 ? -26.800 9.684 -3.423 1.00 84.19 330 THR A C 1
ATOM 2602 O O . THR A 1 330 ? -27.220 9.301 -4.512 1.00 84.19 330 THR A O 1
ATOM 2605 N N . LEU A 1 331 ? -25.616 9.276 -2.951 1.00 79.00 331 LEU A N 1
ATOM 2606 C CA . LEU A 1 331 ? -24.669 8.444 -3.708 1.00 79.00 331 LEU A CA 1
ATOM 2607 C C . LEU A 1 331 ? -25.140 6.995 -3.898 1.00 79.00 331 LEU A C 1
ATOM 2609 O O . LEU A 1 331 ? -24.819 6.367 -4.921 1.00 79.00 331 LEU A O 1
ATOM 2613 N N . TYR A 1 332 ? -25.871 6.466 -2.915 1.00 78.81 332 TYR A N 1
ATOM 2614 C CA . TYR A 1 332 ? -26.318 5.071 -2.877 1.00 78.81 332 TYR A CA 1
ATOM 2615 C C . TYR A 1 332 ? -27.826 4.897 -3.044 1.00 78.81 332 TYR A C 1
ATOM 2617 O O . TYR A 1 332 ? -28.277 3.757 -3.109 1.00 78.81 332 TYR A O 1
ATOM 2625 N N . ASN A 1 333 ? -28.588 5.991 -3.162 1.00 82.94 333 ASN A N 1
ATOM 2626 C CA . ASN A 1 333 ? -30.052 5.965 -3.188 1.00 82.94 333 ASN A CA 1
ATOM 2627 C C . ASN A 1 333 ? -30.609 5.104 -2.038 1.00 82.94 333 ASN A C 1
ATOM 2629 O O . ASN A 1 333 ? -31.359 4.152 -2.257 1.00 82.94 333 ASN A O 1
ATOM 2633 N N . ALA A 1 334 ? -30.134 5.396 -0.827 1.00 83.75 334 ALA A N 1
ATOM 2634 C CA . ALA A 1 334 ? -30.366 4.595 0.367 1.00 83.75 334 ALA A CA 1
ATOM 2635 C C . ALA A 1 334 ? -31.252 5.335 1.373 1.00 83.75 334 ALA A C 1
ATOM 2637 O O . ALA A 1 334 ? -31.170 6.555 1.505 1.00 83.75 334 ALA A O 1
ATOM 2638 N N . ASP A 1 335 ? -32.047 4.581 2.127 1.00 88.62 335 ASP A N 1
ATOM 2639 C CA . ASP A 1 335 ? -32.819 5.112 3.246 1.00 88.62 335 ASP A CA 1
ATOM 2640 C C . ASP A 1 335 ? -31.954 5.184 4.511 1.00 88.62 335 ASP A C 1
ATOM 2642 O O . ASP A 1 335 ? -31.199 4.260 4.819 1.00 88.62 335 ASP A O 1
ATOM 2646 N N . LEU A 1 336 ? -32.089 6.274 5.274 1.00 87.56 336 LEU A N 1
ATOM 2647 C CA . LEU A 1 336 ? -31.396 6.460 6.548 1.00 87.56 336 LEU A CA 1
ATOM 2648 C C . LEU A 1 336 ? -32.379 6.386 7.714 1.00 87.56 336 LEU A C 1
ATOM 2650 O O . LEU A 1 336 ? -33.284 7.212 7.833 1.00 87.56 336 LEU A O 1
ATOM 2654 N N . VAL A 1 337 ? -32.137 5.451 8.631 1.00 89.44 337 VAL A N 1
ATOM 2655 C CA . VAL A 1 337 ? -32.906 5.312 9.872 1.00 89.44 337 VAL A CA 1
ATOM 2656 C C . VAL A 1 337 ? -31.972 5.479 11.066 1.00 89.44 337 VAL A C 1
ATOM 2658 O O . VAL A 1 337 ? -31.013 4.728 11.221 1.00 89.44 337 VAL A O 1
ATOM 2661 N N . ARG A 1 338 ? -32.257 6.457 11.934 1.00 87.00 338 ARG A N 1
ATOM 2662 C CA . ARG A 1 338 ? -31.547 6.628 13.212 1.00 87.00 338 ARG A CA 1
ATOM 2663 C C . ARG A 1 338 ? -32.255 5.819 14.292 1.00 87.00 338 ARG A C 1
ATOM 2665 O O . ARG A 1 338 ? -33.361 6.167 14.699 1.00 87.00 338 ARG A O 1
ATOM 2672 N N . ILE A 1 339 ? -31.613 4.746 14.742 1.00 89.62 339 ILE A N 1
ATOM 2673 C CA . ILE A 1 339 ? -32.125 3.910 15.830 1.00 89.62 339 ILE A CA 1
ATOM 2674 C C . ILE A 1 339 ? -31.860 4.631 17.165 1.00 89.62 339 ILE A C 1
ATOM 2676 O O . ILE A 1 339 ? -30.721 5.034 17.411 1.00 89.62 339 ILE A O 1
ATOM 2680 N N . PRO A 1 340 ? -32.878 4.839 18.023 1.00 88.62 340 PRO A N 1
ATOM 2681 C CA . PRO A 1 340 ? -32.683 5.483 19.317 1.00 88.62 340 PRO A CA 1
ATOM 2682 C C . PRO A 1 340 ? -31.808 4.619 20.230 1.00 88.62 340 PRO A C 1
ATOM 2684 O O . PRO A 1 340 ? -31.912 3.391 20.238 1.00 88.62 340 PRO A O 1
ATOM 2687 N N . THR A 1 341 ? -30.959 5.259 21.033 1.00 87.88 341 THR A N 1
ATOM 2688 C CA . THR A 1 341 ? -30.145 4.549 22.020 1.00 87.88 341 THR A CA 1
ATOM 2689 C C . THR A 1 341 ? -31.026 4.024 23.151 1.00 87.88 341 THR A C 1
ATOM 2691 O O . THR A 1 341 ? -31.957 4.692 23.597 1.00 87.88 341 THR A O 1
ATOM 2694 N N . TRP A 1 342 ? -30.708 2.831 23.661 1.00 89.75 342 TRP A N 1
ATOM 2695 C CA . TRP A 1 342 ? -31.425 2.252 24.803 1.00 89.75 342 TRP A CA 1
ATOM 2696 C C . TRP A 1 342 ? -31.334 3.128 26.065 1.00 89.75 342 TRP A C 1
ATOM 2698 O O . TRP A 1 342 ? -32.272 3.195 26.856 1.00 89.75 342 TRP A O 1
ATOM 2708 N N . LYS A 1 343 ? -30.204 3.820 26.251 1.00 89.44 343 LYS A N 1
ATOM 2709 C CA . LYS A 1 343 ? -29.966 4.766 27.349 1.00 89.44 343 LYS A CA 1
ATOM 2710 C C . LYS A 1 343 ? -29.484 6.107 26.807 1.00 89.44 343 LYS A C 1
ATOM 2712 O O . LYS A 1 343 ? -28.859 6.163 25.747 1.00 89.44 343 LYS A O 1
ATOM 2717 N N . ALA A 1 344 ? -29.748 7.179 27.551 1.00 86.56 344 ALA A N 1
ATOM 2718 C CA . ALA A 1 344 ? -29.187 8.491 27.255 1.00 86.56 344 ALA A CA 1
ATOM 2719 C C . ALA A 1 344 ? -27.654 8.449 27.370 1.00 86.56 344 ALA A C 1
ATOM 2721 O O . ALA A 1 344 ? -27.111 7.858 28.306 1.00 86.56 344 ALA A O 1
ATOM 2722 N N . LYS A 1 345 ? -26.958 9.063 26.408 1.00 81.62 345 LYS A N 1
ATOM 2723 C CA . LYS A 1 345 ? -25.494 9.131 26.396 1.00 81.62 345 LYS A CA 1
ATOM 2724 C C . LYS A 1 345 ? -25.032 10.100 27.492 1.00 81.62 345 LYS A C 1
ATOM 2726 O O . LYS A 1 345 ? -25.312 11.290 27.408 1.00 81.62 345 LYS A O 1
ATOM 2731 N N . ALA A 1 346 ? -24.333 9.594 28.505 1.00 84.69 346 ALA A N 1
ATOM 2732 C CA . ALA A 1 346 ? -23.643 10.406 29.506 1.00 84.69 346 ALA A CA 1
ATOM 2733 C C . ALA A 1 346 ? -22.189 10.601 29.055 1.00 84.69 346 ALA A C 1
ATOM 2735 O O . ALA A 1 346 ? -21.300 9.854 29.454 1.00 84.69 346 ALA A O 1
ATOM 2736 N N . PHE A 1 347 ? -21.978 11.542 28.138 1.00 85.25 347 PHE A N 1
ATOM 2737 C CA . PHE A 1 347 ? -20.677 11.839 27.544 1.00 85.25 347 PHE A CA 1
ATOM 2738 C C . PHE A 1 347 ? -20.405 13.332 27.664 1.00 85.25 347 PHE A C 1
ATOM 2740 O O . PHE A 1 347 ? -21.207 14.135 27.189 1.00 85.25 347 PHE A O 1
ATOM 2747 N N . ASN A 1 348 ? -19.283 13.674 28.289 1.00 87.62 348 ASN A N 1
ATOM 2748 C CA . ASN A 1 348 ? -18.803 15.042 28.396 1.00 87.62 348 ASN A CA 1
ATOM 2749 C C . ASN A 1 348 ? -17.552 15.163 27.533 1.00 87.62 348 ASN A C 1
ATOM 2751 O O . ASN A 1 348 ? -16.575 14.454 27.762 1.00 87.62 348 ASN A O 1
ATOM 2755 N N . GLU A 1 349 ? -17.612 16.046 26.544 1.00 88.75 349 GLU A N 1
ATOM 2756 C CA . GLU A 1 349 ? -16.484 16.361 25.678 1.00 88.75 349 GLU A CA 1
ATOM 2757 C C . GLU A 1 349 ? -15.781 17.602 26.221 1.00 88.75 349 GLU A C 1
ATOM 2759 O O . GLU A 1 349 ? -16.399 18.660 26.370 1.00 88.75 349 GLU A O 1
ATOM 2764 N N . ASN A 1 350 ? -14.501 17.459 26.552 1.00 90.00 350 ASN A N 1
ATOM 2765 C CA . ASN A 1 350 ? -13.671 18.580 26.974 1.00 90.00 350 ASN A CA 1
ATOM 2766 C C . ASN A 1 350 ? -13.143 19.328 25.742 1.00 90.00 350 ASN A C 1
ATOM 2768 O O . ASN A 1 350 ? -12.988 18.750 24.667 1.00 90.00 350 ASN A O 1
ATOM 2772 N N . ALA A 1 351 ? -12.850 20.621 25.900 1.00 92.38 351 ALA A N 1
ATOM 2773 C CA . ALA A 1 351 ? -12.244 21.410 24.832 1.00 92.38 351 ALA A CA 1
ATOM 2774 C C . ALA A 1 351 ? -10.850 20.858 24.465 1.00 92.38 351 ALA A C 1
ATOM 2776 O O . ALA A 1 351 ? -10.123 20.414 25.358 1.00 92.38 351 ALA A O 1
ATOM 2777 N N . PRO A 1 352 ? -10.453 20.899 23.179 1.00 92.00 352 PRO A N 1
ATOM 2778 C CA . PRO A 1 352 ? -9.151 20.401 22.757 1.00 92.00 352 PRO A CA 1
ATOM 2779 C C . PRO A 1 352 ? -8.021 21.245 23.356 1.00 92.00 352 PRO A C 1
ATOM 2781 O O . PRO A 1 352 ? -8.076 22.477 23.343 1.00 92.00 352 PRO A O 1
ATOM 2784 N N . VAL A 1 353 ? -6.973 20.573 23.832 1.00 91.75 353 VAL A N 1
ATOM 2785 C CA . VAL A 1 353 ? -5.745 21.206 24.328 1.00 91.75 353 VAL A CA 1
ATOM 2786 C C . VAL A 1 353 ? -4.714 21.221 23.202 1.00 91.75 353 VAL A C 1
ATOM 2788 O O . VAL A 1 353 ? -4.389 20.180 22.632 1.00 91.75 353 VAL A O 1
ATOM 2791 N N . LEU A 1 354 ? -4.216 22.410 22.855 1.00 92.56 354 LEU A N 1
ATOM 2792 C CA . LEU A 1 354 ? -3.184 22.593 21.835 1.00 92.56 354 LEU A CA 1
ATOM 2793 C C . LEU A 1 354 ? -1.824 22.750 22.513 1.00 92.56 354 LEU A C 1
ATOM 2795 O O . LEU A 1 354 ? -1.636 23.677 23.296 1.00 92.56 354 LEU A O 1
ATOM 2799 N N . ALA A 1 355 ? -0.881 21.877 22.175 1.00 92.00 355 ALA A N 1
ATOM 2800 C CA . ALA A 1 355 ? 0.502 21.954 22.632 1.00 92.00 355 ALA A CA 1
ATOM 2801 C C . ALA A 1 355 ? 1.413 22.416 21.487 1.00 92.00 355 ALA A C 1
ATOM 2803 O O . ALA A 1 355 ? 1.251 21.986 20.343 1.00 92.00 355 ALA A O 1
ATOM 2804 N N . ALA A 1 356 ? 2.383 23.282 21.785 1.00 92.81 356 ALA A N 1
ATOM 2805 C CA . ALA A 1 356 ? 3.315 23.802 20.785 1.00 92.81 356 ALA A CA 1
ATOM 2806 C C . ALA A 1 356 ? 4.461 22.823 20.490 1.00 92.81 356 ALA A C 1
ATOM 2808 O O . ALA A 1 356 ? 5.058 22.862 19.413 1.00 92.81 356 ALA A O 1
ATOM 2809 N N . THR A 1 357 ? 4.785 21.951 21.449 1.00 94.94 357 THR A N 1
ATOM 2810 C CA . THR A 1 357 ? 5.885 20.986 21.340 1.00 94.94 357 THR A CA 1
ATOM 2811 C C . THR A 1 357 ? 5.447 19.584 21.744 1.00 94.94 357 THR A C 1
ATOM 2813 O O . THR A 1 357 ? 4.525 19.414 22.537 1.00 94.94 357 THR A O 1
ATOM 2816 N N . VAL A 1 358 ? 6.155 18.565 21.245 1.00 91.31 358 VAL A N 1
ATOM 2817 C CA . VAL A 1 358 ? 5.917 17.160 21.623 1.00 91.31 358 VAL A CA 1
ATOM 2818 C C . VAL A 1 358 ? 6.129 16.944 23.127 1.00 91.31 358 VAL A C 1
ATOM 2820 O O . VAL A 1 358 ? 5.393 16.188 23.746 1.00 91.31 358 VAL A O 1
ATOM 2823 N N . GLN A 1 359 ? 7.089 17.642 23.742 1.00 92.50 359 GLN A N 1
ATOM 2824 C CA . GLN A 1 359 ? 7.331 17.545 25.186 1.00 92.50 359 GLN A CA 1
ATOM 2825 C C . GLN A 1 359 ? 6.172 18.116 26.009 1.00 92.50 359 GLN A C 1
ATOM 2827 O O . GLN A 1 359 ? 5.762 17.510 26.994 1.00 92.50 359 GLN A O 1
ATOM 2832 N N . GLU A 1 360 ? 5.634 19.265 25.598 1.00 93.56 360 GLU A N 1
ATOM 2833 C CA . GLU A 1 360 ? 4.446 19.854 26.220 1.00 93.56 360 GLU A CA 1
ATOM 2834 C C . GLU A 1 360 ? 3.224 18.953 26.025 1.00 93.56 360 GLU A C 1
ATOM 2836 O O . GLU A 1 360 ? 2.504 18.687 26.978 1.00 93.56 360 GLU A O 1
ATOM 2841 N N . TRP A 1 361 ? 3.053 18.392 24.827 1.00 94.38 361 TRP A N 1
ATOM 2842 C CA . TRP A 1 361 ? 1.983 17.445 24.523 1.00 94.38 361 TRP A CA 1
ATOM 2843 C C . TRP A 1 361 ? 2.012 16.209 25.436 1.00 94.38 361 TRP A C 1
ATOM 2845 O O . TRP A 1 361 ? 0.995 15.868 26.037 1.00 94.38 361 TRP A O 1
ATOM 2855 N N . ILE A 1 362 ? 3.183 15.584 25.607 1.00 94.19 362 ILE A N 1
ATOM 2856 C CA . ILE A 1 362 ? 3.374 14.450 26.529 1.00 94.19 362 ILE A CA 1
ATOM 2857 C C . ILE A 1 362 ? 3.047 14.864 27.966 1.00 94.19 362 ILE A C 1
ATOM 2859 O O . ILE A 1 362 ? 2.374 14.125 28.680 1.00 94.19 362 ILE A O 1
ATOM 2863 N N . LYS A 1 363 ? 3.508 16.045 28.392 1.00 92.19 363 LYS A N 1
ATOM 2864 C CA . LYS A 1 363 ? 3.303 16.540 29.755 1.00 92.19 363 LYS A CA 1
ATOM 2865 C C . LYS A 1 363 ? 1.826 16.793 30.067 1.00 92.19 363 LYS A C 1
ATOM 2867 O O . LYS A 1 363 ? 1.371 16.422 31.143 1.00 92.19 363 LYS A O 1
ATOM 2872 N N . GLU A 1 364 ? 1.080 17.395 29.146 1.00 93.50 364 GLU A N 1
ATOM 2873 C CA . GLU A 1 364 ? -0.358 17.627 29.322 1.00 93.50 364 GLU A CA 1
ATOM 2874 C C . GLU A 1 364 ? -1.132 16.304 29.407 1.00 93.50 364 GLU A C 1
ATOM 2876 O O . GLU A 1 364 ? -1.950 16.126 30.308 1.00 93.50 364 GLU A O 1
ATOM 2881 N N . ILE A 1 365 ? -0.811 15.330 28.544 1.00 93.75 365 ILE A N 1
ATOM 2882 C CA . ILE A 1 365 ? -1.409 13.987 28.616 1.00 93.75 365 ILE A CA 1
ATOM 2883 C C . ILE A 1 365 ? -1.060 13.304 29.940 1.00 93.75 365 ILE A C 1
ATOM 2885 O O . ILE A 1 365 ? -1.926 12.681 30.556 1.00 93.75 365 ILE A O 1
ATOM 2889 N N . TYR A 1 366 ? 0.191 13.414 30.387 1.00 92.12 366 TYR A N 1
ATOM 2890 C CA . TYR A 1 366 ? 0.642 12.850 31.655 1.00 92.12 366 TYR A CA 1
ATOM 2891 C C . TYR A 1 366 ? -0.149 13.418 32.841 1.00 92.12 366 TYR A C 1
ATOM 2893 O O . TYR A 1 366 ? -0.668 12.647 33.652 1.00 92.12 366 TYR A O 1
ATOM 2901 N N . ASN A 1 367 ? -0.289 14.745 32.916 1.00 90.81 367 ASN A N 1
ATOM 2902 C CA . ASN A 1 367 ? -1.027 15.419 33.985 1.00 90.81 367 ASN A CA 1
ATOM 2903 C C . ASN A 1 367 ? -2.498 14.978 34.019 1.00 90.81 367 ASN A C 1
ATOM 2905 O O . ASN A 1 367 ? -2.981 14.546 35.063 1.00 90.81 367 ASN A O 1
ATOM 2909 N N . GLU A 1 368 ? -3.181 15.000 32.870 1.00 92.44 368 GLU A N 1
ATOM 2910 C CA . GLU A 1 368 ? -4.580 14.569 32.768 1.00 92.44 368 GLU A CA 1
ATOM 2911 C C . GLU A 1 368 ? -4.737 13.086 33.140 1.00 92.44 368 GLU A C 1
ATOM 2913 O O . GLU A 1 368 ? -5.660 12.706 33.859 1.00 92.44 368 GLU A O 1
ATOM 2918 N N . THR A 1 369 ? -3.800 12.237 32.706 1.00 91.19 369 THR A N 1
ATOM 2919 C CA . THR A 1 369 ? -3.796 10.812 33.063 1.00 91.19 369 THR A CA 1
ATOM 2920 C C . THR A 1 369 ? -3.683 10.639 34.575 1.00 91.19 369 THR A C 1
ATOM 2922 O O . THR A 1 369 ? -4.444 9.868 35.156 1.00 91.19 369 THR A O 1
ATOM 2925 N N . CYS A 1 370 ? -2.792 11.386 35.231 1.00 89.25 370 CYS A N 1
ATOM 2926 C CA . CYS A 1 370 ? -2.655 11.348 36.685 1.00 89.25 370 CYS A CA 1
ATOM 2927 C C . CYS A 1 370 ? -3.951 11.772 37.383 1.00 89.25 370 CYS A C 1
ATOM 2929 O O . CYS A 1 370 ? -4.394 11.082 38.300 1.00 89.25 370 CYS A O 1
ATOM 2931 N N . ASP A 1 371 ? -4.588 12.851 36.931 1.00 90.12 371 ASP A N 1
ATOM 2932 C CA . ASP A 1 371 ? -5.827 13.358 37.524 1.00 90.12 371 ASP A CA 1
ATOM 2933 C C . ASP A 1 371 ? -6.988 12.359 37.384 1.00 90.12 371 ASP A C 1
ATOM 2935 O O . ASP A 1 371 ? -7.706 12.094 38.354 1.00 90.12 371 ASP A O 1
ATOM 2939 N N . GLN A 1 372 ? -7.151 11.735 36.211 1.00 91.44 372 GLN A N 1
ATOM 2940 C CA . GLN A 1 372 ? -8.195 10.726 35.993 1.00 91.44 372 GLN A CA 1
ATOM 2941 C C . GLN A 1 372 ? -7.929 9.432 36.776 1.00 91.44 372 GLN A C 1
ATOM 2943 O O . GLN A 1 372 ? -8.861 8.856 37.345 1.00 91.44 372 GLN A O 1
ATOM 2948 N N . VAL A 1 373 ? -6.672 8.991 36.863 1.00 87.75 373 VAL A N 1
ATOM 2949 C CA . VAL A 1 373 ? -6.288 7.801 37.639 1.00 87.75 373 VAL A CA 1
ATOM 2950 C C . VAL A 1 373 ? -6.497 8.038 39.136 1.00 87.75 373 VAL A C 1
ATOM 2952 O O . VAL A 1 373 ? -7.068 7.184 39.816 1.00 87.75 373 VAL A O 1
ATOM 2955 N N . LEU A 1 374 ? -6.130 9.216 39.656 1.00 87.31 374 LEU A N 1
ATOM 2956 C CA . LEU A 1 374 ? -6.409 9.605 41.045 1.00 87.31 374 LEU A CA 1
ATOM 2957 C C . LEU A 1 374 ? -7.917 9.673 41.335 1.00 87.31 374 LEU A C 1
ATOM 2959 O O . LEU A 1 374 ? -8.340 9.399 42.458 1.00 87.31 374 LEU A O 1
ATOM 2963 N N . ALA A 1 375 ? -8.735 9.971 40.322 1.00 89.69 375 ALA A N 1
ATOM 2964 C CA . ALA A 1 375 ? -10.193 9.900 40.383 1.00 89.69 375 ALA A CA 1
ATOM 2965 C C . ALA A 1 375 ? -10.767 8.477 40.180 1.00 89.69 375 ALA A C 1
ATOM 2967 O O . ALA A 1 375 ? -11.984 8.332 40.036 1.00 89.69 375 ALA A O 1
ATOM 2968 N N . LEU A 1 376 ? -9.921 7.436 40.180 1.00 88.75 376 LEU A N 1
ATOM 2969 C CA . LEU A 1 376 ? -10.276 6.022 39.987 1.00 88.75 376 LEU A CA 1
ATOM 2970 C C . LEU A 1 376 ? -10.979 5.740 38.650 1.00 88.75 376 LEU A C 1
ATOM 2972 O O . LEU A 1 376 ? -11.892 4.914 38.571 1.00 88.75 376 LEU A O 1
ATOM 2976 N N . ARG A 1 377 ? -10.572 6.439 37.587 1.00 88.62 377 ARG A N 1
ATOM 2977 C CA . ARG A 1 377 ? -11.090 6.234 36.230 1.00 88.62 377 ARG A CA 1
ATOM 2978 C C . ARG A 1 377 ? -10.082 5.502 35.358 1.00 88.62 377 ARG A C 1
ATOM 2980 O O . ARG A 1 377 ? -8.876 5.698 35.467 1.00 88.62 377 ARG A O 1
ATOM 2987 N N . SER A 1 378 ? -10.604 4.686 34.449 1.00 89.56 378 SER A N 1
ATOM 2988 C CA . SER A 1 378 ? -9.815 4.089 33.374 1.00 89.56 378 SER A CA 1
ATOM 2989 C C . SER A 1 378 ? -9.541 5.126 32.290 1.00 89.56 378 SER A C 1
ATOM 2991 O O . SER A 1 378 ? -10.436 5.886 31.914 1.00 89.56 378 SER A O 1
ATOM 2993 N N . VAL A 1 379 ? -8.318 5.125 31.768 1.00 90.56 379 VAL A N 1
ATOM 2994 C CA . VAL A 1 379 ? -7.875 6.035 30.710 1.00 90.56 379 VAL A CA 1
ATOM 2995 C C . VAL A 1 379 ? -7.539 5.210 29.473 1.00 90.56 379 VAL A C 1
ATOM 2997 O O . VAL A 1 379 ? -6.808 4.227 29.561 1.00 90.56 379 VAL A O 1
ATOM 3000 N N . LEU A 1 380 ? -8.082 5.610 28.325 1.00 92.06 380 LEU A N 1
ATOM 3001 C CA . LEU A 1 380 ? -7.709 5.080 27.017 1.00 92.06 380 LEU A CA 1
ATOM 3002 C C . LEU A 1 380 ? -7.066 6.210 26.222 1.00 92.06 380 LEU A C 1
ATOM 3004 O O . LEU A 1 380 ? -7.702 7.238 25.988 1.00 92.06 380 LEU A O 1
ATOM 3008 N N . ILE A 1 381 ? -5.824 6.003 25.798 1.00 91.31 381 ILE A N 1
ATOM 3009 C CA . ILE A 1 381 ? -5.088 6.955 24.972 1.00 91.31 381 ILE A CA 1
ATOM 3010 C C . ILE A 1 381 ? -4.965 6.362 23.573 1.00 91.31 381 ILE A C 1
ATOM 3012 O O . ILE A 1 381 ? -4.431 5.269 23.403 1.00 91.31 381 ILE A O 1
ATOM 3016 N N . ILE A 1 382 ? -5.483 7.081 22.579 1.00 89.81 382 ILE A N 1
ATOM 3017 C CA . ILE A 1 382 ? -5.472 6.655 21.180 1.00 89.81 382 ILE A CA 1
ATOM 3018 C C . ILE A 1 382 ? -4.488 7.542 20.427 1.00 89.81 382 ILE A C 1
ATOM 3020 O O . ILE A 1 382 ? -4.663 8.758 20.355 1.00 89.81 382 ILE A O 1
ATOM 3024 N N . CYS A 1 383 ? -3.461 6.921 19.858 1.00 87.81 383 CYS A N 1
ATOM 3025 C CA . CYS A 1 383 ? -2.472 7.588 19.023 1.00 87.81 383 CYS A CA 1
ATOM 3026 C C . CYS A 1 383 ? -2.693 7.245 17.549 1.00 87.81 383 CYS A C 1
ATOM 3028 O O . CYS A 1 383 ? -3.264 6.211 17.210 1.00 87.81 383 CYS A O 1
ATOM 3030 N N . ARG A 1 384 ? -2.205 8.117 16.665 1.00 83.94 384 ARG A N 1
ATOM 3031 C CA . ARG A 1 384 ? -2.346 7.957 15.213 1.00 83.94 384 ARG A CA 1
ATOM 3032 C C . ARG A 1 384 ? -1.416 6.889 14.631 1.00 83.94 384 ARG A C 1
ATOM 3034 O O . ARG A 1 384 ? -1.770 6.270 13.636 1.00 83.94 384 ARG A O 1
ATOM 3041 N N . SER A 1 385 ? -0.226 6.709 15.202 1.00 84.12 385 SER A N 1
ATOM 3042 C CA . SER A 1 385 ? 0.792 5.779 14.701 1.00 84.12 385 SER A CA 1
ATOM 3043 C C . SER A 1 385 ? 1.460 5.006 15.837 1.00 84.12 385 SER A C 1
ATOM 3045 O O . SER A 1 385 ? 1.440 5.445 16.988 1.00 84.12 385 SER A O 1
ATOM 3047 N N . ILE A 1 386 ? 2.090 3.872 15.510 1.00 83.81 386 ILE A N 1
ATOM 3048 C CA . ILE A 1 386 ? 2.876 3.082 16.471 1.00 83.81 386 ILE A CA 1
ATOM 3049 C C . ILE A 1 386 ? 4.048 3.923 16.998 1.00 83.81 386 ILE A C 1
ATOM 3051 O O . ILE A 1 386 ? 4.321 3.906 18.195 1.00 83.81 386 ILE A O 1
ATOM 3055 N N . ALA A 1 387 ? 4.676 4.731 16.140 1.00 85.88 387 ALA A N 1
ATOM 3056 C CA . ALA A 1 387 ? 5.716 5.675 16.544 1.00 85.88 387 ALA A CA 1
ATOM 3057 C C . ALA A 1 387 ? 5.221 6.690 17.597 1.00 85.88 387 ALA A C 1
ATOM 3059 O O . ALA A 1 387 ? 5.924 6.963 18.569 1.00 85.88 387 ALA A O 1
ATOM 3060 N N . ASP A 1 388 ? 4.001 7.217 17.449 1.00 89.31 388 ASP A N 1
ATOM 3061 C CA . ASP A 1 388 ? 3.411 8.131 18.437 1.00 89.31 388 ASP A CA 1
ATOM 3062 C C . ASP A 1 388 ? 3.111 7.409 19.765 1.00 89.31 388 ASP A C 1
ATOM 3064 O O . ASP A 1 388 ? 3.296 7.991 20.832 1.00 89.31 388 ASP A O 1
ATOM 3068 N N . VAL A 1 389 ? 2.687 6.135 19.720 1.00 89.50 389 VAL A N 1
ATOM 3069 C CA . VAL A 1 389 ? 2.527 5.290 20.922 1.00 89.50 389 VAL A CA 1
ATOM 3070 C C . VAL A 1 389 ? 3.866 5.103 21.634 1.00 89.50 389 VAL A C 1
ATOM 3072 O O . VAL A 1 389 ? 3.922 5.197 22.855 1.00 89.50 389 VAL A O 1
ATOM 3075 N N . GLU A 1 390 ? 4.943 4.856 20.887 1.00 88.25 390 GLU A N 1
ATOM 3076 C CA . GLU A 1 390 ? 6.295 4.670 21.424 1.00 88.25 390 GLU A CA 1
ATOM 3077 C C . GLU A 1 390 ? 6.813 5.913 22.129 1.00 88.25 390 GLU A C 1
ATOM 3079 O O . GLU A 1 390 ? 7.168 5.854 23.307 1.00 88.25 390 GLU A O 1
ATOM 3084 N N . ILE A 1 391 ? 6.769 7.046 21.428 1.00 90.62 391 ILE A N 1
ATOM 3085 C CA . ILE A 1 391 ? 7.191 8.344 21.952 1.00 90.62 391 ILE A CA 1
ATOM 3086 C C . ILE A 1 391 ? 6.393 8.702 23.207 1.00 90.62 391 ILE A C 1
ATOM 3088 O O . ILE A 1 391 ? 6.962 9.164 24.197 1.00 90.62 391 ILE A O 1
ATOM 3092 N N . LEU A 1 392 ? 5.074 8.495 23.175 1.00 92.00 392 LEU A N 1
ATOM 3093 C CA . LEU A 1 392 ? 4.218 8.827 24.303 1.00 92.00 392 LEU A CA 1
ATOM 3094 C C . LEU A 1 392 ? 4.462 7.890 25.486 1.00 92.00 392 LEU A C 1
ATOM 3096 O O . LEU A 1 392 ? 4.589 8.368 26.605 1.00 92.00 392 LEU A O 1
ATOM 3100 N N . HIS A 1 393 ? 4.576 6.583 25.258 1.00 90.38 393 HIS A N 1
ATOM 3101 C CA . HIS A 1 393 ? 4.830 5.614 26.321 1.00 90.38 393 HIS A CA 1
ATOM 3102 C C . HIS A 1 393 ? 6.153 5.891 27.047 1.00 90.38 393 HIS A C 1
ATOM 3104 O O . HIS A 1 393 ? 6.169 6.001 28.272 1.00 90.38 393 HIS A O 1
ATOM 3110 N N . GLU A 1 394 ? 7.248 6.077 26.303 1.00 90.38 394 GLU A N 1
ATOM 3111 C CA . GLU A 1 394 ? 8.546 6.439 26.888 1.00 90.38 394 GLU A CA 1
ATOM 3112 C C . GLU A 1 394 ? 8.480 7.791 27.612 1.00 90.38 394 GLU A C 1
ATOM 3114 O O . GLU A 1 394 ? 9.002 7.942 28.718 1.00 90.38 394 GLU A O 1
ATOM 3119 N N . GLY A 1 395 ? 7.784 8.767 27.024 1.00 89.94 395 GLY A N 1
ATOM 3120 C CA . GLY A 1 395 ? 7.585 10.086 27.616 1.00 89.94 395 GLY A CA 1
ATOM 3121 C C . GLY A 1 395 ? 6.776 10.076 28.917 1.00 89.94 395 GLY A C 1
ATOM 3122 O O . GLY A 1 395 ? 7.092 10.832 29.842 1.00 89.94 395 GLY A O 1
ATOM 3123 N N . LEU A 1 396 ? 5.761 9.215 29.013 1.00 90.00 396 LEU A N 1
ATOM 3124 C CA . LEU A 1 396 ? 4.956 9.020 30.219 1.00 90.00 396 LEU A CA 1
ATOM 3125 C C . LEU A 1 396 ? 5.786 8.374 31.335 1.00 90.00 396 LEU A C 1
ATOM 3127 O O . LEU A 1 396 ? 5.763 8.867 32.462 1.00 90.00 396 LEU A O 1
ATOM 3131 N N . LEU A 1 397 ? 6.565 7.333 31.019 1.00 88.12 397 LEU A N 1
ATOM 3132 C CA . LEU A 1 397 ? 7.451 6.676 31.987 1.00 88.12 397 LEU A CA 1
ATOM 3133 C C . LEU A 1 397 ? 8.538 7.625 32.499 1.00 88.12 397 LEU A C 1
ATOM 3135 O O . LEU A 1 397 ? 8.745 7.730 33.705 1.00 88.12 397 LEU A O 1
ATOM 3139 N N . HIS A 1 398 ? 9.175 8.387 31.609 1.00 88.56 398 HIS A N 1
ATOM 3140 C CA . HIS A 1 398 ? 10.194 9.358 32.005 1.00 88.56 398 HIS A CA 1
ATOM 3141 C C . HIS A 1 398 ? 9.612 10.494 32.867 1.00 88.56 398 HIS A C 1
ATOM 3143 O O . HIS A 1 398 ? 10.227 10.913 33.849 1.00 88.56 398 HIS A O 1
ATOM 3149 N N . SER A 1 399 ? 8.409 10.985 32.535 1.00 86.19 399 SER A N 1
ATOM 3150 C CA . SER A 1 399 ? 7.693 11.973 33.362 1.00 86.19 399 SER A CA 1
ATOM 3151 C C . SER A 1 399 ? 7.390 11.422 34.759 1.00 86.19 399 SER A C 1
ATOM 3153 O O . SER A 1 399 ? 7.597 12.121 35.752 1.00 86.19 399 SER A O 1
ATOM 3155 N N . TYR A 1 400 ? 6.985 10.151 34.838 1.00 84.25 400 TYR A N 1
ATOM 3156 C CA . TYR A 1 400 ? 6.735 9.457 36.099 1.00 84.25 400 TYR A CA 1
ATOM 3157 C C . TYR A 1 400 ? 8.008 9.273 36.942 1.00 84.25 400 TYR A C 1
ATOM 3159 O O . TYR A 1 400 ? 8.010 9.588 38.132 1.00 84.25 400 TYR A O 1
ATOM 3167 N N . GLU A 1 401 ? 9.117 8.829 36.345 1.00 82.62 401 GLU A N 1
ATOM 3168 C CA . GLU A 1 401 ? 10.410 8.686 37.034 1.00 82.62 401 GLU A CA 1
ATOM 3169 C C . GLU A 1 401 ? 10.935 10.024 37.575 1.00 82.62 401 GLU A C 1
ATOM 3171 O O . GLU A 1 401 ? 11.492 10.092 38.676 1.00 82.62 401 GLU A O 1
ATOM 3176 N N . ALA A 1 402 ? 10.726 11.113 36.829 1.00 79.69 402 ALA A N 1
ATOM 3177 C CA . ALA A 1 402 ? 11.080 12.455 37.274 1.00 79.69 402 ALA A CA 1
ATOM 3178 C C . ALA A 1 402 ? 10.246 12.905 38.491 1.00 79.69 402 ALA A C 1
ATOM 3180 O O . ALA A 1 402 ? 10.780 13.564 39.389 1.00 79.69 402 ALA A O 1
ATOM 3181 N N . GLU A 1 403 ? 8.964 12.527 38.551 1.00 74.38 403 GLU A N 1
ATOM 3182 C CA . GLU A 1 403 ? 8.029 12.897 39.623 1.00 74.38 403 GLU A CA 1
ATOM 3183 C C . GLU A 1 403 ? 8.029 11.912 40.812 1.00 74.38 403 GLU A C 1
ATOM 3185 O O . GLU A 1 403 ? 7.592 12.272 41.905 1.00 74.38 403 GLU A O 1
ATOM 3190 N N . GLN A 1 404 ? 8.598 10.705 40.676 1.00 61.50 404 GLN A N 1
ATOM 3191 C CA . GLN A 1 404 ? 8.775 9.736 41.775 1.00 61.50 404 GLN A CA 1
ATOM 3192 C C . GLN A 1 404 ? 9.572 10.303 42.964 1.00 61.50 404 GLN A C 1
ATOM 3194 O O . GLN A 1 404 ? 9.450 9.822 44.091 1.00 61.50 404 GLN A O 1
ATOM 3199 N N . LYS A 1 405 ? 10.336 11.381 42.750 1.00 53.47 405 LYS A N 1
ATOM 3200 C CA . LYS A 1 405 ? 10.996 12.161 43.809 1.00 53.47 405 LYS A CA 1
ATOM 3201 C C . LYS A 1 405 ? 10.024 13.003 44.665 1.00 53.47 405 LYS A C 1
ATOM 3203 O O . LYS A 1 405 ? 10.486 13.672 45.583 1.00 53.47 405 LYS A O 1
ATOM 3208 N N . SER A 1 406 ? 8.712 12.969 44.389 1.00 52.59 406 SER A N 1
ATOM 3209 C CA . SER A 1 406 ? 7.674 13.856 44.950 1.00 52.59 406 SER A CA 1
ATOM 3210 C C . SER A 1 406 ? 6.472 13.139 45.625 1.00 52.59 406 SER A C 1
ATOM 3212 O O . SER A 1 406 ? 5.370 13.680 45.653 1.00 52.59 406 SER A O 1
ATOM 3214 N N . GLU A 1 407 ? 6.654 11.953 46.220 1.00 53.59 407 GLU A N 1
ATOM 3215 C CA . GLU A 1 407 ? 5.701 11.342 47.189 1.00 53.59 407 GLU A CA 1
ATOM 3216 C C . GLU A 1 407 ? 4.276 10.947 46.697 1.00 53.59 407 GLU A C 1
ATOM 3218 O O . GLU A 1 407 ? 3.345 10.861 47.498 1.00 53.59 407 GLU A O 1
ATOM 3223 N N . LYS A 1 408 ? 4.054 10.598 45.420 1.00 55.75 408 LYS A N 1
ATOM 3224 C CA . LYS A 1 408 ? 2.762 10.007 44.977 1.00 55.75 408 LYS A CA 1
ATOM 3225 C C . LYS A 1 408 ? 2.803 8.471 44.940 1.00 55.75 408 LYS A C 1
ATOM 3227 O O . LYS A 1 408 ? 2.940 7.861 43.882 1.00 55.75 408 LYS A O 1
ATOM 3232 N N . ALA A 1 409 ? 2.641 7.829 46.100 1.00 55.62 409 ALA A N 1
ATOM 3233 C CA . ALA A 1 409 ? 2.647 6.361 46.232 1.00 55.62 409 ALA A CA 1
ATOM 3234 C C . ALA A 1 409 ? 1.517 5.642 45.453 1.00 55.62 409 ALA A C 1
ATOM 3236 O O . ALA A 1 409 ? 1.680 4.486 45.074 1.00 55.62 409 ALA A O 1
ATOM 3237 N N . ASN A 1 410 ? 0.405 6.330 45.160 1.00 62.53 410 ASN A N 1
ATOM 3238 C CA . ASN A 1 410 ? -0.803 5.733 44.565 1.00 62.53 410 ASN A CA 1
ATOM 3239 C C . ASN A 1 410 ? -0.781 5.596 43.031 1.00 62.53 410 ASN A C 1
ATOM 3241 O O . ASN A 1 410 ? -1.713 5.032 42.472 1.00 62.53 410 ASN A O 1
ATOM 3245 N N . LEU A 1 411 ? 0.245 6.108 42.344 1.00 71.12 411 LEU A N 1
ATOM 3246 C CA . LEU A 1 411 ? 0.351 6.028 40.875 1.00 71.12 411 LEU A CA 1
ATOM 3247 C C . LEU A 1 411 ? 1.292 4.914 40.399 1.00 71.12 411 LEU A C 1
ATOM 3249 O O . LEU A 1 411 ? 1.318 4.589 39.214 1.00 71.12 411 LEU A O 1
ATOM 3253 N N . LYS A 1 412 ? 2.046 4.309 41.324 1.00 71.31 412 LYS A N 1
ATOM 3254 C CA . LYS A 1 412 ? 3.075 3.311 41.019 1.00 71.31 412 LYS A CA 1
ATOM 3255 C C . LYS A 1 412 ? 2.515 2.099 40.280 1.00 71.31 412 LYS A C 1
ATOM 3257 O O . LYS A 1 412 ? 2.998 1.768 39.207 1.00 71.31 412 LYS A O 1
ATOM 3262 N N . GLU A 1 413 ? 1.436 1.519 40.795 1.00 71.75 413 GLU A N 1
ATOM 3263 C CA . GLU A 1 413 ? 0.790 0.353 40.185 1.00 71.75 413 GLU A CA 1
ATOM 3264 C C . GLU A 1 413 ? 0.223 0.651 38.786 1.00 71.75 413 GLU A C 1
ATOM 3266 O O . GLU A 1 413 ? 0.133 -0.247 37.959 1.00 71.75 413 GLU A O 1
ATOM 3271 N N . THR A 1 414 ? -0.139 1.903 38.485 1.00 76.12 414 THR A N 1
ATOM 3272 C CA . THR A 1 414 ? -0.673 2.274 37.165 1.00 76.12 414 THR A CA 1
ATOM 3273 C C . THR A 1 414 ? 0.427 2.412 36.119 1.00 76.12 414 THR A C 1
ATOM 3275 O O . THR A 1 414 ? 0.310 1.829 35.046 1.00 76.12 414 THR A O 1
ATOM 3278 N N . PHE A 1 415 ? 1.501 3.149 36.424 1.00 79.75 415 PHE A N 1
ATOM 3279 C CA . PHE A 1 415 ? 2.600 3.357 35.472 1.00 79.75 415 PHE A CA 1
ATOM 3280 C C . PHE A 1 415 ? 3.485 2.112 35.305 1.00 79.75 415 PHE A C 1
ATOM 3282 O O . PHE A 1 415 ? 4.065 1.926 34.241 1.00 79.75 415 PHE A O 1
ATOM 3289 N N . GLU A 1 416 ? 3.531 1.219 36.301 1.00 74.94 416 GLU A N 1
ATOM 3290 C CA . GLU A 1 416 ? 4.178 -0.097 36.177 1.00 74.94 416 GLU A CA 1
ATOM 3291 C C . GLU A 1 416 ? 3.357 -1.098 35.340 1.00 74.94 416 GLU A C 1
ATOM 3293 O O . GLU A 1 416 ? 3.934 -2.029 34.787 1.00 74.94 416 GLU A O 1
ATOM 3298 N N . ASN A 1 417 ? 2.038 -0.898 35.202 1.00 77.19 417 ASN A N 1
ATOM 3299 C CA . ASN A 1 417 ? 1.127 -1.803 34.485 1.00 77.19 417 ASN A CA 1
ATOM 3300 C C . ASN A 1 417 ? 0.466 -1.159 33.252 1.00 77.19 417 ASN A C 1
ATOM 3302 O O . ASN A 1 417 ? -0.637 -1.559 32.861 1.00 77.19 417 ASN A O 1
ATOM 3306 N N . ILE A 1 418 ? 1.101 -0.161 32.623 1.00 82.25 418 ILE A N 1
ATOM 3307 C CA . ILE A 1 418 ? 0.573 0.401 31.373 1.00 82.25 418 ILE A CA 1
ATOM 3308 C C . ILE A 1 418 ? 0.508 -0.718 30.338 1.00 82.25 418 ILE A C 1
ATOM 3310 O O . ILE A 1 418 ? 1.523 -1.231 29.870 1.00 82.25 418 ILE A O 1
ATOM 3314 N N . THR A 1 419 ? -0.714 -1.085 29.960 1.00 81.75 419 THR A N 1
ATOM 3315 C CA . THR A 1 419 ? -0.928 -2.036 28.875 1.00 81.75 419 THR A CA 1
ATOM 3316 C C . THR A 1 419 ? -0.758 -1.291 27.566 1.00 81.75 419 THR A C 1
ATOM 3318 O O . THR A 1 419 ? -1.670 -0.625 27.075 1.00 81.75 419 THR A O 1
ATOM 3321 N N . VAL A 1 420 ? 0.443 -1.381 27.011 1.00 79.25 420 VAL A N 1
ATOM 3322 C CA . VAL A 1 420 ? 0.717 -0.856 25.684 1.00 79.25 420 VAL A CA 1
ATOM 3323 C C . VAL A 1 420 ? 0.250 -1.882 24.671 1.00 79.25 420 VAL A C 1
ATOM 3325 O O . VAL A 1 420 ? 0.923 -2.879 24.420 1.00 79.25 420 VAL A O 1
ATOM 3328 N N . TYR A 1 421 ? -0.894 -1.621 24.050 1.00 70.62 421 TYR A N 1
ATOM 3329 C CA . TYR A 1 421 ? -1.339 -2.431 22.926 1.00 70.62 421 TYR A CA 1
ATOM 3330 C C . TYR A 1 421 ? -0.575 -2.029 21.657 1.00 70.62 421 TYR A C 1
ATOM 3332 O O . TYR A 1 421 ? -1.078 -1.327 20.782 1.00 70.62 421 TYR A O 1
ATOM 3340 N N . LYS A 1 422 ? 0.680 -2.475 21.574 1.00 64.25 422 LYS A N 1
ATOM 3341 C CA . LYS A 1 422 ? 1.453 -2.555 20.333 1.00 64.25 422 LYS A CA 1
ATOM 3342 C C . LYS A 1 422 ? 1.227 -3.944 19.764 1.00 64.25 422 LYS A C 1
ATOM 3344 O O . LYS A 1 422 ? 2.078 -4.800 19.916 1.00 64.25 422 LYS A O 1
ATOM 3349 N N . ARG A 1 423 ? 0.034 -4.163 19.215 1.00 55.94 423 ARG A N 1
ATOM 3350 C CA . ARG A 1 423 ? -0.303 -5.273 18.316 1.00 55.94 423 ARG A CA 1
ATOM 3351 C C . ARG A 1 423 ? 0.650 -6.485 18.413 1.00 55.94 423 ARG A C 1
ATOM 3353 O O . ARG A 1 423 ? 1.498 -6.671 17.548 1.00 55.94 423 ARG A O 1
ATOM 3360 N N . GLU A 1 424 ? 0.524 -7.285 19.470 1.00 40.22 424 GLU A N 1
ATOM 3361 C CA . GLU A 1 424 ? 1.057 -8.647 19.451 1.00 40.22 424 GLU A CA 1
ATOM 3362 C C . GLU A 1 424 ? 0.063 -9.511 18.671 1.00 40.22 424 GLU A C 1
ATOM 3364 O O . GLU A 1 424 ? -1.156 -9.364 18.810 1.00 40.22 424 GLU A O 1
ATOM 3369 N N . PHE A 1 425 ? 0.602 -10.342 17.781 1.00 41.28 425 PHE A N 1
ATOM 3370 C CA . PHE A 1 425 ? -0.112 -11.333 16.984 1.00 41.28 425 PHE A CA 1
ATOM 3371 C C . PHE A 1 425 ? -0.695 -12.413 17.907 1.00 41.28 425 PHE A C 1
ATOM 3373 O O . PHE A 1 425 ? -0.247 -13.553 17.913 1.00 41.28 425 PHE A O 1
ATOM 3380 N N . ASP A 1 426 ? -1.738 -12.088 18.659 1.00 32.00 426 ASP A N 1
ATOM 3381 C CA . ASP A 1 426 ? -2.739 -13.110 18.891 1.00 32.00 426 ASP A CA 1
ATOM 3382 C C . ASP A 1 426 ? -3.491 -13.215 17.570 1.00 32.00 426 ASP A C 1
ATOM 3384 O O . ASP A 1 426 ? -4.271 -12.331 17.189 1.00 32.00 426 ASP A O 1
ATOM 3388 N N . GLU A 1 427 ? -3.208 -14.290 16.822 1.00 34.25 427 GLU A N 1
ATOM 3389 C CA . GLU A 1 427 ? -4.212 -14.854 15.933 1.00 34.25 427 GLU A CA 1
ATOM 3390 C C . GLU A 1 427 ? -5.542 -14.708 16.670 1.00 34.25 427 GLU A C 1
ATOM 3392 O O . GLU A 1 427 ? -5.692 -15.196 17.793 1.00 34.25 427 GLU A O 1
ATOM 3397 N N . PHE A 1 428 ? -6.506 -14.001 16.078 1.00 35.06 428 PHE A N 1
ATOM 3398 C CA . PHE A 1 428 ? -7.887 -14.176 16.494 1.00 35.06 428 PHE A CA 1
ATOM 3399 C C . PHE A 1 428 ? -8.229 -15.606 16.086 1.00 35.06 428 PHE A C 1
ATOM 3401 O O . PHE A 1 428 ? -8.760 -15.876 15.007 1.00 35.06 428 PHE A O 1
ATOM 3408 N N . ASP A 1 429 ? -7.779 -16.541 16.910 1.00 34.34 429 ASP A N 1
ATOM 3409 C CA . ASP A 1 429 ? -7.898 -17.945 16.689 1.00 34.34 429 ASP A CA 1
ATOM 3410 C C . ASP A 1 429 ? -9.356 -18.277 16.971 1.00 34.34 429 ASP A C 1
ATOM 3412 O O . ASP A 1 429 ? -9.802 -18.554 18.085 1.00 34.34 429 ASP A O 1
ATOM 3416 N N . PHE A 1 430 ? -10.151 -18.221 15.909 1.00 37.59 430 PHE A N 1
ATOM 3417 C CA . PHE A 1 430 ? -11.521 -18.707 15.935 1.00 37.59 430 PHE A CA 1
ATOM 3418 C C . PHE A 1 430 ? -11.587 -20.224 16.202 1.00 37.59 430 PHE A C 1
ATOM 3420 O O . PHE A 1 430 ? -12.692 -20.764 16.273 1.00 37.59 430 PHE A O 1
ATOM 3427 N N . SER A 1 431 ? -10.450 -20.926 16.333 1.00 38.12 431 SER A N 1
ATOM 3428 C CA . SER A 1 431 ? -10.394 -22.325 16.756 1.00 38.12 431 SER A CA 1
ATOM 3429 C C . SER A 1 431 ? -10.426 -22.504 18.281 1.00 38.12 431 SER A C 1
ATOM 3431 O O . SER A 1 431 ? -10.965 -23.512 18.736 1.00 38.12 431 SER A O 1
ATOM 3433 N N . THR A 1 432 ? -9.974 -21.522 19.074 1.00 26.62 432 THR A N 1
ATOM 3434 C CA . THR A 1 432 ? -9.958 -21.591 20.552 1.00 26.62 432 THR A CA 1
ATOM 3435 C C . THR A 1 432 ? -11.186 -20.984 21.232 1.00 26.62 432 THR A C 1
ATOM 3437 O O . THR A 1 432 ? -11.386 -21.190 22.426 1.00 26.62 432 THR A O 1
ATOM 3440 N N . THR A 1 433 ? -12.094 -20.349 20.483 1.00 33.19 433 THR A N 1
ATOM 3441 C CA . THR A 1 433 ? -13.476 -20.074 20.945 1.00 33.19 433 THR A CA 1
ATOM 3442 C C . THR A 1 433 ? -14.445 -21.229 20.638 1.00 33.19 433 THR A C 1
ATOM 3444 O O . THR A 1 433 ? -15.631 -21.009 20.376 1.00 33.19 433 THR A O 1
ATOM 3447 N N . GLY A 1 434 ? -13.920 -22.459 20.640 1.00 33.09 434 GLY A N 1
ATOM 3448 C CA . GLY A 1 434 ? -14.659 -23.711 20.455 1.00 33.09 434 GLY A CA 1
ATOM 3449 C C . GLY A 1 434 ? -15.342 -24.215 21.716 1.00 33.09 434 GLY A C 1
ATOM 3450 O O . GLY A 1 434 ? -14.673 -24.253 22.771 1.00 33.09 434 GLY A O 1
#

Secondary structure (DSSP, 8-state):
-HHHHHHTT--EEES--S-HHHHHHHTTSSEEE--HHHHHHHHHHHHTS---TTTT----EEEESSHHIIIIITTT-EEEEEEEPTTGGGGHHHHHHHHHHHTSHHHHSSS---HHHHHHHHHHHHT-B--HHHHHTTS-GGGHHHHHHHHHHHHHHTTSB-TT-BB----HHHHHHHHHHHHHHH-HHHHHHHHHHHHHHHTS--S----GGGHHHHHHTHHHHHHHHHHHHHPPTTTSEEEEE-TTSS-S---EEEEEEPTTT--EETT---TTTHHHHHHHHTTPPPPPPEEEEEEEEHHHHHHTSSEEEE--S---SHHHHHHHHHHHT-----PPPSS-----PPPPPP-SSHHHHHHHHHHHHHHHHHTT-------SSHHHHHHHHHHHHHHHHHHGGG--GGGHHHHHT------------TTT--

pLDDT: mean 82.14, std 13.0, range [26.62, 96.19]

InterPro domains:
  IPR000185 Protein translocase subunit SecA [PR00906] (27-47)
  IPR000185 Protein translocase subunit SecA [PR00906] (264-286)
  IPR000185 Protein translocase subunit SecA [PR00906] (301-318)
  IPR000185 Protein translocase subunit SecA [PTHR30612] (1-403)
  IPR011115 SecA DEAD-like, N-terminal [PF07517] (1-323)
  IPR014018 SecA motor DEAD [PS51196] (1-434)
  IPR027417 P-loop containing nucleoside triphosphate hydrolase [G3DSA:3.40.50.300] (1-127)
  IPR027417 P-loop containing nucleoside triphosphate hydrolase [SSF52540] (1-341)
  IPR036670 SecA, preprotein cross-linking domain superfamily [SSF81767] (229-290)